Protein AF-A0A955WTF0-F1 (afdb_monomer)

Sequence (542 aa):
VVDPACGGGRFLLGALAAQPRARLDGLDADAHAASVCRAALWIAADGQAPARIQVADPLADRALGGSGLPPGRFQRVVGNPPYRAARRGPLLQGDPQGYRQHFQTAEYQLDPYVLFLELGLQALAPGGELAMVVPGAWAANHHTGKLRSLVVGQYRLAEWIELPLDTFAAGVETVLMRVVHDGRTGRRVPVRSLRGVPRGALLPDPERPRAPLALARTPEDEALLAHSRGWATTLGDVAEITRGVNPYHHSTHSPAEIEAKVHHAAVPRTPAWEPELRGRDLAGPYRLWPGGEHWIRYGPWLKEPRDPRFHEGPRLLVRKVLGPTLCAVFLARRYVCDQSLYVVKPRPGQPWPLGALLACLNSSLLARLLRARLETTIPAGYGRLAAWMGRFRPQVKAQIAGGAARRRFWERVLEGQIGETFLAGREAEAERLLTASLTAGTVDEVGEVYLVGAGPGDPDLLTFRALRLMQKADVVLYDRLVAAPIVDLVRKEAERIHVGKERDRHTLPQSRINQLLIDLARSGKRVLRLKGGDPFIFGRGG

Nearest PDB structures (foldseek):
  1pjs-assembly1_B  TM=7.239E-01  e=5.285E-16  Salmonella enterica subsp. enterica serovar Typhimurium
  1pjq-assembly1_B  TM=7.275E-01  e=9.023E-16  Salmonella enterica subsp. enterica serovar Typhimurium
  6pr4-assembly1_B  TM=7.580E-01  e=2.671E-14  Salmonella enterica subsp. enterica serovar Typhimurium
  1pjq-assembly1_A  TM=5.129E-01  e=6.704E-16  Salmonella enterica subsp. enterica serovar Typhimurium
  1pjt-assembly1_A  TM=4.743E-01  e=2.201E-15  Salmonella enterica subsp. enterica serovar Typhimurium

Secondary structure (DSSP, 8-state):
-EETT-TT-HHHHHHHHH-TT--EEEEES-HHHHHHHHHHHHHHTTT---EEEEE--TTTGGGGTSS-PPTT-EEEEEE------SSS-GGG-S-HHHHHHH-TT--SS--HHHHHHHHHHHHEEEEEEEEEEEEGGGGT-GGGHHHHHHHHHHSEEEEEEEPPTTSSTT---EEEEEEE-SS---S-EEEEETT--EEEEEE--TTSTTSPPEEEPPHHHHHHHHHHTTTPPPHHHHEEEEE-BB---TTTS-HHHHHHTTTEESS--STT-EEEE-GGGEEETTEE---S--EE--STTSSB---GGGGSSSEEEEESS--SS--EEEE-S--EEBTTEEEEEEPTT-S--HHHHHHHHH-HHHHHHHHHHHHHHS-TTHHHHHHHHHHHHHHHHHHS-SHHHHHHHHHHHHHSHHHHHHHTT-HHHHHHHHHHHHHHSS-----EEEEEE-BTS-GGGS-HHHHHHHHH-SEEEE-TTS-HHHHHTS-TTSEEEE-SPPTTS----HHHHHHHHHHHHHTT-EEEEEE-B-TTTS----

pLDDT: mean 80.83, std 13.32, range [30.22, 98.0]

Solvent-accessible surface area (backbone atoms only — not comparable to full-atom values): 29708 Å² total; per-residue (Å²): 66,34,20,67,47,30,44,62,23,66,63,58,48,52,47,37,73,76,35,78,85,54,59,36,39,31,24,14,65,47,59,64,34,27,49,46,17,49,52,51,46,21,60,78,47,79,72,40,82,61,54,53,67,39,72,40,47,56,74,60,28,58,67,70,86,50,92,29,82,58,65,47,69,29,59,31,31,41,41,56,54,63,84,49,77,80,76,88,63,84,89,66,79,60,62,73,64,61,49,49,76,70,34,84,52,54,46,76,84,54,42,54,39,60,55,51,47,53,54,45,58,49,20,34,15,86,69,8,36,38,40,36,46,44,68,51,57,52,48,60,40,80,62,29,22,50,46,34,30,49,44,38,60,60,19,17,51,60,39,40,27,42,45,64,54,78,78,46,95,82,64,55,57,33,23,44,37,31,36,32,36,68,84,44,60,40,62,62,20,52,26,23,36,78,88,66,50,78,73,38,26,36,36,43,45,68,94,47,24,51,55,56,50,42,73,45,73,42,74,66,54,50,50,54,49,61,67,37,68,83,80,58,81,57,70,72,80,48,20,52,73,44,66,28,31,40,64,69,46,82,92,82,38,54,72,65,49,57,72,68,35,78,53,54,38,65,58,78,86,52,93,69,41,40,53,43,44,48,40,78,22,51,73,37,60,72,36,78,49,73,80,83,48,43,23,31,54,77,47,88,85,30,71,38,55,67,65,71,73,76,30,41,50,76,33,35,41,32,41,62,74,70,63,101,52,58,35,33,32,82,42,50,67,75,36,48,40,30,63,40,24,32,37,38,34,66,40,89,92,53,95,65,55,69,69,58,55,48,34,51,54,51,29,71,63,52,35,49,51,50,48,53,52,47,58,73,71,45,63,88,50,51,66,58,48,53,54,51,50,58,71,46,47,63,59,51,55,74,76,40,75,59,72,69,56,45,48,55,49,50,51,51,40,58,77,34,70,41,34,53,35,35,64,72,70,41,48,73,57,21,51,51,52,49,53,48,39,70,72,61,77,56,70,80,62,65,27,43,78,45,84,35,69,42,29,92,40,53,63,89,69,48,51,71,66,52,49,52,49,35,52,62,25,48,31,36,40,34,32,69,63,44,34,66,73,47,61,68,55,34,31,89,87,30,50,76,44,80,73,40,87,58,94,92,59,87,79,77,50,71,69,53,52,54,48,51,50,50,55,46,8,64,71,40,33,36,30,30,37,40,37,40,41,45,80,88,79,58,91,68,94,119

Radius of gyration: 36.64 Å; Cα contacts (8 Å, |Δi|>4): 939; chains: 1; bounding box: 75×45×113 Å

Structure (mmCIF, N/CA/C/O backbone):
data_AF-A0A955WTF0-F1
#
_entry.id   AF-A0A955WTF0-F1
#
loop_
_atom_site.group_PDB
_atom_site.id
_atom_site.type_symbol
_atom_site.label_atom_id
_atom_site.label_alt_id
_atom_site.label_comp_id
_atom_site.label_asym_id
_atom_site.label_entity_id
_atom_site.label_seq_id
_atom_site.pdbx_PDB_ins_code
_atom_site.Cartn_x
_atom_site.Cartn_y
_atom_site.Cartn_z
_atom_site.occupancy
_atom_site.B_iso_or_equiv
_atom_site.auth_seq_id
_atom_site.auth_comp_id
_atom_site.auth_asym_id
_atom_site.auth_atom_id
_atom_site.pdbx_PDB_model_num
ATOM 1 N N . VAL A 1 1 ? -25.968 -2.480 24.109 1.00 95.50 1 VAL A N 1
ATOM 2 C CA . VAL A 1 1 ? -24.930 -1.935 23.204 1.00 95.50 1 VAL A CA 1
ATOM 3 C C . VAL A 1 1 ? -24.000 -1.109 24.057 1.00 95.50 1 VAL A C 1
ATOM 5 O O . VAL A 1 1 ? -24.509 -0.440 24.945 1.00 95.50 1 VAL A O 1
ATOM 8 N N . VAL A 1 2 ? -22.691 -1.166 23.831 1.00 95.94 2 VAL A N 1
ATOM 9 C CA . VAL A 1 2 ? -21.743 -0.341 24.585 1.00 95.94 2 VAL A CA 1
ATOM 10 C C . VAL A 1 2 ? -20.739 0.358 23.686 1.00 95.94 2 VAL A C 1
ATOM 12 O O . VAL A 1 2 ? -20.306 -0.226 22.693 1.00 95.94 2 VAL A O 1
ATOM 15 N N . ASP A 1 3 ? -20.380 1.585 24.054 1.00 96.31 3 ASP A N 1
ATOM 16 C CA . ASP A 1 3 ? -19.259 2.324 23.473 1.00 96.31 3 ASP A CA 1
ATOM 17 C C . ASP A 1 3 ? -18.204 2.607 24.564 1.00 96.31 3 ASP A C 1
ATOM 19 O O . ASP A 1 3 ? -18.490 3.361 25.501 1.00 96.31 3 ASP A O 1
ATOM 23 N N . PRO A 1 4 ? -17.015 1.970 24.505 1.00 92.62 4 PRO A N 1
ATOM 24 C CA . PRO A 1 4 ? -15.978 2.109 25.524 1.00 92.62 4 PRO A CA 1
ATOM 25 C C . PRO A 1 4 ? -15.282 3.472 25.522 1.00 92.62 4 PRO A C 1
ATOM 27 O O . PRO A 1 4 ? -14.557 3.748 26.466 1.00 92.62 4 PRO A O 1
ATOM 30 N N . ALA A 1 5 ? -15.443 4.285 24.478 1.00 92.69 5 ALA A N 1
ATOM 31 C CA . ALA A 1 5 ? -14.877 5.629 24.378 1.00 92.69 5 ALA A CA 1
ATOM 32 C C . ALA A 1 5 ? -15.919 6.535 23.718 1.00 92.69 5 ALA A C 1
ATOM 34 O O . ALA A 1 5 ? -15.767 6.961 22.570 1.00 92.69 5 ALA A O 1
ATOM 35 N N . CYS A 1 6 ? -17.034 6.739 24.422 1.00 93.69 6 CYS A N 1
ATOM 36 C CA . CYS A 1 6 ? -18.266 7.191 23.793 1.00 93.69 6 CYS A CA 1
ATOM 37 C C . CYS A 1 6 ? -18.214 8.627 23.270 1.00 93.69 6 CYS A C 1
ATOM 39 O O . CYS A 1 6 ? -19.050 9.002 22.441 1.00 93.69 6 CYS A O 1
ATOM 41 N N . GLY A 1 7 ? -17.265 9.445 23.726 1.00 93.50 7 GLY A N 1
ATOM 42 C CA . GLY A 1 7 ? -17.175 10.859 23.400 1.00 93.50 7 GLY A CA 1
ATOM 43 C C . GLY A 1 7 ? -18.515 11.545 23.655 1.00 93.50 7 GLY A C 1
ATOM 44 O O . GLY A 1 7 ? -19.162 11.312 24.670 1.00 93.50 7 GLY A O 1
ATOM 45 N N . GLY A 1 8 ? -18.988 12.321 22.677 1.00 93.81 8 GLY A N 1
ATOM 46 C CA . GLY A 1 8 ? -20.328 12.924 22.692 1.00 93.81 8 GLY A CA 1
ATOM 47 C C . GLY A 1 8 ? -21.493 11.975 22.353 1.00 93.81 8 GLY A C 1
ATOM 48 O O . GLY A 1 8 ? -22.600 12.451 22.132 1.00 93.81 8 GLY A O 1
ATOM 49 N N . GLY A 1 9 ? -21.274 10.660 22.252 1.00 95.44 9 GLY A N 1
ATOM 50 C CA . GLY A 1 9 ? -22.337 9.650 22.146 1.00 95.44 9 GLY A CA 1
ATOM 51 C C . GLY A 1 9 ? -22.823 9.301 20.737 1.00 95.44 9 GLY A C 1
ATOM 52 O O . GLY A 1 9 ? -23.866 8.668 20.603 1.00 95.44 9 GLY A O 1
ATOM 53 N N . ARG A 1 10 ? -22.104 9.672 19.667 1.00 95.88 10 ARG A N 1
ATOM 54 C CA . ARG A 1 10 ? -22.582 9.501 18.273 1.00 95.88 10 ARG A CA 1
ATOM 55 C C . ARG A 1 10 ? -22.949 8.057 17.904 1.00 95.88 10 ARG A C 1
ATOM 57 O O . ARG A 1 10 ? -23.979 7.845 17.270 1.00 95.88 10 ARG A O 1
ATOM 64 N N . PHE A 1 11 ? -22.149 7.067 18.305 1.00 96.25 11 PHE A N 1
ATOM 65 C CA . PHE A 1 11 ? -22.474 5.659 18.037 1.00 96.25 11 PHE A CA 1
ATOM 66 C C . PHE A 1 11 ? -23.668 5.172 18.859 1.00 96.25 11 PHE A C 1
ATOM 68 O O . PHE A 1 11 ? -24.490 4.416 18.347 1.00 96.25 11 PHE A O 1
ATOM 75 N N . LEU A 1 12 ? -23.795 5.627 20.108 1.00 96.62 12 LEU A N 1
ATOM 76 C CA . LEU A 1 12 ? -24.925 5.281 20.969 1.00 96.62 12 LEU A CA 1
ATOM 77 C C . LEU A 1 12 ? -26.231 5.905 20.466 1.00 96.62 12 LEU A C 1
ATOM 79 O O . LEU A 1 12 ? -27.251 5.227 20.457 1.00 96.62 12 LEU A O 1
ATOM 83 N N . LEU A 1 13 ? -26.192 7.143 19.968 1.00 96.12 13 LEU A N 1
ATOM 84 C CA . LEU A 1 13 ? -27.322 7.787 19.290 1.00 96.12 13 LEU A CA 1
ATOM 85 C C . LEU A 1 13 ? -27.739 7.010 18.038 1.00 96.12 13 LEU A C 1
ATOM 87 O O . LEU A 1 13 ? -28.920 6.737 17.848 1.00 96.12 13 LEU A O 1
ATOM 91 N N . GLY A 1 14 ? -26.773 6.594 17.212 1.00 95.12 14 GLY A N 1
ATOM 92 C CA . GLY A 1 14 ? -27.047 5.739 16.056 1.00 95.12 14 GLY A CA 1
ATOM 93 C C . GLY A 1 14 ? -27.664 4.393 16.454 1.00 95.12 14 GLY A C 1
ATOM 94 O O . GLY A 1 14 ? -28.597 3.922 15.805 1.00 95.12 14 GLY A O 1
ATOM 95 N N . ALA A 1 15 ? -27.191 3.792 17.549 1.00 94.25 15 ALA A N 1
ATOM 96 C CA . ALA A 1 15 ? -27.755 2.559 18.090 1.00 94.25 15 ALA A CA 1
ATOM 97 C C . ALA A 1 15 ? -29.187 2.751 18.612 1.00 94.25 15 ALA A C 1
ATOM 99 O O . ALA A 1 15 ? -30.034 1.902 18.342 1.00 94.25 15 ALA A O 1
ATOM 100 N N . LEU A 1 16 ? -29.466 3.860 19.307 1.00 94.19 16 LEU A N 1
ATOM 101 C CA . LEU A 1 16 ? -30.803 4.218 19.783 1.00 94.19 16 LEU A CA 1
ATOM 102 C C . LEU A 1 16 ? -31.773 4.412 18.613 1.00 94.19 16 LEU A C 1
ATOM 104 O O . LEU A 1 16 ? -32.853 3.832 18.611 1.00 94.19 16 LEU A O 1
ATOM 108 N N . ALA A 1 17 ? -31.361 5.165 17.590 1.00 93.50 17 ALA A N 1
ATOM 109 C CA . ALA A 1 17 ? -32.173 5.412 16.401 1.00 93.50 17 ALA A CA 1
ATOM 110 C C . ALA A 1 17 ? -32.485 4.116 15.633 1.00 93.50 17 ALA A C 1
ATOM 112 O O . ALA A 1 17 ? -33.606 3.917 15.172 1.00 93.50 17 ALA A O 1
ATOM 113 N N . ALA A 1 18 ? -31.510 3.209 15.518 1.00 92.94 18 ALA A N 1
ATOM 114 C CA . ALA A 1 18 ? -31.705 1.920 14.857 1.00 92.94 18 ALA A CA 1
ATOM 115 C C . ALA A 1 18 ? -32.528 0.928 15.700 1.00 92.94 18 ALA A C 1
ATOM 117 O O . ALA A 1 18 ? -33.214 0.066 15.149 1.00 92.94 18 ALA A O 1
ATOM 118 N N . GLN A 1 19 ? -32.425 0.999 17.030 1.00 90.62 19 GLN A N 1
ATOM 119 C CA . GLN A 1 19 ? -33.090 0.100 17.973 1.00 90.62 19 GLN A CA 1
ATOM 120 C C . GLN A 1 19 ? -33.552 0.876 19.221 1.00 90.62 19 GLN A C 1
ATOM 122 O O . GLN A 1 19 ? -32.858 0.860 20.239 1.00 90.62 19 GLN A O 1
ATOM 127 N N . PRO A 1 20 ? -34.758 1.477 19.205 1.00 87.12 20 PRO A N 1
ATOM 128 C CA . PRO A 1 20 ? -35.232 2.352 20.288 1.00 87.12 20 PRO A CA 1
ATOM 129 C C . PRO A 1 20 ? -35.324 1.694 21.672 1.00 87.12 20 PRO A C 1
ATOM 131 O O . PRO A 1 20 ? -35.298 2.369 22.693 1.00 87.12 20 PRO A O 1
ATOM 134 N N . ARG A 1 21 ? -35.423 0.359 21.724 1.00 86.62 21 ARG A N 1
ATOM 135 C CA . ARG A 1 21 ? -35.477 -0.426 22.972 1.00 86.62 21 ARG A CA 1
ATOM 136 C C . ARG A 1 21 ? -34.112 -0.955 23.427 1.00 86.62 21 ARG A C 1
ATOM 138 O O . ARG A 1 21 ? -34.046 -1.754 24.362 1.00 86.62 21 ARG A O 1
ATOM 145 N N . ALA A 1 22 ? -33.027 -0.595 22.742 1.00 86.94 22 ALA A N 1
ATOM 146 C CA . ALA A 1 22 ? -31.698 -1.060 23.104 1.00 86.94 22 ALA A CA 1
ATOM 147 C C . ALA A 1 22 ? -31.281 -0.488 24.464 1.00 86.94 22 ALA A C 1
ATOM 149 O O . ALA A 1 22 ? -31.364 0.711 24.699 1.00 86.94 22 ALA A O 1
ATOM 150 N N . ARG A 1 23 ? -30.764 -1.350 25.347 1.00 91.44 23 ARG A N 1
ATOM 151 C CA . ARG A 1 23 ? -30.051 -0.898 26.549 1.00 91.44 23 ARG A CA 1
ATOM 152 C C . ARG A 1 23 ? -28.671 -0.406 26.141 1.00 91.44 23 ARG A C 1
ATOM 154 O O . ARG A 1 23 ? -27.935 -1.149 25.474 1.00 91.44 23 ARG A O 1
ATOM 161 N N . LEU A 1 24 ? -28.347 0.825 26.512 1.00 95.25 24 LEU A N 1
ATOM 162 C CA . LEU A 1 24 ? -27.116 1.492 26.111 1.00 95.25 24 LEU A CA 1
ATOM 163 C C . LEU A 1 24 ? -26.196 1.683 27.318 1.00 95.25 24 LEU A C 1
ATOM 165 O O . LEU A 1 24 ? -26.629 2.095 28.391 1.00 95.25 24 LEU A O 1
ATOM 169 N N . ASP A 1 25 ? -24.912 1.431 27.121 1.00 94.94 25 ASP A N 1
ATOM 170 C CA . ASP A 1 25 ? -23.862 1.716 28.091 1.00 94.94 25 ASP A CA 1
ATOM 171 C C . ASP A 1 25 ? -22.769 2.535 27.390 1.00 94.94 25 ASP A C 1
ATOM 173 O O . ASP A 1 25 ? -22.528 2.383 26.190 1.00 94.94 25 ASP A O 1
ATOM 177 N N . GLY A 1 26 ? -22.094 3.410 28.124 1.00 93.56 26 GLY A N 1
ATOM 178 C CA . GLY A 1 26 ? -20.996 4.209 27.593 1.00 93.56 26 GLY A CA 1
ATOM 179 C C . GLY A 1 26 ? -19.985 4.556 28.671 1.00 93.56 26 GLY A C 1
ATOM 180 O O . GLY A 1 26 ? -20.350 4.731 29.837 1.00 93.56 26 GLY A O 1
ATOM 181 N N . LEU A 1 27 ? -18.718 4.629 28.280 1.00 92.06 27 LEU A N 1
ATOM 182 C CA . LEU A 1 27 ? -17.628 5.079 29.136 1.00 92.06 27 LEU A CA 1
ATOM 183 C C . LEU A 1 27 ? -16.843 6.160 28.403 1.00 92.06 27 LEU A C 1
ATOM 185 O O . LEU A 1 27 ? -16.622 6.055 27.196 1.00 92.06 27 LEU A O 1
ATOM 189 N N . ASP A 1 28 ? -16.418 7.182 29.135 1.00 90.75 28 ASP A N 1
ATOM 190 C CA . ASP A 1 28 ? -15.417 8.125 28.653 1.00 90.75 28 ASP A CA 1
ATOM 191 C C . ASP A 1 28 ? -14.563 8.632 29.816 1.00 90.75 28 ASP A C 1
ATOM 193 O O . ASP A 1 28 ? -15.071 8.848 30.920 1.00 90.75 28 ASP A O 1
ATOM 197 N N . ALA A 1 29 ? -13.268 8.821 29.567 1.00 86.75 29 ALA A N 1
ATOM 198 C CA . ALA A 1 29 ? -12.348 9.370 30.556 1.00 86.75 29 ALA A CA 1
ATOM 199 C C . ALA A 1 29 ? -12.574 10.880 30.754 1.00 86.75 29 ALA A C 1
ATOM 201 O O . ALA A 1 29 ? -12.271 11.419 31.818 1.00 86.75 29 ALA A O 1
ATOM 202 N N . ASP A 1 30 ? -13.119 11.569 29.745 1.00 89.44 30 ASP A N 1
ATOM 203 C CA . ASP A 1 30 ? -13.470 12.982 29.823 1.00 89.44 30 ASP A CA 1
ATOM 204 C C . ASP A 1 30 ? -14.891 13.163 30.384 1.00 89.44 30 ASP A C 1
ATOM 206 O O . ASP A 1 30 ? -15.907 12.847 29.753 1.00 89.44 30 ASP A O 1
ATOM 210 N N . ALA A 1 31 ? -14.963 13.738 31.586 1.00 90.75 31 ALA A N 1
ATOM 211 C CA . ALA A 1 31 ? -16.214 14.047 32.270 1.00 90.75 31 ALA A CA 1
ATOM 212 C C . ALA A 1 31 ? -17.144 14.961 31.452 1.00 90.75 31 ALA A C 1
ATOM 214 O O . ALA A 1 31 ? -18.373 14.834 31.540 1.00 90.75 31 ALA A O 1
ATOM 215 N N . HIS A 1 32 ? -16.581 15.876 30.657 1.00 94.75 32 HIS A N 1
ATOM 216 C CA . HIS A 1 32 ? -17.351 16.777 29.808 1.00 94.75 32 HIS A CA 1
ATOM 217 C C . HIS A 1 32 ? -17.982 16.014 28.642 1.00 94.75 32 HIS A C 1
ATOM 219 O O . HIS A 1 32 ? -19.195 16.099 28.442 1.00 94.75 32 HIS A O 1
ATOM 225 N N . ALA A 1 33 ? -17.198 15.195 27.938 1.00 93.12 33 ALA A N 1
ATOM 226 C CA . ALA A 1 33 ? -17.688 14.354 26.849 1.00 93.12 33 ALA A CA 1
ATOM 227 C C . ALA A 1 33 ? -18.806 13.405 27.319 1.00 93.12 33 ALA A C 1
ATOM 229 O O . ALA A 1 33 ? -19.890 13.381 26.731 1.00 93.12 33 ALA A O 1
ATOM 230 N N . ALA A 1 34 ? -18.604 12.721 28.449 1.00 92.50 34 ALA A N 1
ATOM 231 C CA . ALA A 1 34 ? -19.618 11.866 29.063 1.00 92.50 34 ALA A CA 1
ATOM 232 C C . ALA A 1 34 ? -20.909 12.631 29.418 1.00 92.50 34 ALA A C 1
ATOM 234 O O . ALA A 1 34 ? -22.013 12.107 29.262 1.00 92.50 34 ALA A O 1
ATOM 235 N N . SER A 1 35 ? -20.796 13.883 29.874 1.00 95.06 35 SER A N 1
ATOM 236 C CA . SER A 1 35 ? -21.957 14.732 30.172 1.00 95.06 35 SER A CA 1
ATOM 237 C C . SER A 1 35 ? -22.716 15.142 28.909 1.00 95.06 35 SER A C 1
ATOM 239 O O . SER A 1 35 ? -23.944 15.061 28.891 1.00 95.06 35 SER A O 1
ATOM 241 N N . VAL A 1 36 ? -22.004 15.492 27.834 1.00 96.50 36 VAL A N 1
ATOM 242 C CA . VAL A 1 36 ? -22.601 15.765 26.516 1.00 96.50 36 VAL A CA 1
ATOM 243 C C . VAL A 1 36 ? -23.320 14.527 25.975 1.00 96.50 36 VAL A C 1
ATOM 245 O O . VAL A 1 36 ? -24.452 14.632 25.512 1.00 96.50 36 VAL A O 1
ATOM 248 N N . CYS A 1 37 ? -22.710 13.345 26.093 1.00 96.31 37 CYS A N 1
ATOM 249 C CA . CYS A 1 37 ? -23.316 12.071 25.700 1.00 96.31 37 CYS A CA 1
ATOM 250 C C . CYS A 1 37 ? -24.635 11.802 26.443 1.00 96.31 37 CYS A C 1
ATOM 252 O O . CYS A 1 37 ? -25.643 11.484 25.809 1.00 96.31 37 CYS A O 1
ATOM 254 N N . ARG A 1 38 ? -24.659 11.994 27.774 1.00 95.50 38 ARG A N 1
ATOM 255 C CA . ARG A 1 38 ? -25.887 11.870 28.584 1.00 95.50 38 ARG A CA 1
ATOM 256 C C . ARG A 1 38 ? -26.987 12.801 28.090 1.00 95.50 38 ARG A C 1
ATOM 258 O O . ARG A 1 38 ? -28.101 12.340 27.863 1.00 95.50 38 ARG A O 1
ATOM 265 N N . ALA A 1 39 ? -26.670 14.082 27.906 1.00 94.69 39 ALA A N 1
ATOM 266 C CA . ALA A 1 39 ? -27.640 15.073 27.453 1.00 94.69 39 ALA A CA 1
ATOM 267 C C . ALA A 1 39 ? -28.185 14.736 26.058 1.00 94.69 39 ALA A C 1
ATOM 269 O O . ALA A 1 39 ? -29.394 14.760 25.848 1.00 94.69 39 ALA A O 1
ATOM 270 N N . ALA A 1 40 ? -27.316 14.354 25.120 1.00 95.50 40 ALA A N 1
ATOM 271 C CA . ALA A 1 40 ? -27.727 14.022 23.761 1.00 95.50 40 ALA A CA 1
ATOM 272 C C . ALA A 1 40 ? -28.655 12.796 23.714 1.00 95.50 40 ALA A C 1
ATOM 274 O O . ALA A 1 40 ? -29.663 12.819 23.013 1.00 95.50 40 ALA A O 1
ATOM 275 N N . LEU A 1 41 ? -28.347 11.745 24.482 1.00 94.44 41 LEU A N 1
ATOM 276 C CA . LEU A 1 41 ? -29.188 10.546 24.565 1.00 94.44 41 LEU A CA 1
ATOM 277 C C . LEU A 1 41 ? -30.520 10.811 25.273 1.00 94.44 41 LEU A C 1
ATOM 279 O O . LEU A 1 41 ? -31.528 10.239 24.875 1.00 94.44 41 LEU A O 1
ATOM 283 N N . TRP A 1 42 ? -30.529 11.681 26.286 1.00 93.06 42 TRP A N 1
ATOM 284 C CA . TRP A 1 42 ? -31.749 12.109 26.972 1.00 93.06 42 TRP A CA 1
ATOM 285 C C . TRP A 1 42 ? -32.681 12.889 26.037 1.00 93.06 42 TRP A C 1
ATOM 287 O O . TRP A 1 42 ? -33.870 12.589 25.967 1.00 93.06 42 TRP A O 1
ATOM 297 N N . ILE A 1 43 ? -32.132 13.828 25.255 1.00 93.31 43 ILE A N 1
ATOM 298 C CA . ILE A 1 43 ? -32.883 14.578 24.236 1.00 93.31 43 ILE A CA 1
ATOM 299 C C . ILE A 1 43 ? -33.433 13.627 23.168 1.00 93.31 43 ILE A C 1
ATOM 301 O O . ILE A 1 43 ? -34.607 13.698 22.830 1.00 93.31 43 ILE A O 1
ATOM 305 N N . ALA A 1 44 ? -32.603 12.717 22.653 1.00 91.88 44 ALA A N 1
ATOM 306 C CA . ALA A 1 44 ? -33.010 11.779 21.605 1.00 91.88 44 ALA A CA 1
ATOM 307 C C . ALA A 1 44 ? -34.046 10.738 22.067 1.00 91.88 44 ALA A C 1
ATOM 309 O O . ALA A 1 44 ? -34.650 10.071 21.230 1.00 91.88 44 ALA A O 1
ATOM 310 N N . ALA A 1 45 ? -34.223 10.574 23.379 1.00 89.88 45 ALA A N 1
ATOM 311 C CA . ALA A 1 45 ? -35.184 9.661 23.987 1.00 89.88 45 ALA A CA 1
ATOM 312 C C . ALA A 1 45 ? -36.367 10.392 24.642 1.00 89.88 45 ALA A C 1
ATOM 314 O O . ALA A 1 45 ? -36.977 9.844 25.561 1.00 89.88 45 ALA A O 1
ATOM 315 N N . ASP A 1 46 ? -36.657 11.628 24.219 1.00 90.00 46 ASP A N 1
ATOM 316 C CA . ASP A 1 46 ? -37.772 12.449 24.709 1.00 90.00 46 ASP A CA 1
ATOM 317 C C . ASP A 1 46 ? -37.835 12.534 26.244 1.00 90.00 46 ASP A C 1
ATOM 319 O O . ASP A 1 46 ? -38.885 12.427 26.877 1.00 90.00 46 ASP A O 1
ATOM 323 N N . GLY A 1 47 ? -36.669 12.696 26.868 1.00 84.12 47 GLY A N 1
ATOM 324 C CA . GLY A 1 47 ? -36.542 12.858 28.309 1.00 84.12 47 GLY A CA 1
ATOM 325 C C . GLY A 1 47 ? -36.409 11.558 29.109 1.00 84.12 47 GLY A C 1
ATOM 326 O O . GLY A 1 47 ? -36.283 11.600 30.337 1.00 84.12 47 GLY A O 1
ATOM 327 N N . GLN A 1 48 ? -36.392 10.398 28.451 1.00 84.50 48 GLN A N 1
ATOM 328 C CA . GLN A 1 48 ? -36.048 9.132 29.098 1.00 84.50 48 GLN A CA 1
ATOM 329 C C . GLN A 1 48 ? -34.528 8.998 29.274 1.00 84.50 48 GLN A C 1
ATOM 331 O O . GLN A 1 48 ? -33.739 9.624 28.570 1.00 84.50 48 GLN A O 1
ATOM 336 N N . ALA A 1 49 ? -34.093 8.162 30.221 1.00 77.75 49 ALA A N 1
ATOM 337 C CA . ALA A 1 49 ? -32.680 7.841 30.436 1.00 77.75 49 ALA A CA 1
ATOM 338 C C . ALA A 1 49 ? -32.350 6.453 29.846 1.00 77.75 49 ALA A C 1
ATOM 340 O O . ALA A 1 49 ? -32.255 5.478 30.594 1.00 77.75 49 ALA A O 1
ATOM 341 N N . PRO A 1 50 ? -32.177 6.315 28.515 1.00 80.19 50 PRO A N 1
ATOM 342 C CA . PRO A 1 50 ? -32.003 5.011 27.866 1.00 80.19 50 PRO A CA 1
ATOM 343 C C . PRO A 1 50 ? -30.615 4.392 28.106 1.00 80.19 50 PRO A C 1
ATOM 345 O O . PRO A 1 50 ? -30.358 3.263 27.678 1.00 80.19 50 PRO A O 1
ATOM 348 N N . ALA A 1 51 ? -29.698 5.138 28.735 1.00 87.56 51 ALA A N 1
ATOM 349 C CA . ALA A 1 51 ? -28.280 4.820 28.750 1.00 87.56 51 ALA A CA 1
ATOM 350 C C . ALA A 1 51 ? -27.607 5.016 30.112 1.00 87.56 51 ALA A C 1
ATOM 352 O O . ALA A 1 51 ? -27.820 6.022 30.790 1.00 87.56 51 ALA A O 1
ATOM 353 N N . ARG A 1 52 ? -26.702 4.097 30.463 1.00 91.94 52 ARG A N 1
ATOM 354 C CA . ARG A 1 52 ? -25.760 4.248 31.578 1.00 91.94 52 ARG A CA 1
ATOM 355 C C . ARG A 1 52 ? -24.429 4.791 31.055 1.00 91.94 52 ARG A C 1
ATOM 357 O O . ARG A 1 52 ? -23.637 4.037 30.497 1.00 91.94 52 ARG A O 1
ATOM 364 N N . ILE A 1 53 ? -24.164 6.081 31.265 1.00 93.25 53 ILE A N 1
ATOM 365 C CA . ILE A 1 53 ? -22.908 6.729 30.849 1.00 93.25 53 ILE A CA 1
ATOM 366 C C . ILE A 1 53 ? -22.037 7.036 32.067 1.00 93.25 53 ILE A C 1
ATOM 368 O O . ILE A 1 53 ? -22.451 7.790 32.953 1.00 93.25 53 ILE A O 1
ATOM 372 N N . GLN A 1 54 ? -20.831 6.475 32.090 1.00 90.56 54 GLN A N 1
ATOM 373 C CA . GLN A 1 54 ? -19.891 6.549 33.207 1.00 90.56 54 GLN A CA 1
ATOM 374 C C . GLN A 1 54 ? -18.675 7.403 32.843 1.00 90.56 54 GLN A C 1
ATOM 376 O O . GLN A 1 54 ? -18.187 7.342 31.717 1.00 90.56 54 GLN A O 1
ATOM 381 N N . VAL A 1 55 ? -18.195 8.189 33.809 1.00 89.44 55 VAL A N 1
ATOM 382 C CA . VAL A 1 55 ? -16.906 8.883 33.703 1.00 89.44 55 VAL A CA 1
ATOM 383 C C . VAL A 1 55 ? -15.848 7.948 34.2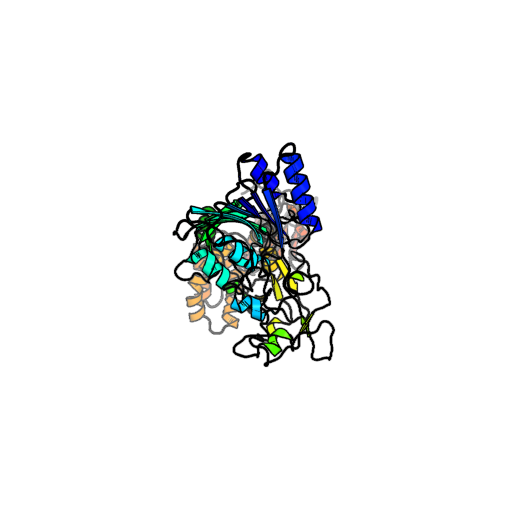71 1.00 89.44 55 VAL A C 1
ATOM 385 O O . VAL A 1 55 ? -15.782 7.775 35.485 1.00 89.44 55 VAL A O 1
ATOM 388 N N . ALA A 1 56 ? -15.094 7.289 33.401 1.00 84.31 56 ALA A N 1
ATOM 389 C CA . ALA A 1 56 ? -14.088 6.306 33.784 1.00 84.31 56 ALA A CA 1
ATOM 390 C C . ALA A 1 56 ? -13.083 6.116 32.648 1.00 84.31 56 ALA A C 1
ATOM 392 O O . ALA A 1 56 ? -13.462 6.146 31.476 1.00 84.31 56 ALA A O 1
ATOM 393 N N . ASP A 1 57 ? -11.817 5.871 32.992 1.00 80.62 57 ASP A N 1
ATOM 394 C CA . ASP A 1 57 ? -10.832 5.408 32.018 1.00 80.62 57 ASP A CA 1
ATOM 395 C C . ASP A 1 57 ? -10.984 3.885 31.836 1.00 80.62 57 ASP A C 1
ATOM 397 O O . ASP A 1 57 ? -10.627 3.110 32.728 1.00 80.62 57 ASP A O 1
ATOM 401 N N . PRO A 1 58 ? -11.501 3.429 30.685 1.00 78.88 58 PRO A N 1
ATOM 402 C CA . PRO A 1 58 ? -11.782 2.019 30.434 1.00 78.88 58 PRO A CA 1
ATOM 403 C C . PRO A 1 58 ? -10.514 1.152 30.359 1.00 78.88 58 PRO A C 1
ATOM 405 O O . PRO A 1 58 ? -10.611 -0.068 30.511 1.00 78.88 58 PRO A O 1
ATOM 408 N N . LEU A 1 59 ? -9.340 1.750 30.116 1.00 78.75 59 LEU A N 1
ATOM 409 C CA . LEU A 1 59 ? -8.058 1.047 30.099 1.00 78.75 59 LEU A CA 1
ATOM 410 C C . LEU A 1 59 ? -7.425 0.975 31.492 1.00 78.75 59 LEU A C 1
ATOM 412 O O . LEU A 1 59 ? -6.773 -0.024 31.796 1.00 78.75 59 LEU A O 1
ATOM 416 N N . ALA A 1 60 ? -7.631 1.990 32.336 1.00 69.12 60 ALA A N 1
ATOM 417 C CA . ALA A 1 60 ? -7.122 2.003 33.708 1.00 69.12 60 ALA A CA 1
ATOM 418 C C . ALA A 1 60 ? -7.997 1.182 34.675 1.00 69.12 60 ALA A C 1
ATOM 420 O O . ALA A 1 60 ? -7.466 0.467 35.522 1.00 69.12 60 ALA A O 1
ATOM 421 N N . ASP A 1 61 ? -9.326 1.217 34.524 1.00 62.81 61 ASP A N 1
ATOM 422 C CA . ASP A 1 61 ? -10.268 0.609 35.482 1.00 62.81 61 ASP A CA 1
ATOM 423 C C . ASP A 1 61 ? -10.268 -0.941 35.422 1.00 62.81 61 ASP A C 1
ATOM 425 O O . ASP A 1 61 ? -10.472 -1.618 36.427 1.00 62.81 61 ASP A O 1
ATOM 429 N N . ARG A 1 62 ? -9.912 -1.548 34.274 1.00 53.41 62 ARG A N 1
ATOM 430 C CA . ARG A 1 62 ? -9.653 -3.006 34.177 1.00 53.41 62 ARG A CA 1
ATOM 431 C C . ARG A 1 62 ? -8.241 -3.425 34.599 1.00 53.41 62 ARG A C 1
ATOM 433 O O . ARG A 1 62 ? -8.025 -4.610 34.843 1.00 53.41 62 ARG A O 1
ATOM 440 N N . ALA A 1 63 ? -7.294 -2.495 34.688 1.00 51.41 63 ALA A N 1
ATOM 441 C CA . ALA A 1 63 ? -5.910 -2.806 35.038 1.00 51.41 63 ALA A CA 1
ATOM 442 C C . ALA A 1 63 ? -5.688 -2.988 36.556 1.00 51.41 63 ALA A C 1
ATOM 444 O O . ALA A 1 63 ? -4.573 -3.304 36.953 1.00 51.41 63 ALA A O 1
ATOM 445 N N . LEU A 1 64 ? -6.713 -2.802 37.411 1.00 39.84 64 LEU A N 1
ATOM 446 C CA . LEU A 1 64 ? -6.587 -2.854 38.882 1.00 39.84 64 LEU A CA 1
ATOM 447 C C . LEU A 1 64 ? -7.818 -3.429 39.631 1.00 39.84 64 LEU A C 1
ATOM 449 O O . LEU A 1 64 ? -8.056 -3.087 40.785 1.00 39.84 64 LEU A O 1
ATOM 453 N N . GLY A 1 65 ? -8.624 -4.302 39.016 1.00 46.69 65 GLY A N 1
ATOM 454 C CA . GLY A 1 65 ? -9.735 -4.968 39.726 1.00 46.69 65 GLY A CA 1
ATOM 455 C C . GLY A 1 65 ? -10.938 -4.074 40.084 1.00 46.69 65 GLY A C 1
ATOM 456 O O . GLY A 1 65 ? -11.756 -4.464 40.916 1.00 46.69 65 GLY A O 1
ATOM 457 N N . GLY A 1 66 ? -11.058 -2.901 39.453 1.00 47.09 66 GLY A N 1
ATOM 458 C CA . GLY A 1 66 ? -12.187 -1.973 39.556 1.00 47.09 66 GLY A CA 1
ATOM 459 C C . GLY A 1 66 ? -13.205 -2.114 38.416 1.00 47.09 66 GLY A C 1
ATOM 460 O O . GLY A 1 66 ? -13.080 -2.948 37.522 1.00 47.09 66 GLY A O 1
ATOM 461 N N . SER A 1 67 ? -14.262 -1.312 38.479 1.00 45.03 67 SER A N 1
ATOM 462 C CA . SER A 1 67 ? -15.527 -1.335 37.727 1.00 45.03 67 SER A CA 1
ATOM 463 C C . SER A 1 67 ? -15.469 -1.069 36.208 1.00 45.03 67 SER A C 1
ATOM 465 O O . SER A 1 67 ? -16.361 -0.411 35.667 1.00 45.03 67 SER A O 1
ATOM 467 N N . GLY A 1 68 ? -14.472 -1.592 35.491 1.00 61.38 68 GLY A N 1
ATOM 468 C CA . GLY A 1 68 ? -14.381 -1.453 34.035 1.00 61.38 68 GLY A CA 1
ATOM 469 C C . GLY A 1 68 ? -15.550 -2.095 33.264 1.00 61.38 68 GLY A C 1
ATOM 470 O O . GLY A 1 68 ? -16.561 -2.537 33.819 1.00 61.38 68 GLY A O 1
ATOM 471 N N . LEU A 1 69 ? -15.414 -2.211 31.934 1.00 76.31 69 LEU A N 1
ATOM 472 C CA . LEU A 1 69 ? -16.356 -3.022 31.152 1.00 76.31 69 LEU A CA 1
ATOM 473 C C . LEU A 1 69 ? -16.372 -4.451 31.719 1.00 76.31 69 LEU A C 1
ATOM 475 O O . LEU A 1 69 ? -15.313 -5.028 31.901 1.00 76.31 69 LEU A O 1
ATOM 479 N N . PRO A 1 70 ? -17.501 -5.099 31.986 1.00 82.06 70 PRO A N 1
ATOM 480 C CA . PRO A 1 70 ? -17.492 -6.513 32.372 1.00 82.06 70 PRO A CA 1
ATOM 481 C C . PRO A 1 70 ? -17.300 -7.422 31.143 1.00 82.06 70 PRO A C 1
ATOM 483 O O . PRO A 1 70 ? -17.864 -7.134 30.080 1.00 82.06 70 PRO A O 1
ATOM 486 N N . PRO A 1 71 ? -16.490 -8.493 31.242 1.00 87.25 71 PRO A N 1
ATOM 487 C CA . PRO A 1 71 ? -16.314 -9.444 30.151 1.00 87.25 71 PRO A CA 1
ATOM 488 C C . PRO A 1 71 ? -17.617 -10.200 29.865 1.00 87.25 71 PRO A C 1
ATOM 490 O O . PRO A 1 71 ? -18.420 -10.427 30.769 1.00 87.25 71 PRO A O 1
ATOM 493 N N . GLY A 1 72 ? -17.845 -10.577 28.606 1.00 89.62 72 GLY A N 1
ATOM 494 C CA . GLY A 1 72 ? -18.975 -11.434 28.232 1.00 89.62 72 GLY A CA 1
ATOM 495 C C . GLY A 1 72 ? -20.379 -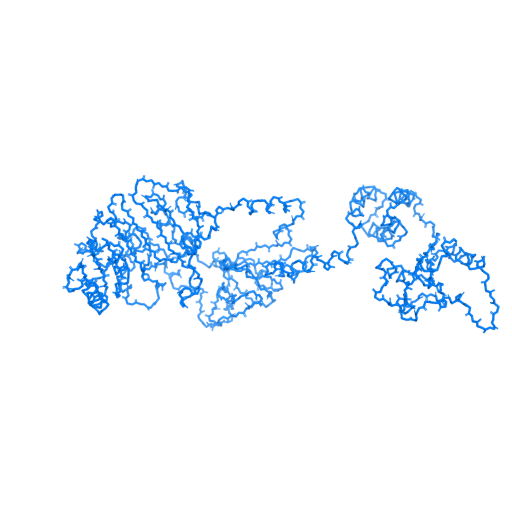10.843 28.424 1.00 89.62 72 GLY A C 1
ATOM 496 O O . GLY A 1 72 ? -21.350 -11.593 28.376 1.00 89.62 72 GLY A O 1
ATOM 497 N N . ARG A 1 73 ? -20.527 -9.533 28.671 1.00 90.94 73 ARG A N 1
ATOM 498 C CA . ARG A 1 73 ? -21.829 -8.920 29.007 1.00 90.94 73 ARG A CA 1
ATOM 499 C C . ARG A 1 73 ? -22.592 -8.391 27.798 1.00 90.94 73 ARG A C 1
ATOM 501 O O . ARG A 1 73 ? -23.821 -8.323 27.832 1.00 90.94 73 ARG A O 1
ATOM 508 N N . PHE A 1 74 ? -21.897 -7.934 26.761 1.00 94.69 74 PHE A N 1
ATOM 509 C CA . PHE A 1 74 ? -22.514 -7.113 25.722 1.00 94.69 74 PHE A CA 1
ATOM 510 C C . PHE A 1 74 ? -22.712 -7.883 24.420 1.00 94.69 74 PHE A C 1
ATOM 512 O O . PHE A 1 74 ? -21.782 -8.474 23.887 1.00 94.69 74 PHE A O 1
ATOM 519 N N . GLN A 1 75 ? -23.919 -7.790 23.854 1.00 96.12 75 GLN A N 1
ATOM 520 C CA . GLN A 1 75 ? -24.214 -8.329 22.519 1.00 96.12 75 GLN A CA 1
ATOM 521 C C . GLN A 1 75 ? -23.616 -7.488 21.389 1.00 96.12 75 GLN A C 1
ATOM 523 O O . GLN A 1 75 ? -23.421 -7.983 20.283 1.00 96.12 75 GLN A O 1
ATOM 528 N N . ARG A 1 76 ? -23.384 -6.194 21.637 1.00 97.06 76 ARG A N 1
ATOM 529 C CA . ARG A 1 76 ? -22.820 -5.268 20.652 1.00 97.06 76 ARG A CA 1
ATOM 530 C C . ARG A 1 76 ? -21.872 -4.295 21.323 1.00 97.06 76 ARG A C 1
ATOM 532 O O . ARG A 1 76 ? -22.290 -3.605 22.259 1.00 97.06 76 ARG A O 1
ATOM 539 N N . VAL A 1 77 ? -20.657 -4.215 20.801 1.00 97.44 77 VAL A N 1
ATOM 540 C CA . VAL A 1 77 ? -19.654 -3.211 21.160 1.00 97.44 77 VAL A CA 1
ATOM 541 C C . VAL A 1 77 ? -19.390 -2.367 19.920 1.00 97.44 77 VAL A C 1
ATOM 543 O O . VAL A 1 77 ? -19.104 -2.901 18.852 1.00 97.44 77 VAL A O 1
ATOM 546 N N . VAL A 1 78 ? -19.517 -1.053 20.036 1.00 97.38 78 VAL A N 1
ATOM 547 C CA . VAL A 1 78 ? -19.323 -0.113 18.927 1.00 97.38 78 VAL A CA 1
ATOM 548 C C . VAL A 1 78 ? -18.342 0.973 19.333 1.00 97.38 78 VAL A C 1
ATOM 550 O O . VAL A 1 78 ? -18.128 1.164 20.523 1.00 97.38 78 VAL A O 1
ATOM 553 N N . GLY A 1 79 ? -17.742 1.681 18.381 1.00 95.44 79 GLY A N 1
ATOM 554 C CA . GLY A 1 79 ? -17.003 2.894 18.726 1.00 95.44 79 GLY A CA 1
ATOM 555 C C . GLY A 1 79 ? -15.935 3.312 17.728 1.00 95.44 79 GLY A C 1
ATOM 556 O O . GLY A 1 79 ? -15.673 2.659 16.714 1.00 95.44 79 GLY A O 1
ATOM 557 N N . ASN A 1 80 ? -15.292 4.425 18.061 1.00 93.62 80 ASN A N 1
ATOM 558 C CA . ASN A 1 80 ? -14.111 4.949 17.388 1.00 93.62 80 ASN A CA 1
ATOM 559 C C . ASN A 1 80 ? -13.042 5.231 18.457 1.00 93.62 80 ASN A C 1
ATOM 561 O O . ASN A 1 80 ? -13.013 6.338 18.999 1.00 93.62 80 ASN A O 1
ATOM 565 N N . PRO A 1 81 ? -12.228 4.229 18.834 1.00 91.31 81 PRO A N 1
ATOM 566 C CA . PRO A 1 81 ? -11.272 4.375 19.923 1.00 91.31 81 PRO A CA 1
ATOM 567 C C . PRO A 1 81 ? -10.193 5.424 19.609 1.00 91.31 81 PRO A C 1
ATOM 569 O O . PRO A 1 81 ? -9.899 5.691 18.445 1.00 91.31 81 PRO A O 1
ATOM 572 N N . PRO A 1 82 ? -9.543 6.003 20.630 1.00 86.06 82 PRO A N 1
ATOM 573 C CA . PRO A 1 82 ? -8.515 7.019 20.429 1.00 86.06 82 PRO A CA 1
ATOM 574 C C . PRO A 1 82 ? -7.266 6.471 19.713 1.00 86.06 82 PRO A C 1
ATOM 576 O O . PRO A 1 82 ? -6.727 5.420 20.068 1.00 86.06 82 PRO A O 1
ATOM 579 N N . TYR A 1 83 ? -6.747 7.227 18.736 1.00 80.31 83 TYR A N 1
ATOM 580 C CA . TYR A 1 83 ? -5.490 6.926 18.036 1.00 80.31 83 TYR A CA 1
ATOM 581 C C . TYR A 1 83 ? -4.394 7.884 18.501 1.00 80.31 83 TYR A C 1
ATOM 583 O O . TYR A 1 83 ? -4.480 9.081 18.233 1.00 80.31 83 TYR A O 1
ATOM 591 N N . ARG A 1 84 ? -3.333 7.393 19.147 1.00 65.25 84 ARG A N 1
ATOM 592 C CA . ARG A 1 84 ? -2.079 8.144 19.315 1.00 65.25 84 ARG A CA 1
ATOM 593 C C . ARG A 1 84 ? -0.914 7.174 19.470 1.00 65.25 84 ARG A C 1
ATOM 595 O O . ARG A 1 84 ? -0.825 6.515 20.499 1.00 65.25 84 ARG A O 1
ATOM 602 N N . ALA A 1 85 ? 0.024 7.202 18.522 1.00 47.00 85 ALA A N 1
ATOM 603 C CA . ALA A 1 85 ? 1.370 6.692 18.757 1.00 47.00 85 ALA A CA 1
ATOM 604 C C . ALA A 1 85 ? 1.907 7.396 20.009 1.00 47.00 85 ALA A C 1
ATOM 606 O O . ALA A 1 85 ? 1.998 8.627 20.022 1.00 47.00 85 ALA A O 1
ATOM 607 N N . ALA A 1 86 ? 2.166 6.628 21.065 1.00 40.53 86 ALA A N 1
ATOM 608 C CA . ALA A 1 86 ? 2.469 7.049 22.432 1.00 40.53 86 ALA A CA 1
ATOM 609 C C . ALA A 1 86 ? 3.584 8.108 22.563 1.00 40.53 86 ALA A C 1
ATOM 611 O O . ALA A 1 86 ? 4.701 7.801 22.975 1.00 40.53 86 ALA A O 1
ATOM 612 N N . ARG A 1 87 ? 3.323 9.370 22.199 1.00 39.91 87 ARG A N 1
ATOM 613 C CA . ARG A 1 87 ? 4.320 10.437 22.349 1.00 39.91 87 ARG A CA 1
ATOM 614 C C . ARG A 1 87 ? 3.886 11.647 23.149 1.00 39.91 87 ARG A C 1
ATOM 616 O O . ARG A 1 87 ? 4.757 12.168 23.826 1.00 39.91 87 ARG A O 1
ATOM 623 N N . ARG A 1 88 ? 2.628 12.105 23.139 1.00 37.50 88 ARG A N 1
ATOM 624 C CA . ARG A 1 88 ? 2.214 13.306 23.910 1.00 37.50 88 ARG A CA 1
ATOM 625 C C . ARG A 1 88 ? 0.698 13.380 24.129 1.00 37.50 88 ARG A C 1
ATOM 627 O O . ARG A 1 88 ? 0.040 14.210 23.511 1.00 37.50 88 ARG A O 1
ATOM 634 N N . GLY A 1 89 ? 0.094 12.497 24.920 1.00 37.91 89 GLY A N 1
ATOM 635 C CA . GLY A 1 89 ? -1.341 12.591 25.227 1.00 37.91 89 GLY A CA 1
ATOM 636 C C . GLY A 1 89 ? -1.684 12.072 26.626 1.00 37.91 89 GLY A C 1
ATOM 637 O O . GLY A 1 89 ? -1.065 11.100 27.048 1.00 37.91 89 GLY A O 1
ATOM 638 N N . PRO A 1 90 ? -2.659 12.681 27.325 1.00 41.19 90 PRO A N 1
ATOM 639 C CA . PRO A 1 90 ? -3.018 12.330 28.704 1.00 41.19 90 PRO A CA 1
ATOM 640 C C . PRO A 1 90 ? -3.595 10.910 28.892 1.00 41.19 90 PRO A C 1
ATOM 642 O O . PRO A 1 90 ? -3.640 10.433 30.014 1.00 41.19 90 PRO A O 1
ATOM 645 N N . LEU A 1 91 ? -3.977 10.208 27.816 1.00 47.78 91 LEU A N 1
ATOM 646 C CA . LEU A 1 91 ? -4.613 8.876 27.871 1.00 47.78 91 LEU A CA 1
ATOM 647 C C . LEU A 1 91 ? -3.650 7.697 28.120 1.00 47.78 91 LEU A C 1
ATOM 649 O O . LEU A 1 91 ? -4.096 6.594 28.394 1.00 47.78 91 LEU A O 1
ATOM 653 N N . LEU A 1 92 ? -2.333 7.896 28.007 1.00 52.97 92 LEU A N 1
ATOM 654 C CA . LEU A 1 92 ? -1.322 6.893 28.381 1.00 52.97 92 LEU A CA 1
ATOM 655 C C . LEU A 1 92 ? -0.383 7.473 29.446 1.00 52.97 92 LEU A C 1
ATOM 657 O O . LEU A 1 92 ? 0.834 7.371 29.326 1.00 52.97 92 LEU A O 1
ATOM 661 N N . GLN A 1 93 ? -0.934 8.118 30.477 1.00 50.03 93 GLN A N 1
ATOM 662 C CA . GLN A 1 93 ? -0.156 8.530 31.657 1.00 50.03 93 GLN A CA 1
ATOM 663 C C . GLN A 1 93 ? 0.229 7.348 32.573 1.00 50.03 93 GLN A C 1
ATOM 665 O O . GLN A 1 93 ? 0.830 7.555 33.622 1.00 50.03 93 GLN A O 1
ATOM 670 N N . GLY A 1 94 ? -0.094 6.111 32.181 1.00 51.44 94 GLY A N 1
ATOM 671 C CA . GLY A 1 94 ? 0.236 4.896 32.922 1.00 51.44 94 GLY A CA 1
ATOM 672 C C . GLY A 1 94 ? 1.577 4.278 32.527 1.00 51.44 94 GLY A C 1
ATOM 673 O O . GLY A 1 94 ? 2.021 4.389 31.383 1.00 51.44 94 GLY A O 1
ATOM 674 N N . ASP A 1 95 ? 2.177 3.577 33.488 1.00 57.66 95 ASP A N 1
ATOM 675 C CA . ASP A 1 95 ? 3.332 2.699 33.320 1.00 57.66 95 ASP A CA 1
ATOM 676 C C . ASP A 1 95 ? 3.123 1.723 32.136 1.00 57.66 95 ASP A C 1
ATOM 678 O O . ASP A 1 95 ? 2.261 0.838 32.199 1.00 57.66 95 ASP A O 1
ATOM 682 N N . PRO A 1 96 ? 3.905 1.833 31.040 1.00 60.16 96 PRO A N 1
ATOM 683 C CA . PRO A 1 96 ? 3.841 0.905 29.914 1.00 60.16 96 PRO A CA 1
ATOM 684 C C . PRO A 1 96 ? 4.050 -0.564 30.308 1.00 60.16 96 PRO A C 1
ATOM 686 O O . PRO A 1 96 ? 3.668 -1.452 29.543 1.00 60.16 96 PRO A O 1
ATOM 689 N N . GLN A 1 97 ? 4.674 -0.843 31.459 1.00 63.69 97 GLN A N 1
ATOM 690 C CA . GLN A 1 97 ? 4.793 -2.199 31.993 1.00 63.69 97 GLN A CA 1
ATOM 691 C C . GLN A 1 97 ? 3.454 -2.708 32.540 1.00 63.69 97 GLN A C 1
ATOM 693 O O . GLN A 1 97 ? 3.081 -3.836 32.215 1.00 63.69 97 GLN A O 1
ATOM 698 N N . GLY A 1 98 ? 2.691 -1.873 33.250 1.00 69.12 98 GLY A N 1
ATOM 699 C CA . GLY A 1 98 ? 1.348 -2.199 33.736 1.00 69.12 98 GLY A CA 1
ATOM 700 C C . GLY A 1 98 ? 0.407 -2.660 32.620 1.00 69.12 98 GLY A C 1
ATOM 701 O O . GLY A 1 98 ? -0.220 -3.712 32.733 1.00 69.12 98 GLY A O 1
ATOM 702 N N . TYR A 1 99 ? 0.382 -1.971 31.474 1.00 75.69 99 TYR A N 1
ATOM 703 C CA . TYR A 1 99 ? -0.438 -2.408 30.333 1.00 75.69 99 TYR A CA 1
ATOM 704 C C . TYR A 1 99 ? -0.010 -3.767 29.766 1.00 75.69 99 TYR A C 1
ATOM 706 O O . TYR A 1 99 ? -0.861 -4.561 29.374 1.00 75.69 99 TYR A O 1
ATOM 714 N N . ARG A 1 100 ? 1.293 -4.072 29.741 1.00 76.25 100 ARG A N 1
ATOM 715 C CA . ARG A 1 100 ? 1.804 -5.358 29.230 1.00 76.25 100 ARG A CA 1
ATOM 716 C C . ARG A 1 100 ? 1.489 -6.546 30.131 1.00 76.25 100 ARG A C 1
ATOM 718 O O . ARG A 1 100 ? 1.479 -7.668 29.636 1.00 76.25 100 ARG A O 1
ATOM 725 N N . GLN A 1 101 ? 1.256 -6.307 31.418 1.00 74.50 101 GLN A N 1
ATOM 726 C CA . GLN A 1 101 ? 0.826 -7.345 32.354 1.00 74.50 101 GLN A CA 1
ATOM 727 C C . GLN A 1 101 ? -0.656 -7.704 32.171 1.00 74.50 101 GLN A C 1
ATOM 729 O O . GLN A 1 101 ? -1.025 -8.857 32.361 1.00 74.50 101 GLN A O 1
ATOM 734 N N . HIS A 1 102 ? -1.486 -6.738 31.764 1.00 76.50 102 HIS A N 1
ATOM 735 C CA . HIS A 1 102 ? -2.946 -6.890 31.739 1.00 76.50 102 HIS A CA 1
ATOM 736 C C . HIS A 1 102 ? -3.532 -7.125 30.344 1.00 76.50 102 HIS A C 1
ATOM 738 O O . HIS A 1 102 ? -4.596 -7.728 30.220 1.00 76.50 102 HIS A O 1
ATOM 744 N N . PHE A 1 103 ? -2.850 -6.672 29.292 1.00 83.81 103 PHE A N 1
ATOM 745 C CA . PHE A 1 103 ? -3.306 -6.818 27.914 1.00 83.81 103 PHE A CA 1
ATOM 746 C C . PHE A 1 103 ? -2.360 -7.716 27.135 1.00 83.81 103 PHE A C 1
ATOM 748 O O . PHE A 1 103 ? -1.182 -7.397 26.941 1.00 83.81 103 PHE A O 1
ATOM 755 N N . GLN A 1 104 ? -2.888 -8.824 26.616 1.00 88.12 104 GLN A N 1
ATOM 756 C CA . GLN A 1 104 ? -2.068 -9.748 25.841 1.00 88.12 104 GLN A CA 1
ATOM 757 C C . GLN A 1 104 ? -1.620 -9.111 24.523 1.00 88.12 104 GLN A C 1
ATOM 759 O O . GLN A 1 104 ? -0.562 -9.461 24.015 1.00 88.12 104 GLN A O 1
ATOM 764 N N . THR A 1 105 ? -2.387 -8.167 23.969 1.00 89.56 105 THR A N 1
ATOM 765 C CA . THR A 1 105 ? -2.072 -7.488 22.704 1.00 89.56 105 THR A CA 1
ATOM 766 C C . THR A 1 105 ? -1.075 -6.341 22.849 1.00 89.56 105 THR A C 1
ATOM 768 O O . THR A 1 105 ? -0.613 -5.813 21.837 1.00 89.56 105 THR A O 1
ATOM 771 N N . ALA A 1 106 ? -0.669 -5.991 24.074 1.00 84.00 106 ALA A N 1
ATOM 772 C CA . ALA A 1 106 ? 0.357 -4.986 24.304 1.00 84.00 106 ALA A CA 1
ATOM 773 C C . ALA A 1 106 ? 1.732 -5.465 23.776 1.00 84.00 106 ALA A C 1
ATOM 775 O O . ALA A 1 106 ? 2.332 -6.432 24.268 1.00 84.00 106 ALA A O 1
ATOM 776 N N . GLU A 1 107 ? 2.242 -4.782 22.745 1.00 74.19 107 GLU A N 1
ATOM 777 C CA . GLU A 1 107 ? 3.538 -5.035 22.094 1.00 74.19 107 GLU A CA 1
ATOM 778 C C . GLU A 1 107 ? 4.433 -3.775 22.068 1.00 74.19 107 GLU A C 1
ATOM 780 O O . GLU A 1 107 ? 4.140 -2.753 22.694 1.00 74.19 107 GLU A O 1
ATOM 785 N N . TYR A 1 108 ? 5.591 -3.867 21.403 1.00 56.47 108 TYR A N 1
ATOM 786 C CA . TYR A 1 108 ? 6.534 -2.758 21.237 1.00 56.47 108 TYR A CA 1
ATOM 787 C C . TYR A 1 108 ? 5.901 -1.625 20.402 1.00 56.47 108 TYR A C 1
ATOM 789 O O . TYR A 1 108 ? 5.454 -1.874 19.287 1.00 56.47 108 TYR A O 1
ATOM 797 N N . GLN A 1 109 ? 5.912 -0.394 20.943 1.00 62.16 109 GLN A N 1
ATOM 798 C CA . GLN A 1 109 ? 5.136 0.785 20.498 1.00 62.16 109 GLN A CA 1
ATOM 799 C C . GLN A 1 109 ? 3.615 0.596 20.628 1.00 62.16 109 GLN A C 1
ATOM 801 O O . GLN A 1 109 ? 2.921 0.263 19.675 1.00 62.16 109 GLN A O 1
ATOM 806 N N . LEU A 1 110 ? 3.117 0.826 21.845 1.00 69.25 110 LEU A N 1
ATOM 807 C CA . LEU A 1 110 ? 1.711 0.692 22.216 1.00 69.25 110 LEU A CA 1
ATOM 808 C C . LEU A 1 110 ? 0.857 1.803 21.581 1.00 69.25 110 LEU A C 1
ATOM 810 O O . LEU A 1 110 ? 1.098 2.986 21.829 1.00 69.25 110 LEU A O 1
ATOM 814 N N . ASP A 1 111 ? -0.160 1.416 20.814 1.00 78.69 111 ASP A N 1
ATOM 815 C CA . ASP A 1 111 ? -1.221 2.310 20.349 1.00 78.69 111 ASP A CA 1
ATOM 816 C C . ASP A 1 111 ? -2.508 2.047 21.159 1.00 78.69 111 ASP A C 1
ATOM 818 O O . ASP A 1 111 ? -2.938 0.892 21.232 1.00 78.69 111 ASP A O 1
ATOM 822 N N . PRO A 1 112 ? -3.177 3.072 21.728 1.00 82.88 112 PRO A N 1
ATOM 823 C CA . PRO A 1 112 ? -4.359 2.877 22.573 1.00 82.88 112 PRO A CA 1
ATOM 824 C C . PRO A 1 112 ? -5.477 2.078 21.903 1.00 82.88 112 PRO A C 1
ATOM 826 O O . PRO A 1 112 ? -6.074 1.219 22.545 1.00 82.88 112 PRO A O 1
ATOM 829 N N . TYR A 1 113 ? -5.734 2.294 20.606 1.00 89.31 113 TYR A N 1
ATOM 830 C CA . TYR A 1 113 ? -6.802 1.583 19.895 1.00 89.31 113 TYR A CA 1
ATOM 831 C C . TYR A 1 113 ? -6.646 0.057 19.943 1.00 89.31 113 TYR A C 1
ATOM 833 O O . TYR A 1 113 ? -7.650 -0.648 19.931 1.00 89.31 113 TYR A O 1
ATOM 841 N N . VAL A 1 114 ? -5.414 -0.460 20.030 1.00 90.94 114 VAL A N 1
ATOM 842 C CA . VAL A 1 114 ? -5.151 -1.902 20.153 1.00 90.94 114 VAL A CA 1
ATOM 843 C C . VAL A 1 114 ? -5.705 -2.433 21.476 1.00 90.94 114 VAL A C 1
ATOM 845 O O . VAL A 1 114 ? -6.361 -3.472 21.496 1.00 90.94 114 VAL A O 1
ATOM 848 N N . LEU A 1 115 ? -5.514 -1.681 22.563 1.00 88.88 115 LEU A N 1
ATOM 849 C CA . LEU A 1 115 ? -6.024 -2.042 23.884 1.00 88.88 115 LEU A CA 1
ATOM 850 C C . LEU A 1 115 ? -7.547 -1.938 23.957 1.00 88.88 115 LEU A C 1
ATOM 852 O O . LEU A 1 115 ? -8.203 -2.823 24.498 1.00 88.88 115 LEU A O 1
ATOM 856 N N . PHE A 1 116 ? -8.122 -0.895 23.355 1.00 91.56 116 PHE A N 1
ATOM 857 C CA . PHE A 1 116 ? -9.575 -0.750 23.241 1.00 91.56 116 PHE A CA 1
ATOM 858 C C . PHE A 1 116 ? -10.217 -1.881 22.430 1.00 91.56 116 PHE A C 1
ATOM 860 O O . PHE A 1 116 ? -11.313 -2.329 22.769 1.00 91.56 116 PHE A O 1
ATOM 867 N N . LEU A 1 117 ? -9.541 -2.363 21.383 1.00 94.12 117 LEU A N 1
ATOM 868 C CA . LEU A 1 117 ? -9.991 -3.527 20.626 1.00 94.12 117 LEU A CA 1
ATOM 869 C C . LEU A 1 117 ? -10.002 -4.786 21.492 1.00 94.12 117 LEU A C 1
ATOM 871 O O . LEU A 1 117 ? -11.021 -5.468 21.535 1.00 94.12 117 LEU A O 1
ATOM 875 N N . GLU A 1 118 ? -8.916 -5.080 22.212 1.00 93.38 118 GLU A N 1
ATOM 876 C CA . GLU A 1 118 ? -8.880 -6.221 23.136 1.00 93.38 118 GLU A CA 1
ATOM 877 C C . GLU A 1 118 ? -9.972 -6.109 24.212 1.00 93.38 118 GLU A C 1
ATOM 879 O O . GLU A 1 118 ? -10.727 -7.060 24.426 1.00 93.38 118 GLU A O 1
ATOM 884 N N . LEU A 1 119 ? -10.115 -4.932 24.825 1.00 91.38 119 LEU A N 1
ATOM 885 C CA . LEU A 1 119 ? -11.136 -4.646 25.830 1.00 91.38 119 LEU A CA 1
ATOM 886 C C . LEU A 1 119 ? -12.551 -4.910 25.296 1.00 91.38 119 LEU A C 1
ATOM 888 O O . LEU A 1 119 ? -13.352 -5.582 25.955 1.00 91.38 119 LEU A O 1
ATOM 892 N N . GLY A 1 120 ? -12.845 -4.385 24.105 1.00 93.81 120 GLY A N 1
ATOM 893 C CA . GLY A 1 120 ? -14.131 -4.531 23.438 1.00 93.81 120 GLY A CA 1
ATOM 894 C C . GLY A 1 120 ? -14.432 -5.978 23.064 1.00 93.81 120 GLY A C 1
ATOM 895 O O . GLY A 1 120 ? -15.540 -6.443 23.308 1.00 93.81 120 GLY A O 1
ATOM 896 N N . LEU A 1 121 ? -13.447 -6.714 22.542 1.00 94.94 121 LEU A N 1
ATOM 897 C CA . LEU A 1 121 ? -13.591 -8.136 22.219 1.00 94.94 121 LEU A CA 1
ATOM 898 C C . LEU A 1 121 ? -13.898 -8.966 23.471 1.00 94.94 121 LEU A C 1
ATOM 900 O O . LEU A 1 121 ? -14.862 -9.724 23.477 1.00 94.94 121 LEU A O 1
ATOM 904 N N . GLN A 1 122 ? -13.160 -8.751 24.563 1.00 92.25 122 GLN A N 1
ATOM 905 C CA . GLN A 1 122 ? -13.408 -9.418 25.848 1.00 92.25 122 GLN A CA 1
ATOM 906 C C . GLN A 1 122 ? -14.791 -9.087 26.434 1.00 92.25 122 GLN A C 1
ATOM 908 O O . GLN A 1 122 ? -15.369 -9.887 27.166 1.00 92.25 122 GLN A O 1
ATOM 913 N N . ALA A 1 123 ? -15.328 -7.896 26.152 1.00 92.88 123 ALA A N 1
ATOM 914 C CA . ALA A 1 123 ? -16.649 -7.473 26.612 1.00 92.88 123 ALA A CA 1
ATOM 915 C C . ALA A 1 123 ? -17.811 -8.165 25.865 1.00 92.88 123 ALA A C 1
ATOM 917 O O . ALA A 1 123 ? -18.950 -8.106 26.343 1.00 92.88 123 ALA A O 1
ATOM 918 N N . LEU A 1 124 ? -17.545 -8.829 24.731 1.00 95.31 124 LEU A N 1
ATOM 919 C CA . LEU A 1 124 ? -18.562 -9.525 23.943 1.00 95.31 124 LEU A CA 1
ATOM 920 C C . LEU A 1 124 ? -19.044 -10.806 24.619 1.00 95.31 124 LEU A C 1
ATOM 922 O O . LEU A 1 124 ? -18.268 -11.729 24.868 1.00 95.31 1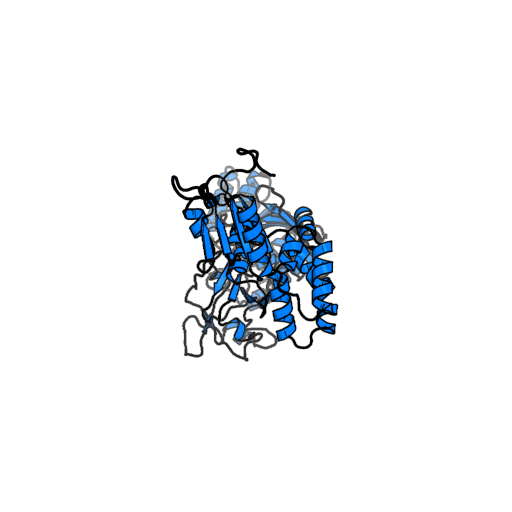24 LEU A O 1
ATOM 926 N N . ALA A 1 125 ? -20.355 -10.904 24.813 1.00 95.19 125 ALA A N 1
ATOM 927 C CA . ALA A 1 125 ? -21.012 -12.178 25.081 1.00 95.19 125 ALA A CA 1
ATOM 928 C C . ALA A 1 125 ? -20.853 -13.142 23.881 1.00 95.19 125 ALA A C 1
ATOM 930 O O . ALA A 1 125 ? -20.645 -12.679 22.753 1.00 95.19 125 ALA A O 1
ATOM 931 N N . PRO A 1 126 ? -20.967 -14.470 24.075 1.00 95.12 126 PRO A N 1
ATOM 932 C CA . PRO A 1 126 ? -21.042 -15.417 22.964 1.00 95.12 126 PRO A CA 1
ATOM 933 C C . PRO A 1 126 ? -22.171 -15.054 21.985 1.00 95.12 126 PRO A C 1
ATOM 935 O O . PRO A 1 126 ? -23.293 -14.753 22.387 1.00 95.12 126 PRO A O 1
ATOM 938 N N . GLY A 1 127 ? -21.867 -15.059 20.690 1.00 95.38 127 GLY A N 1
ATOM 939 C CA . GLY A 1 127 ? -22.732 -14.582 19.607 1.00 95.38 127 GLY A CA 1
ATOM 940 C C . GLY A 1 127 ? -22.748 -13.059 19.421 1.00 95.38 127 GLY A C 1
ATOM 941 O O . GLY A 1 127 ? -23.388 -12.572 18.491 1.00 95.38 127 GLY A O 1
ATOM 942 N N . GLY A 1 128 ? -22.056 -12.304 20.278 1.00 96.88 128 GLY A N 1
ATOM 943 C CA . GLY A 1 128 ? -21.963 -10.852 20.195 1.00 96.88 128 GLY A CA 1
ATOM 944 C C . GLY A 1 128 ? -21.073 -10.362 19.052 1.00 96.88 128 GLY A C 1
ATOM 945 O O . GLY A 1 128 ? -20.224 -11.089 18.528 1.00 96.88 128 GLY A O 1
ATOM 946 N N . GLU A 1 129 ? -21.247 -9.092 18.687 1.00 97.44 129 GLU A N 1
ATOM 947 C CA . GLU A 1 129 ? -20.498 -8.447 17.607 1.00 97.44 129 GLU A CA 1
ATOM 948 C C . GLU A 1 129 ? -19.814 -7.151 18.055 1.00 97.44 129 GLU A C 1
ATOM 950 O O . GLU A 1 129 ? -20.402 -6.315 18.744 1.00 97.44 129 GLU A O 1
ATOM 955 N N . LEU A 1 130 ? -18.577 -6.951 17.609 1.00 98.00 130 LEU A N 1
ATOM 956 C CA . LEU A 1 130 ? -17.847 -5.696 17.733 1.00 98.00 130 LEU A CA 1
ATOM 957 C C . LEU A 1 130 ? -17.768 -5.016 16.368 1.00 98.00 130 LEU A C 1
ATOM 959 O O . LEU A 1 130 ? -17.374 -5.645 15.388 1.00 98.00 130 LEU A O 1
ATOM 963 N N . ALA A 1 131 ? -18.103 -3.729 16.308 1.00 97.50 131 ALA A N 1
ATOM 964 C CA . ALA A 1 131 ? -17.953 -2.899 15.119 1.00 97.50 131 ALA A CA 1
ATOM 965 C C . ALA A 1 131 ? -17.217 -1.602 15.468 1.00 97.50 131 ALA A C 1
ATOM 967 O O . ALA A 1 131 ? -17.775 -0.729 16.130 1.00 97.50 131 ALA A O 1
ATOM 968 N N . MET A 1 132 ? -15.964 -1.462 15.033 1.00 96.69 132 MET A N 1
ATOM 969 C CA . MET A 1 132 ? -15.147 -0.291 15.365 1.00 96.69 132 MET A CA 1
ATOM 970 C C . MET A 1 132 ? -14.495 0.334 14.141 1.00 96.69 132 MET A C 1
ATOM 972 O O . MET A 1 132 ? -14.079 -0.356 13.208 1.00 96.69 132 MET A O 1
ATOM 976 N N . VAL A 1 133 ? -14.376 1.658 14.190 1.00 94.56 133 VAL A N 1
ATOM 977 C CA . VAL A 1 133 ? -13.589 2.449 13.245 1.00 94.56 133 VAL A CA 1
ATOM 978 C C . VAL A 1 133 ? -12.148 2.485 13.749 1.00 94.56 133 VAL A C 1
ATOM 980 O O . VAL A 1 133 ? -11.886 3.037 14.815 1.00 94.56 133 VAL A O 1
ATOM 983 N N . VAL A 1 134 ? -11.210 1.873 13.024 1.00 92.56 134 VAL A N 1
ATOM 984 C CA . VAL A 1 134 ? -9.797 1.743 13.436 1.00 92.56 134 VAL A CA 1
ATOM 985 C C . VAL A 1 134 ? -8.838 1.914 12.253 1.00 92.56 134 VAL A C 1
ATOM 987 O O . VAL A 1 134 ? -9.254 1.734 11.108 1.00 92.56 134 VAL A O 1
ATOM 990 N N . PRO A 1 135 ? -7.545 2.217 12.475 1.00 87.69 135 PRO A N 1
ATOM 991 C CA . PRO A 1 135 ? -6.559 2.242 11.396 1.00 87.69 135 PRO A CA 1
ATOM 992 C C . PRO A 1 135 ? -6.428 0.862 10.735 1.00 87.69 135 PRO A C 1
ATOM 994 O O . PRO A 1 135 ? -6.272 -0.128 11.438 1.00 87.69 135 PRO A O 1
ATOM 997 N N . GLY A 1 136 ? -6.407 0.762 9.404 1.00 85.81 136 GLY A N 1
ATOM 998 C CA . GLY A 1 136 ? -6.253 -0.520 8.692 1.00 85.81 136 GLY A CA 1
ATOM 999 C C . GLY A 1 136 ? -4.866 -1.164 8.849 1.00 85.81 136 GLY A C 1
ATOM 1000 O O . GLY A 1 136 ? -4.695 -2.369 8.659 1.00 85.81 136 GLY A O 1
ATOM 1001 N N . ALA A 1 137 ? -3.865 -0.380 9.260 1.00 81.00 137 ALA A N 1
ATOM 1002 C CA . ALA A 1 137 ? -2.465 -0.792 9.319 1.00 81.00 137 ALA A CA 1
ATOM 1003 C C . ALA A 1 137 ? -2.189 -2.012 10.221 1.00 81.00 137 ALA A C 1
ATOM 1005 O O . ALA A 1 137 ? -1.200 -2.715 9.990 1.00 81.00 137 ALA A O 1
ATOM 1006 N N . TRP A 1 138 ? -3.033 -2.309 11.220 1.00 87.25 138 TRP A N 1
ATOM 1007 C CA . TRP A 1 138 ? -2.839 -3.478 12.093 1.00 87.25 138 TRP A CA 1
ATOM 1008 C C . TRP A 1 138 ? -2.950 -4.818 11.344 1.00 87.25 138 TRP A C 1
ATOM 1010 O O . TRP A 1 138 ? -2.378 -5.821 11.771 1.00 87.25 138 TRP A O 1
ATOM 1020 N N . ALA A 1 139 ? -3.622 -4.854 10.189 1.00 87.31 139 ALA A N 1
ATOM 1021 C CA . ALA A 1 139 ? -3.689 -6.061 9.367 1.00 87.31 139 ALA A CA 1
ATOM 1022 C C . ALA A 1 139 ? -2.317 -6.463 8.801 1.00 87.31 139 ALA A C 1
ATOM 1024 O O . ALA A 1 139 ? -2.077 -7.647 8.579 1.00 87.31 139 ALA A O 1
ATOM 1025 N N . ALA A 1 140 ? -1.399 -5.508 8.607 1.00 81.75 140 ALA A N 1
ATOM 1026 C CA . ALA A 1 140 ? -0.101 -5.755 7.975 1.00 81.75 140 ALA A CA 1
ATOM 1027 C C . ALA A 1 140 ? 1.114 -5.429 8.859 1.00 81.75 140 ALA A C 1
ATOM 1029 O O . ALA A 1 140 ? 2.212 -5.939 8.623 1.00 81.75 140 ALA A O 1
ATOM 1030 N N . ASN A 1 141 ? 0.958 -4.577 9.875 1.00 76.56 141 ASN A N 1
ATOM 1031 C CA . ASN A 1 141 ? 2.077 -4.109 10.683 1.00 76.56 141 ASN A CA 1
ATOM 1032 C C . ASN A 1 141 ? 2.633 -5.222 11.588 1.00 76.56 141 ASN A C 1
ATOM 1034 O O . ASN A 1 141 ? 1.932 -5.783 12.428 1.00 76.56 141 ASN A O 1
ATOM 1038 N N . HIS A 1 142 ? 3.929 -5.500 11.487 1.00 73.88 142 HIS A N 1
ATOM 1039 C CA . HIS A 1 142 ? 4.619 -6.477 12.331 1.00 73.88 142 HIS A CA 1
ATOM 1040 C C . HIS A 1 142 ? 4.483 -6.248 13.851 1.00 73.88 142 HIS A C 1
ATOM 1042 O O . HIS A 1 142 ? 4.507 -7.228 14.585 1.00 73.88 142 HIS A O 1
ATOM 1048 N N . HIS A 1 143 ? 4.265 -5.012 14.322 1.00 75.44 143 HIS A N 1
ATOM 1049 C CA . HIS A 1 143 ? 4.074 -4.691 15.751 1.00 75.44 143 HIS A CA 1
ATOM 1050 C C . HIS A 1 143 ? 2.670 -4.991 16.303 1.00 75.44 143 HIS A C 1
ATOM 1052 O O . HIS A 1 143 ? 2.410 -4.751 17.472 1.00 75.44 143 HIS A O 1
ATOM 1058 N N . THR A 1 144 ? 1.751 -5.469 15.462 1.00 85.31 144 THR A N 1
ATOM 1059 C CA . THR A 1 144 ? 0.364 -5.805 15.851 1.00 85.31 144 THR A CA 1
ATOM 1060 C C . THR A 1 144 ? 0.093 -7.303 15.683 1.00 85.31 144 THR A C 1
ATOM 1062 O O . THR A 1 144 ? -1.035 -7.736 15.442 1.00 85.31 144 THR A O 1
ATOM 1065 N N . GLY A 1 145 ? 1.148 -8.117 15.785 1.00 88.56 145 GLY A N 1
ATOM 1066 C CA . GLY A 1 145 ? 1.078 -9.564 15.612 1.00 88.56 145 GLY A CA 1
ATOM 1067 C C . GLY A 1 145 ? 0.225 -10.231 16.684 1.00 88.56 145 GLY A C 1
ATOM 1068 O O . GLY A 1 145 ? -0.558 -11.121 16.360 1.00 88.56 145 GLY A O 1
ATOM 1069 N N . LYS A 1 146 ? 0.308 -9.775 17.940 1.00 92.75 146 LYS A N 1
ATOM 1070 C CA . LYS A 1 146 ? -0.556 -10.296 19.012 1.00 92.75 146 LYS A CA 1
ATOM 1071 C C . LYS A 1 146 ? -2.023 -9.903 18.839 1.00 92.75 146 LYS A C 1
ATOM 1073 O O . LYS A 1 146 ? -2.884 -10.738 19.094 1.00 92.75 146 LYS A O 1
ATOM 1078 N N . LEU A 1 147 ? -2.317 -8.696 18.342 1.00 93.38 147 LEU A N 1
ATOM 1079 C CA . LEU A 1 147 ? -3.692 -8.301 18.005 1.00 93.38 147 LEU A CA 1
ATOM 1080 C C . LEU A 1 147 ? -4.275 -9.199 16.909 1.00 93.38 147 LEU A C 1
ATOM 1082 O O . LEU A 1 147 ? -5.380 -9.713 17.069 1.00 93.38 147 LEU A O 1
ATOM 1086 N N . ARG A 1 148 ? -3.518 -9.456 15.832 1.00 93.62 148 ARG A N 1
ATOM 1087 C CA . ARG A 1 148 ? -3.934 -10.436 14.815 1.00 93.62 148 ARG A CA 1
ATOM 1088 C C . ARG A 1 148 ? -4.131 -11.819 15.420 1.00 93.62 148 ARG A C 1
ATOM 1090 O O . ARG A 1 148 ? -5.145 -12.444 15.143 1.00 93.62 148 ARG A O 1
ATOM 1097 N N . SER A 1 149 ? -3.232 -12.248 16.306 1.00 94.12 149 SER A N 1
ATOM 1098 C CA . SER A 1 149 ? -3.353 -13.539 16.982 1.00 94.12 149 SER A CA 1
ATOM 1099 C C . SER A 1 149 ? -4.644 -13.666 17.785 1.00 94.12 149 SER A C 1
ATOM 1101 O O . SER A 1 149 ? -5.270 -14.721 17.752 1.00 94.12 149 SER A O 1
ATOM 1103 N N . LEU A 1 150 ? -5.044 -12.600 18.482 1.00 94.25 150 LEU A N 1
ATOM 1104 C CA . LEU A 1 150 ? -6.299 -12.544 19.222 1.00 94.25 150 LEU A CA 1
ATOM 1105 C C . LEU A 1 150 ? -7.499 -12.60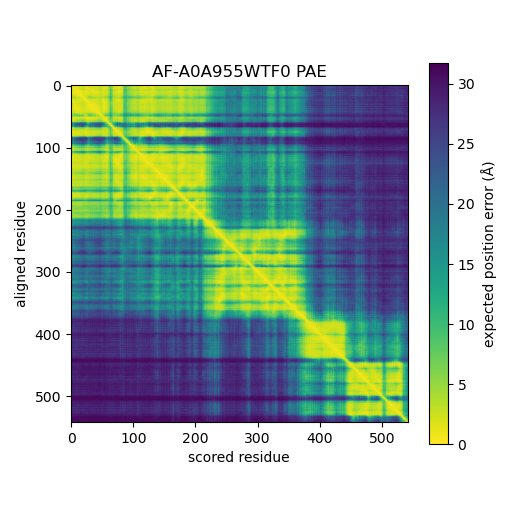6 18.272 1.00 94.25 150 LEU A C 1
ATOM 1107 O O . LEU A 1 150 ? -8.331 -13.502 18.387 1.00 94.25 150 LEU A O 1
ATOM 1111 N N . VAL A 1 151 ? -7.569 -11.685 17.307 1.00 93.88 151 VAL A N 1
ATOM 1112 C CA . VAL A 1 151 ? -8.720 -11.559 16.401 1.00 93.88 151 VAL A CA 1
ATOM 1113 C C . VAL A 1 151 ? -8.880 -12.797 15.525 1.00 93.88 151 VAL A C 1
ATOM 1115 O O . VAL A 1 151 ? -9.977 -13.324 15.441 1.00 93.88 151 VAL A O 1
ATOM 1118 N N . VAL A 1 152 ? -7.811 -13.271 14.882 1.00 91.81 152 VAL A N 1
ATOM 1119 C CA . VAL A 1 152 ? -7.845 -14.409 13.946 1.00 91.81 152 VAL A CA 1
ATOM 1120 C C . VAL A 1 152 ? -7.933 -15.746 14.676 1.00 91.81 152 VAL A C 1
ATOM 1122 O O . VAL A 1 152 ? -8.501 -16.691 14.137 1.00 91.81 152 VAL A O 1
ATOM 1125 N N . GLY A 1 153 ? -7.358 -15.840 15.877 1.00 90.00 153 GLY A N 1
ATOM 1126 C CA . GLY A 1 153 ? -7.306 -17.085 16.640 1.00 90.00 153 GLY A CA 1
ATOM 1127 C C . GLY A 1 153 ? -8.560 -17.369 17.463 1.00 90.00 153 GLY A C 1
ATOM 1128 O O . GLY A 1 153 ? -8.889 -18.534 17.654 1.00 90.00 153 GLY A O 1
ATOM 1129 N N . GLN A 1 154 ? -9.252 -16.335 17.955 1.00 91.25 154 GLN A N 1
ATOM 1130 C CA . GLN A 1 154 ? -10.363 -16.500 18.907 1.00 91.25 154 GLN A CA 1
ATOM 1131 C C . GLN A 1 154 ? -11.700 -15.952 18.403 1.00 91.25 154 GLN A C 1
ATOM 1133 O O . GLN A 1 154 ? -12.749 -16.322 18.926 1.00 91.25 154 GLN A O 1
ATOM 1138 N N . TYR A 1 155 ? -11.683 -15.084 17.392 1.00 94.31 155 TYR A N 1
ATOM 1139 C CA . TYR A 1 155 ? -12.883 -14.440 16.874 1.00 94.31 155 TYR A CA 1
ATOM 1140 C C . TYR A 1 155 ? -12.988 -14.610 15.358 1.00 94.31 155 TYR A C 1
ATOM 1142 O O . TYR A 1 155 ? -12.044 -14.986 14.656 1.00 94.31 155 TYR A O 1
ATOM 1150 N N . ARG A 1 156 ? -14.160 -14.282 14.814 1.00 94.62 156 ARG A N 1
ATOM 1151 C CA . ARG A 1 156 ? -14.355 -14.210 13.371 1.00 94.62 156 ARG A CA 1
ATOM 1152 C C . ARG A 1 156 ? -14.344 -12.762 12.919 1.00 94.62 156 ARG A C 1
ATOM 1154 O O . ARG A 1 156 ? -15.322 -12.043 13.109 1.00 94.62 156 ARG A O 1
ATOM 1161 N N . LEU A 1 157 ? -13.268 -12.345 12.254 1.00 95.00 157 LEU A N 1
ATOM 1162 C CA . LEU A 1 157 ? -13.277 -11.116 11.459 1.00 95.00 157 LEU A CA 1
ATOM 1163 C C . LEU A 1 157 ? -14.275 -11.307 10.306 1.00 95.00 157 LEU A C 1
ATOM 1165 O O . LEU A 1 157 ? -14.050 -12.118 9.412 1.00 95.00 157 LEU A O 1
ATOM 1169 N N . ALA A 1 158 ? -15.421 -10.637 10.381 1.00 93.81 158 ALA A N 1
ATOM 1170 C CA . ALA A 1 158 ? -16.559 -10.884 9.502 1.00 93.81 158 ALA A CA 1
ATOM 1171 C C . ALA A 1 158 ? -16.608 -9.913 8.322 1.00 93.81 158 ALA A C 1
ATOM 1173 O O . ALA A 1 158 ? -16.962 -10.323 7.219 1.00 93.81 158 ALA A O 1
ATOM 1174 N N . GLU A 1 159 ? -16.245 -8.647 8.537 1.00 92.75 159 GLU A N 1
ATOM 1175 C CA . GLU A 1 159 ? -16.252 -7.629 7.486 1.00 92.75 159 GLU A CA 1
ATOM 1176 C C . GLU A 1 159 ? -15.113 -6.631 7.633 1.00 92.75 159 GLU A C 1
ATOM 1178 O O . GLU A 1 159 ? -14.707 -6.274 8.744 1.00 92.75 159 GLU A O 1
ATOM 1183 N N . TRP A 1 160 ? -14.665 -6.143 6.477 1.00 94.25 160 TRP A N 1
ATOM 1184 C CA . TRP A 1 160 ? -13.679 -5.087 6.343 1.00 94.25 160 TRP A CA 1
ATOM 1185 C C . TRP A 1 160 ? -14.190 -4.027 5.365 1.00 94.25 160 TRP A C 1
ATOM 1187 O O . TRP A 1 160 ? -14.323 -4.281 4.164 1.00 94.25 160 TRP A O 1
ATOM 1197 N N . ILE A 1 161 ? -14.509 -2.841 5.878 1.00 93.69 161 ILE A N 1
ATOM 1198 C CA . ILE A 1 161 ? -15.042 -1.738 5.077 1.00 93.69 161 ILE A CA 1
ATOM 1199 C C . ILE A 1 161 ? -14.010 -0.615 5.036 1.00 93.69 161 ILE A C 1
ATOM 1201 O O . ILE A 1 161 ? -13.738 0.023 6.050 1.00 93.69 161 ILE A O 1
ATOM 1205 N N . GLU A 1 162 ? -13.451 -0.364 3.859 1.00 88.31 162 GLU A N 1
ATOM 1206 C CA . GLU A 1 162 ? -12.506 0.723 3.622 1.00 88.31 162 GLU A CA 1
ATOM 1207 C C . GLU A 1 162 ? -13.232 2.069 3.605 1.00 88.31 162 GLU A C 1
ATOM 1209 O O . GLU A 1 162 ? -14.194 2.275 2.848 1.00 88.31 162 GLU A O 1
ATOM 1214 N N . LEU A 1 163 ? -12.749 2.998 4.430 1.00 84.69 163 LEU A N 1
ATOM 1215 C CA . LEU A 1 163 ? -13.209 4.379 4.430 1.00 84.69 163 LEU A CA 1
ATOM 1216 C C . LEU A 1 163 ? -12.322 5.216 3.493 1.00 84.69 163 LEU A C 1
ATOM 1218 O O . LEU A 1 163 ? -11.113 4.984 3.427 1.00 84.69 163 LEU A O 1
ATOM 1222 N N . PRO A 1 164 ? -12.886 6.196 2.764 1.00 75.94 164 PRO A N 1
ATOM 1223 C CA . PRO A 1 164 ? -12.097 7.151 1.988 1.00 75.94 164 PRO A CA 1
ATOM 1224 C C . PRO A 1 164 ? -10.990 7.818 2.822 1.00 75.94 164 PRO A C 1
ATOM 1226 O O . PRO A 1 164 ? -11.194 8.121 3.997 1.00 75.94 164 PRO A O 1
ATOM 1229 N N . LEU A 1 165 ? -9.823 8.076 2.224 1.00 67.88 165 LEU A N 1
ATOM 1230 C CA . LEU A 1 165 ? -8.666 8.661 2.927 1.00 67.88 165 LEU A CA 1
ATOM 1231 C C . LEU A 1 165 ? -8.944 10.054 3.516 1.00 67.88 165 LEU A C 1
ATOM 1233 O O . LEU A 1 165 ? -8.317 10.446 4.495 1.00 67.88 165 LEU A O 1
ATOM 1237 N N . ASP A 1 166 ? -9.884 10.787 2.930 1.00 68.94 166 ASP A N 1
ATOM 1238 C CA . ASP A 1 166 ? -10.356 12.106 3.349 1.00 68.94 166 ASP A CA 1
ATOM 1239 C C . ASP A 1 166 ? -11.505 12.049 4.372 1.00 68.94 166 ASP A C 1
ATOM 1241 O O . ASP A 1 166 ? -11.983 13.092 4.811 1.00 68.94 166 ASP A O 1
ATOM 1245 N N . THR A 1 167 ? -11.918 10.853 4.815 1.00 75.44 167 THR A N 1
ATOM 1246 C CA . THR A 1 167 ? -12.957 10.698 5.855 1.00 75.44 167 THR A CA 1
ATOM 1247 C C . THR A 1 167 ? -12.551 11.379 7.163 1.00 75.44 167 THR A C 1
ATOM 1249 O O . THR A 1 167 ? -13.398 11.905 7.884 1.00 75.44 167 THR A O 1
ATOM 1252 N N . PHE A 1 168 ? -11.252 11.383 7.476 1.00 76.75 168 PHE A N 1
ATOM 1253 C CA . PHE A 1 168 ? -10.700 12.032 8.661 1.00 76.75 168 PHE A CA 1
ATOM 1254 C C . PHE A 1 168 ? -9.519 12.924 8.276 1.00 76.75 168 PHE A C 1
ATOM 1256 O O . PHE A 1 168 ? -8.641 12.514 7.521 1.00 76.75 168 PHE A O 1
ATOM 1263 N N . ALA A 1 169 ? -9.430 14.110 8.883 1.00 56.09 169 ALA A N 1
ATOM 1264 C CA . ALA A 1 169 ? -8.359 15.079 8.618 1.00 56.09 169 ALA A CA 1
ATOM 1265 C C . ALA A 1 169 ? -6.934 14.544 8.886 1.00 56.09 169 ALA A C 1
ATOM 1267 O O . ALA A 1 169 ? -5.959 15.100 8.390 1.00 56.09 169 ALA A O 1
ATOM 1268 N N . ALA A 1 170 ? -6.800 13.462 9.661 1.00 56.25 170 ALA A N 1
ATOM 1269 C CA . ALA A 1 170 ? -5.519 12.870 10.041 1.00 56.25 170 ALA A CA 1
ATOM 1270 C C . ALA A 1 170 ? -4.823 12.069 8.918 1.00 56.25 170 ALA A C 1
ATOM 1272 O O . ALA A 1 170 ? -3.691 11.631 9.121 1.00 56.25 170 ALA A O 1
ATOM 1273 N N . GLY A 1 171 ? -5.470 11.850 7.762 1.00 57.81 171 GLY A N 1
ATOM 1274 C CA . GLY A 1 171 ? -4.867 11.159 6.611 1.00 57.81 171 GLY A CA 1
ATOM 1275 C C . GLY A 1 171 ? -4.461 9.704 6.884 1.00 57.81 171 GLY A C 1
ATOM 1276 O O . GLY A 1 171 ? -3.554 9.178 6.238 1.00 57.81 171 GLY A O 1
ATOM 1277 N N . VAL A 1 172 ? -5.094 9.065 7.870 1.00 67.00 172 VAL A N 1
ATOM 1278 C CA . VAL A 1 172 ? -4.877 7.658 8.221 1.00 67.00 172 VAL A CA 1
ATOM 1279 C C . VAL A 1 172 ? -5.814 6.799 7.380 1.00 67.00 172 VAL A C 1
ATOM 1281 O O . VAL A 1 172 ? -6.998 7.104 7.259 1.00 67.00 172 VAL A O 1
ATOM 1284 N N . GLU A 1 173 ? -5.290 5.714 6.810 1.00 71.81 173 GLU A N 1
ATOM 1285 C CA . GLU A 1 173 ? -6.123 4.689 6.187 1.00 71.81 173 GLU A CA 1
ATOM 1286 C C . GLU A 1 173 ? -6.949 3.999 7.276 1.00 71.81 173 GLU A C 1
ATOM 1288 O O . GLU A 1 173 ? -6.418 3.265 8.114 1.00 71.81 173 GLU A O 1
ATOM 1293 N N . THR A 1 174 ? -8.247 4.283 7.282 1.00 86.38 174 THR A N 1
ATOM 1294 C CA . THR A 1 174 ? -9.168 3.862 8.334 1.00 86.38 174 THR A CA 1
ATOM 1295 C C . THR A 1 174 ? -10.184 2.887 7.771 1.00 86.38 174 THR A C 1
ATOM 1297 O O . THR A 1 174 ? -10.638 3.006 6.632 1.00 86.38 174 THR A O 1
ATOM 1300 N N . VAL A 1 175 ? -10.555 1.914 8.590 1.00 92.12 175 VAL A N 1
ATOM 1301 C CA . VAL A 1 175 ? -11.491 0.860 8.227 1.00 92.12 175 VAL A CA 1
ATOM 1302 C C . VAL A 1 175 ? -12.577 0.760 9.283 1.00 92.12 175 VAL A C 1
ATOM 1304 O O . VAL A 1 175 ? -12.317 0.925 10.476 1.00 92.12 175 VAL A O 1
ATOM 1307 N N . LEU A 1 176 ? -13.800 0.477 8.850 1.00 94.94 176 LEU A N 1
ATOM 1308 C CA . LEU A 1 176 ? -14.832 -0.050 9.729 1.00 94.94 176 LEU A CA 1
ATOM 1309 C C . LEU A 1 176 ? -14.714 -1.574 9.706 1.00 94.94 176 LEU A C 1
ATOM 1311 O O . LEU A 1 176 ? -14.963 -2.229 8.692 1.00 94.94 176 LEU A O 1
ATOM 1315 N N . MET A 1 177 ? -14.290 -2.124 10.835 1.00 94.94 177 MET A N 1
ATOM 1316 C CA . MET A 1 177 ? -14.102 -3.553 11.040 1.00 94.94 177 MET A CA 1
ATOM 1317 C C . MET A 1 177 ? -15.289 -4.118 11.813 1.00 94.94 177 MET A C 1
ATOM 1319 O O . MET A 1 177 ? -15.677 -3.542 12.830 1.00 94.94 177 MET A O 1
ATOM 1323 N N . ARG A 1 178 ? -15.789 -5.287 11.391 1.00 96.06 178 ARG A N 1
ATOM 1324 C CA . ARG A 1 178 ? -16.762 -6.076 12.157 1.00 96.06 178 ARG A CA 1
ATOM 1325 C C . ARG A 1 178 ? -16.177 -7.421 12.568 1.00 96.06 178 ARG A C 1
ATOM 1327 O O . ARG A 1 178 ? -15.711 -8.178 11.716 1.00 96.06 178 ARG A O 1
ATOM 1334 N N . VAL A 1 179 ? -16.246 -7.733 13.856 1.00 96.88 179 VAL A N 1
ATOM 1335 C CA . VAL A 1 179 ? -15.773 -8.985 14.458 1.00 96.88 179 VAL A CA 1
ATOM 1336 C C . VAL A 1 179 ? -16.922 -9.650 15.211 1.00 96.88 179 VAL A C 1
ATOM 1338 O O . VAL A 1 179 ? -17.714 -8.965 15.850 1.00 96.88 179 VAL A O 1
ATOM 1341 N N . VAL A 1 180 ? -17.022 -10.975 15.136 1.00 96.62 180 VAL A N 1
ATOM 1342 C CA . VAL A 1 180 ? -18.090 -11.767 15.762 1.00 96.62 180 VAL A CA 1
ATOM 1343 C C . VAL A 1 180 ? -17.485 -12.800 16.712 1.00 96.62 180 VAL A C 1
ATOM 1345 O O . VAL A 1 180 ? -16.493 -13.449 16.374 1.00 96.62 180 VAL A O 1
ATOM 1348 N N . HIS A 1 181 ? -18.088 -12.963 17.890 1.00 95.88 181 HIS A N 1
ATOM 1349 C CA . HIS A 1 181 ? -17.698 -13.951 18.898 1.00 95.88 181 HIS A CA 1
ATOM 1350 C C . HIS A 1 181 ? -18.573 -15.214 18.799 1.00 95.88 181 HIS A C 1
ATOM 1352 O O . HIS A 1 181 ? -19.368 -15.498 19.683 1.00 95.88 181 HIS A O 1
ATOM 1358 N N . ASP A 1 182 ? -18.466 -15.976 17.709 1.00 92.62 182 ASP A N 1
ATOM 1359 C CA . ASP A 1 182 ? -19.306 -17.163 17.443 1.00 92.62 182 ASP A CA 1
ATOM 1360 C C . ASP A 1 182 ? -18.550 -18.503 17.531 1.00 92.62 182 ASP A C 1
ATOM 1362 O O . ASP A 1 182 ? -19.036 -19.527 17.049 1.00 92.62 182 ASP A O 1
ATOM 1366 N N . GLY A 1 183 ? -17.350 -18.504 18.123 1.00 85.88 183 GLY A N 1
ATOM 1367 C CA . GLY A 1 183 ? -16.493 -19.689 18.243 1.00 85.88 183 GLY A CA 1
ATOM 1368 C C . GLY A 1 183 ? -15.877 -20.157 16.920 1.00 85.88 183 GLY A C 1
ATOM 1369 O O . GLY A 1 183 ? -15.285 -21.234 16.867 1.00 85.88 183 GLY A O 1
ATOM 1370 N N . ARG A 1 184 ? -16.015 -19.378 15.840 1.00 86.38 184 ARG A N 1
ATOM 1371 C CA . ARG A 1 184 ? -15.427 -19.672 14.528 1.00 86.38 184 ARG A CA 1
ATOM 1372 C C . ARG A 1 184 ? -14.269 -18.726 14.243 1.00 86.38 184 ARG A C 1
ATOM 1374 O O . ARG A 1 184 ? -14.243 -17.592 14.708 1.00 86.38 184 ARG A O 1
ATOM 1381 N N . THR A 1 185 ? -13.355 -19.168 13.386 1.00 84.44 185 THR A N 1
ATOM 1382 C CA . THR A 1 185 ? -12.313 -18.318 12.802 1.00 84.44 185 THR A CA 1
ATOM 1383 C C . THR A 1 185 ? -12.553 -18.186 11.300 1.00 84.44 185 THR A C 1
ATOM 1385 O O . THR A 1 185 ? -12.881 -19.147 10.599 1.00 84.44 185 THR A O 1
ATOM 1388 N N . GLY A 1 186 ? -12.485 -16.955 10.793 1.00 76.25 186 GLY A N 1
ATOM 1389 C CA . GLY A 1 186 ? -12.714 -16.671 9.377 1.00 76.25 186 GLY A CA 1
ATOM 1390 C C . GLY A 1 186 ? -11.455 -16.939 8.558 1.00 76.25 186 GLY A C 1
ATOM 1391 O O . GLY A 1 186 ? -10.397 -16.432 8.904 1.00 76.25 186 GLY A O 1
ATOM 1392 N N . ARG A 1 187 ? -11.562 -17.681 7.448 1.00 82.81 187 ARG A N 1
ATOM 1393 C CA . ARG A 1 187 ? -10.454 -17.870 6.479 1.00 82.81 187 ARG A CA 1
ATOM 1394 C C . ARG A 1 187 ? -10.502 -16.900 5.296 1.00 82.81 187 ARG A C 1
ATOM 1396 O O . ARG A 1 187 ? -9.567 -16.822 4.506 1.00 82.81 187 ARG A O 1
ATOM 1403 N N . ARG A 1 188 ? -11.609 -16.169 5.154 1.00 90.69 188 ARG A N 1
ATOM 1404 C CA . ARG A 1 188 ? -11.825 -15.182 4.097 1.00 90.69 188 ARG A CA 1
ATOM 1405 C C . ARG A 1 188 ? -12.758 -14.092 4.605 1.00 90.69 188 ARG A C 1
ATOM 1407 O O . ARG A 1 188 ? -13.834 -14.400 5.109 1.00 90.69 188 ARG A O 1
ATOM 1414 N N . VAL A 1 189 ? -12.351 -12.839 4.449 1.00 92.38 189 VAL A N 1
ATOM 1415 C CA . VAL A 1 189 ? -13.087 -11.661 4.920 1.00 92.38 189 VAL A CA 1
ATOM 1416 C C . VAL A 1 189 ? -13.343 -10.750 3.730 1.00 92.38 189 VAL A C 1
ATOM 1418 O O . VAL A 1 189 ? -12.376 -10.268 3.147 1.00 92.38 189 VAL A O 1
ATOM 1421 N N . PRO A 1 190 ? -14.596 -10.503 3.328 1.00 90.06 190 PRO A N 1
ATOM 1422 C CA . PRO A 1 190 ? -14.877 -9.608 2.214 1.00 90.06 190 PRO A CA 1
ATOM 1423 C C . PRO A 1 190 ? -14.392 -8.186 2.521 1.00 90.06 190 PRO A C 1
ATOM 1425 O O . PRO A 1 190 ? -14.663 -7.647 3.596 1.00 90.06 190 PRO A O 1
ATOM 1428 N N . VAL A 1 191 ? -13.696 -7.589 1.551 1.00 89.19 191 VAL A N 1
ATOM 1429 C CA . VAL A 1 191 ? -13.256 -6.190 1.581 1.00 89.19 191 VAL A CA 1
ATOM 1430 C C . VAL A 1 191 ? -14.159 -5.405 0.642 1.00 89.19 191 VAL A C 1
ATOM 1432 O O . VAL A 1 191 ? -14.342 -5.781 -0.520 1.00 89.19 191 VAL A O 1
ATOM 1435 N N . ARG A 1 192 ? -14.729 -4.309 1.134 1.00 88.69 192 ARG A N 1
ATOM 1436 C CA . ARG A 1 192 ? -15.570 -3.407 0.341 1.00 88.69 192 ARG A CA 1
ATOM 1437 C C . ARG A 1 192 ? -15.283 -1.955 0.678 1.00 88.69 192 ARG A C 1
ATOM 1439 O O . ARG A 1 192 ? -14.846 -1.653 1.781 1.00 88.69 192 ARG A O 1
ATOM 1446 N N . SER A 1 193 ? -15.572 -1.048 -0.246 1.00 86.50 193 SER A N 1
ATOM 1447 C CA . SER A 1 193 ? -15.618 0.378 0.082 1.00 86.50 193 SER A CA 1
ATOM 1448 C C . SER A 1 193 ? -16.857 0.706 0.918 1.00 86.50 193 SER A C 1
ATOM 1450 O O . SER A 1 193 ? -17.829 -0.054 0.928 1.00 86.50 193 SER A O 1
ATOM 1452 N N . LEU A 1 194 ? -16.872 1.882 1.549 1.00 84.56 194 LEU A N 1
ATOM 1453 C CA . LEU A 1 194 ? -18.057 2.410 2.236 1.00 84.56 194 LEU A CA 1
ATOM 1454 C C . LEU A 1 194 ? -19.319 2.441 1.347 1.00 84.56 194 LEU A C 1
ATOM 1456 O O . LEU A 1 194 ? -20.425 2.263 1.845 1.00 84.56 194 LEU A O 1
ATOM 1460 N N . ARG A 1 195 ? -19.166 2.606 0.023 1.00 83.50 195 ARG A N 1
ATOM 1461 C CA . ARG A 1 195 ? -20.275 2.567 -0.954 1.00 83.50 195 ARG A CA 1
ATOM 1462 C C . ARG A 1 195 ? -20.706 1.144 -1.343 1.00 83.50 195 ARG A C 1
ATOM 1464 O O . ARG A 1 195 ? -21.520 0.981 -2.242 1.00 83.50 195 ARG A O 1
ATOM 1471 N N . GLY A 1 196 ? -20.131 0.115 -0.724 1.00 82.25 196 GLY A N 1
ATOM 1472 C CA . GLY A 1 196 ? -20.437 -1.288 -0.998 1.00 82.25 196 GLY A CA 1
ATOM 1473 C C . GLY A 1 196 ? -19.713 -1.885 -2.207 1.00 82.25 196 GLY A C 1
ATOM 1474 O O . GLY A 1 196 ? -19.960 -3.043 -2.530 1.00 82.25 196 GLY A O 1
ATOM 1475 N N . VAL A 1 197 ? -18.804 -1.147 -2.857 1.00 79.38 197 VAL A N 1
ATOM 1476 C CA . VAL A 1 197 ? -18.042 -1.661 -4.011 1.00 79.38 197 VAL A CA 1
ATOM 1477 C C . VAL A 1 197 ? -17.068 -2.744 -3.532 1.00 79.38 197 VAL A C 1
ATOM 1479 O O . VAL A 1 197 ? -16.232 -2.425 -2.680 1.00 79.38 197 VAL A O 1
ATOM 1482 N N . PRO A 1 198 ? -17.130 -3.984 -4.053 1.00 82.12 198 PRO A N 1
ATOM 1483 C CA . PRO A 1 198 ? -16.177 -5.035 -3.705 1.00 82.12 198 PRO A CA 1
ATOM 1484 C C . PRO A 1 198 ? -14.739 -4.637 -4.063 1.00 82.12 198 PRO A C 1
ATOM 1486 O O . PRO A 1 198 ? -14.485 -4.091 -5.134 1.00 82.12 198 PRO A O 1
ATOM 1489 N N . ARG A 1 199 ? -13.794 -4.915 -3.163 1.00 78.94 199 ARG A N 1
ATOM 1490 C CA . ARG A 1 199 ? -12.353 -4.635 -3.332 1.00 78.94 199 ARG A CA 1
ATOM 1491 C C . ARG A 1 199 ? -11.473 -5.882 -3.246 1.00 78.94 199 ARG A C 1
ATOM 1493 O O . ARG A 1 199 ? -10.269 -5.794 -3.440 1.00 78.94 199 ARG A O 1
ATOM 1500 N N . GLY A 1 200 ? -12.071 -7.036 -2.961 1.00 84.88 200 GLY A N 1
ATOM 1501 C CA . GLY A 1 200 ? -11.373 -8.306 -2.791 1.00 84.88 200 GLY A CA 1
ATOM 1502 C C . GLY A 1 200 ? -11.744 -8.957 -1.466 1.00 84.88 200 GLY A C 1
ATOM 1503 O O . GLY A 1 200 ? -12.872 -8.826 -0.983 1.00 84.88 200 GLY A O 1
ATOM 1504 N N . ALA A 1 201 ? -10.802 -9.685 -0.876 1.00 88.19 201 ALA A N 1
ATOM 1505 C CA . ALA A 1 201 ? -10.980 -10.261 0.450 1.00 88.19 201 ALA A CA 1
ATOM 1506 C C . ALA A 1 201 ? -9.655 -10.311 1.210 1.00 88.19 201 ALA A C 1
ATOM 1508 O O . ALA A 1 201 ? -8.623 -10.556 0.604 1.00 88.19 201 ALA A O 1
ATOM 1509 N N . LEU A 1 202 ? -9.669 -10.142 2.528 1.00 90.38 202 LEU A N 1
ATOM 1510 C CA . LEU A 1 202 ? -8.533 -10.526 3.361 1.00 90.38 202 LEU A CA 1
ATOM 1511 C C . LEU A 1 202 ? -8.571 -12.032 3.614 1.00 90.38 202 LEU A C 1
ATOM 1513 O O . LEU A 1 202 ? -9.643 -12.636 3.700 1.00 90.38 202 LEU A O 1
ATOM 1517 N N . LEU A 1 203 ? -7.396 -12.629 3.757 1.00 89.00 203 LEU A N 1
ATOM 1518 C CA . LEU A 1 203 ? -7.190 -14.049 4.009 1.00 89.00 203 LEU A CA 1
ATOM 1519 C C . LEU A 1 203 ? -6.456 -14.208 5.344 1.00 89.00 203 LEU A C 1
ATOM 1521 O O . LEU A 1 203 ? -5.222 -14.202 5.371 1.00 89.00 203 LEU A O 1
ATOM 1525 N N . PRO A 1 204 ? -7.187 -14.294 6.468 1.00 89.00 204 PRO A N 1
ATOM 1526 C CA . PRO A 1 204 ? -6.595 -14.703 7.728 1.00 89.00 204 PRO A CA 1
ATOM 1527 C C . PRO A 1 204 ? -6.115 -16.153 7.646 1.00 89.00 204 PRO A C 1
ATOM 1529 O O . PRO A 1 204 ? -6.804 -17.010 7.090 1.00 89.00 204 PRO A O 1
ATOM 1532 N N . ASP A 1 205 ? -4.945 -16.418 8.223 1.00 87.12 205 ASP A N 1
ATOM 1533 C CA . ASP A 1 205 ? -4.352 -17.751 8.329 1.00 87.12 205 ASP A CA 1
ATOM 1534 C C . ASP A 1 205 ? -4.384 -18.189 9.807 1.00 87.12 205 ASP A C 1
ATOM 1536 O O . ASP A 1 205 ? -3.543 -17.734 10.588 1.00 87.12 205 ASP A O 1
ATOM 1540 N N . PRO A 1 206 ? -5.351 -19.031 10.228 1.00 85.00 206 PRO A N 1
ATOM 1541 C CA . PRO A 1 206 ? -5.427 -19.519 11.605 1.00 85.00 206 PRO A CA 1
ATOM 1542 C C . PRO A 1 206 ? -4.213 -20.350 12.041 1.00 85.00 206 PRO A C 1
ATOM 1544 O O . PRO A 1 206 ? -3.949 -20.430 13.237 1.00 85.00 206 PRO A O 1
ATOM 1547 N N . GLU A 1 207 ? -3.465 -20.946 11.104 1.00 87.12 207 GLU A N 1
ATOM 1548 C CA . GLU A 1 207 ? -2.235 -21.695 11.406 1.00 87.12 207 GLU A CA 1
ATOM 1549 C C . GLU A 1 207 ? -1.051 -20.749 11.646 1.00 87.12 207 GLU A C 1
ATOM 1551 O O . GLU A 1 207 ? -0.120 -21.064 12.388 1.00 87.12 207 GLU A O 1
ATOM 1556 N N . ARG A 1 208 ? -1.097 -19.546 11.060 1.00 87.75 208 ARG A N 1
ATOM 1557 C CA . ARG A 1 208 ? -0.118 -18.469 11.268 1.00 87.75 208 ARG A CA 1
ATOM 1558 C C . ARG A 1 208 ? -0.811 -17.178 11.714 1.00 87.75 208 ARG A C 1
ATOM 1560 O O . ARG A 1 208 ? -0.696 -16.151 11.044 1.00 87.75 208 ARG A O 1
ATOM 1567 N N . PRO A 1 209 ? -1.451 -17.156 12.896 1.00 87.50 209 PRO A N 1
ATOM 1568 C CA . PRO A 1 209 ? -2.377 -16.089 13.277 1.00 87.50 209 PRO A CA 1
ATOM 1569 C C . PRO A 1 209 ? -1.674 -14.752 13.585 1.00 87.50 209 PRO A C 1
ATOM 1571 O O . PRO A 1 209 ? -2.314 -13.708 13.665 1.00 87.50 209 PRO A O 1
ATOM 1574 N N . ARG A 1 210 ? -0.337 -14.750 13.712 1.00 88.62 210 ARG A N 1
ATOM 1575 C CA . ARG A 1 210 ? 0.486 -13.530 13.811 1.00 88.62 210 ARG A CA 1
ATOM 1576 C C . ARG A 1 210 ? 0.895 -12.948 12.456 1.00 88.62 210 ARG A C 1
ATOM 1578 O O . ARG A 1 210 ? 1.376 -11.813 12.418 1.00 88.62 210 ARG A O 1
ATOM 1585 N N . ALA A 1 211 ? 0.764 -13.690 11.358 1.00 83.75 211 ALA A N 1
ATOM 1586 C CA . ALA A 1 211 ? 1.180 -13.228 10.037 1.00 83.75 211 ALA A CA 1
ATOM 1587 C C . ALA A 1 211 ? 0.299 -12.060 9.551 1.00 83.75 211 ALA A C 1
ATOM 1589 O O . ALA A 1 211 ? -0.858 -11.960 9.961 1.00 83.75 211 ALA A O 1
ATOM 1590 N N . PRO A 1 212 ? 0.832 -11.149 8.717 1.00 86.19 212 PRO A N 1
ATOM 1591 C CA . PRO A 1 212 ? 0.024 -10.165 8.002 1.00 86.19 212 PRO A CA 1
ATOM 1592 C C . PRO A 1 212 ? -1.151 -10.815 7.260 1.00 86.19 212 PRO A C 1
ATOM 1594 O O . PRO A 1 212 ? -0.977 -11.862 6.637 1.00 86.19 212 PRO A O 1
ATOM 1597 N N . LEU A 1 213 ? -2.323 -10.179 7.290 1.00 86.94 213 LEU A N 1
ATOM 1598 C CA . LEU A 1 213 ? -3.488 -10.638 6.536 1.00 86.94 213 LEU A CA 1
ATOM 1599 C C . LEU A 1 213 ? -3.225 -10.421 5.042 1.00 86.94 213 LEU A C 1
ATOM 1601 O O . LEU A 1 213 ? -3.027 -9.288 4.601 1.00 86.94 213 LEU A O 1
ATOM 1605 N N . ALA A 1 214 ? -3.203 -11.500 4.262 1.00 80.19 214 ALA A N 1
ATOM 1606 C CA . ALA A 1 214 ? -2.993 -11.397 2.824 1.00 80.19 214 ALA A CA 1
ATOM 1607 C C . ALA A 1 214 ? -4.255 -10.859 2.138 1.00 80.19 214 ALA A C 1
ATOM 1609 O O . ALA A 1 214 ? -5.368 -11.220 2.515 1.00 80.19 214 ALA A O 1
ATOM 1610 N N . LEU A 1 215 ? -4.095 -10.032 1.105 1.00 78.88 215 LEU A N 1
ATOM 1611 C CA . LEU A 1 215 ? -5.206 -9.636 0.244 1.00 78.88 215 LEU A CA 1
ATOM 1612 C C . LEU A 1 215 ? -5.370 -10.685 -0.864 1.00 78.88 215 LEU A C 1
ATOM 1614 O O . LEU A 1 215 ? -4.460 -10.909 -1.665 1.00 78.88 215 LEU A O 1
ATOM 1618 N N . ALA A 1 216 ? -6.524 -11.345 -0.897 1.00 76.31 216 ALA A N 1
ATOM 1619 C CA . ALA A 1 216 ? -6.950 -12.184 -2.000 1.00 76.31 216 ALA A CA 1
ATOM 1620 C C . ALA A 1 216 ? -7.068 -11.330 -3.258 1.00 76.31 216 ALA A C 1
ATOM 1622 O O . ALA A 1 216 ? -7.825 -10.358 -3.296 1.00 76.31 216 ALA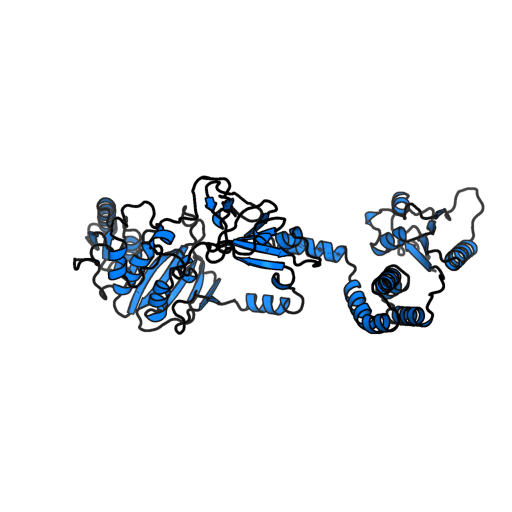 A O 1
ATOM 1623 N N . ARG A 1 217 ? -6.347 -11.749 -4.292 1.00 70.56 217 ARG A N 1
ATOM 1624 C CA . ARG A 1 217 ? -6.470 -11.196 -5.636 1.00 70.56 217 ARG A CA 1
ATOM 1625 C C . ARG A 1 217 ? -7.853 -11.512 -6.194 1.00 70.56 217 ARG A C 1
ATOM 1627 O O . ARG A 1 217 ? -8.401 -12.592 -5.949 1.00 70.56 217 ARG A O 1
ATOM 1634 N N . THR A 1 218 ? -8.428 -10.563 -6.916 1.00 70.25 218 THR A N 1
ATOM 1635 C CA . THR A 1 218 ? -9.664 -10.796 -7.664 1.00 70.25 218 THR A CA 1
ATOM 1636 C C . THR A 1 218 ? -9.384 -11.700 -8.878 1.00 70.25 218 THR A C 1
ATOM 1638 O O . THR A 1 218 ? -8.233 -11.812 -9.308 1.00 70.25 218 THR A O 1
ATOM 1641 N N . PRO A 1 219 ? -10.400 -12.365 -9.462 1.00 70.94 219 PRO A N 1
ATOM 1642 C CA . PRO A 1 219 ? -10.226 -13.087 -10.725 1.00 70.94 219 PRO A CA 1
ATOM 1643 C C . PRO A 1 219 ? -9.677 -12.200 -11.853 1.00 70.94 219 PRO A C 1
ATOM 1645 O O . PRO A 1 219 ? -8.901 -12.671 -12.679 1.00 70.94 219 PRO A O 1
ATOM 1648 N N . GLU A 1 220 ? -10.036 -10.915 -11.857 1.00 70.69 220 GLU A N 1
ATOM 1649 C CA . GLU A 1 220 ? -9.520 -9.910 -12.792 1.00 70.69 220 GLU A CA 1
ATOM 1650 C C . GLU A 1 220 ? -8.018 -9.665 -12.583 1.00 70.69 220 GLU A C 1
ATOM 1652 O O . GLU A 1 220 ? -7.258 -9.676 -13.552 1.00 70.69 220 GLU A O 1
ATOM 1657 N N . ASP A 1 221 ? -7.566 -9.533 -11.329 1.00 67.88 221 ASP A N 1
ATOM 1658 C CA . ASP A 1 221 ? -6.140 -9.407 -10.997 1.00 67.88 221 ASP A CA 1
ATOM 1659 C C . ASP A 1 221 ? -5.348 -10.646 -11.442 1.00 67.88 221 ASP A C 1
ATOM 1661 O O . ASP A 1 221 ? -4.266 -10.527 -12.021 1.00 67.88 221 ASP A O 1
ATOM 1665 N N . GLU A 1 222 ? -5.880 -11.847 -11.189 1.00 74.75 222 GLU A N 1
ATOM 1666 C CA . GLU A 1 222 ? -5.248 -13.102 -11.614 1.00 74.75 222 GLU A CA 1
ATOM 1667 C C . GLU A 1 222 ? -5.203 -13.224 -13.142 1.00 74.75 222 GLU A C 1
ATOM 1669 O O . GLU A 1 222 ? -4.167 -13.607 -13.684 1.00 74.75 222 GLU A O 1
ATOM 1674 N N . ALA A 1 223 ? -6.265 -12.840 -13.856 1.00 74.12 223 ALA A N 1
ATOM 1675 C CA . ALA A 1 223 ? -6.286 -12.833 -15.318 1.00 74.12 223 ALA A CA 1
ATOM 1676 C C . ALA A 1 223 ? -5.264 -11.845 -15.904 1.00 74.12 223 ALA A C 1
ATOM 1678 O O . ALA A 1 223 ? -4.543 -12.181 -16.846 1.00 74.12 223 ALA A O 1
ATOM 1679 N N . LEU A 1 224 ? -5.139 -10.649 -15.321 1.00 71.62 224 LEU A N 1
ATOM 1680 C CA . LEU A 1 224 ? -4.171 -9.635 -15.744 1.00 71.62 224 LEU A CA 1
ATOM 1681 C C . LEU A 1 224 ? -2.722 -10.090 -15.491 1.00 71.62 224 LEU A C 1
ATOM 1683 O O . LEU A 1 224 ? -1.840 -9.930 -16.343 1.00 71.62 224 LEU A O 1
ATOM 1687 N N . LEU A 1 225 ? -2.470 -10.735 -14.350 1.00 70.62 225 LEU A N 1
ATOM 1688 C CA . LEU A 1 225 ? -1.176 -11.351 -14.055 1.00 70.62 225 LEU A CA 1
ATOM 1689 C C . LEU A 1 225 ? -0.885 -12.527 -14.994 1.00 70.62 225 LEU A C 1
ATOM 1691 O O . LEU A 1 225 ? 0.217 -12.618 -15.528 1.00 70.62 225 LEU A O 1
ATOM 1695 N N . ALA A 1 226 ? -1.855 -13.405 -15.242 1.00 74.62 226 ALA A N 1
ATOM 1696 C CA . ALA A 1 226 ? -1.703 -14.530 -16.160 1.00 74.62 226 ALA A CA 1
ATOM 1697 C C . ALA A 1 226 ? -1.387 -14.056 -17.585 1.00 74.62 226 ALA A C 1
ATOM 1699 O O . ALA A 1 226 ? -0.462 -14.577 -18.207 1.00 74.62 226 ALA A O 1
ATOM 1700 N N . HIS A 1 227 ? -2.079 -13.018 -18.063 1.00 72.44 227 HIS A N 1
ATOM 1701 C CA . HIS A 1 227 ? -1.817 -12.420 -19.369 1.00 72.44 227 HIS A CA 1
ATOM 1702 C C . HIS A 1 227 ? -0.401 -11.842 -19.469 1.00 72.44 227 HIS A C 1
ATOM 1704 O O . HIS A 1 227 ? 0.229 -11.963 -20.514 1.00 72.44 227 HIS A O 1
ATOM 1710 N N . SER A 1 228 ? 0.124 -11.244 -18.395 1.00 66.56 228 SER A N 1
ATOM 1711 C CA . SER A 1 228 ? 1.448 -10.601 -18.397 1.00 66.56 228 SER A CA 1
ATOM 1712 C C . SER A 1 228 ? 2.626 -11.568 -18.213 1.00 66.56 228 SER A C 1
ATOM 1714 O O . SER A 1 228 ? 3.713 -11.284 -18.710 1.00 66.56 228 SER A O 1
ATOM 1716 N N . ARG A 1 229 ? 2.443 -12.736 -17.580 1.00 67.19 229 ARG A N 1
ATOM 1717 C CA . ARG A 1 229 ? 3.533 -13.700 -17.295 1.00 67.19 229 ARG A CA 1
ATOM 1718 C C . ARG A 1 229 ? 4.314 -14.187 -18.524 1.00 67.19 229 ARG A C 1
ATOM 1720 O O . ARG A 1 229 ? 5.455 -14.603 -18.366 1.00 67.19 229 ARG A O 1
ATOM 1727 N N . GLY A 1 230 ? 3.726 -14.146 -19.723 1.00 61.94 230 GLY A N 1
ATOM 1728 C CA . GLY A 1 230 ? 4.378 -14.610 -20.956 1.00 61.94 230 GLY A CA 1
ATOM 1729 C C . GLY A 1 230 ? 5.301 -13.593 -21.638 1.00 61.94 230 GLY A C 1
ATOM 1730 O O . GLY A 1 230 ? 6.099 -13.979 -22.487 1.00 61.94 230 GLY A O 1
ATOM 1731 N N . TRP A 1 231 ? 5.197 -12.303 -21.306 1.00 67.62 231 TRP A N 1
ATOM 1732 C CA . TRP A 1 231 ? 5.912 -11.232 -22.020 1.00 67.62 231 TRP A CA 1
ATOM 1733 C C . TRP A 1 231 ? 6.382 -10.078 -21.126 1.00 67.62 231 TRP A C 1
ATOM 1735 O O . TRP A 1 231 ? 7.124 -9.213 -21.589 1.00 67.62 231 TRP A O 1
ATOM 1745 N N . ALA A 1 232 ? 5.978 -10.043 -19.855 1.00 72.38 232 ALA A N 1
ATOM 1746 C CA . ALA A 1 232 ? 6.424 -9.042 -18.899 1.00 72.38 232 ALA A CA 1
ATOM 1747 C C . ALA A 1 232 ? 7.689 -9.496 -18.162 1.00 72.38 232 ALA A C 1
ATOM 1749 O O . ALA A 1 232 ? 7.826 -10.646 -17.748 1.00 72.38 232 ALA A O 1
ATOM 1750 N N . THR A 1 233 ? 8.602 -8.554 -17.952 1.00 77.25 233 THR A N 1
ATOM 1751 C CA . THR A 1 233 ? 9.773 -8.721 -17.089 1.00 77.25 233 THR A CA 1
ATOM 1752 C C . THR A 1 233 ? 9.459 -8.183 -15.697 1.00 77.25 233 THR A C 1
ATOM 1754 O O . THR A 1 233 ? 8.806 -7.143 -15.569 1.00 77.25 233 THR A O 1
ATOM 1757 N N . THR A 1 234 ? 9.919 -8.855 -14.640 1.00 83.19 234 THR A N 1
ATOM 1758 C CA . THR A 1 234 ? 9.722 -8.341 -13.282 1.00 83.19 234 THR A CA 1
ATOM 1759 C C . THR A 1 234 ? 10.748 -7.254 -12.969 1.00 83.19 234 THR A C 1
ATOM 1761 O O . THR A 1 234 ? 11.872 -7.267 -13.472 1.00 83.19 234 THR A O 1
ATOM 1764 N N . LEU A 1 235 ? 10.402 -6.306 -12.092 1.00 87.12 235 LEU A N 1
ATOM 1765 C CA . LEU A 1 235 ? 11.353 -5.264 -11.689 1.00 87.12 235 LEU A CA 1
ATOM 1766 C C . LEU A 1 235 ? 12.636 -5.858 -11.072 1.00 87.12 235 LEU A C 1
ATOM 1768 O O . LEU A 1 235 ? 13.710 -5.296 -11.256 1.00 87.12 235 LEU A O 1
ATOM 1772 N N . GLY A 1 236 ? 12.539 -7.005 -10.389 1.00 87.25 236 GLY A N 1
ATOM 1773 C CA . GLY A 1 236 ? 13.688 -7.692 -9.788 1.00 87.25 236 GLY A CA 1
ATOM 1774 C C . GLY A 1 236 ? 14.665 -8.306 -10.800 1.00 87.25 236 GLY A C 1
ATOM 1775 O O . GLY A 1 236 ? 15.846 -8.481 -10.481 1.00 87.25 236 GLY A O 1
ATOM 1776 N N . ASP A 1 237 ? 14.208 -8.583 -12.025 1.00 86.50 237 ASP A N 1
ATOM 1777 C CA . ASP A 1 237 ? 15.063 -9.093 -13.105 1.00 86.50 237 ASP A CA 1
ATOM 1778 C C . ASP A 1 237 ? 15.962 -7.987 -13.675 1.00 86.50 237 ASP A C 1
ATOM 1780 O O . ASP A 1 237 ? 17.094 -8.238 -14.092 1.00 86.50 237 ASP A O 1
ATOM 1784 N N . VAL A 1 238 ? 15.475 -6.742 -13.658 1.00 88.81 238 VAL A N 1
ATOM 1785 C CA . VAL A 1 238 ? 16.148 -5.584 -14.272 1.00 88.81 238 VAL A CA 1
ATOM 1786 C C . VAL A 1 238 ? 16.820 -4.667 -13.255 1.00 88.81 238 VAL A C 1
ATOM 1788 O O . VAL A 1 238 ? 17.698 -3.882 -13.616 1.00 88.81 238 VAL A O 1
ATOM 1791 N N . ALA A 1 239 ? 16.444 -4.764 -11.981 1.00 92.38 239 ALA A N 1
ATOM 1792 C CA . ALA A 1 239 ? 16.962 -3.930 -10.911 1.00 92.38 239 ALA A CA 1
ATOM 1793 C C . ALA A 1 239 ? 17.258 -4.738 -9.641 1.00 92.38 239 ALA A C 1
ATOM 1795 O O . ALA A 1 239 ? 16.558 -5.686 -9.292 1.00 92.38 239 ALA A O 1
ATOM 1796 N N . GLU A 1 240 ? 18.305 -4.339 -8.929 1.00 93.81 240 GLU A N 1
ATOM 1797 C CA . GLU A 1 240 ? 18.523 -4.720 -7.542 1.00 93.81 240 GLU A CA 1
ATOM 1798 C C . GLU A 1 240 ? 17.588 -3.895 -6.657 1.00 93.81 240 GLU A C 1
ATOM 1800 O O . GLU A 1 240 ? 17.576 -2.661 -6.714 1.00 93.81 240 GLU A O 1
ATOM 1805 N N . ILE A 1 241 ? 16.797 -4.587 -5.839 1.00 94.31 241 ILE A N 1
ATOM 1806 C CA . ILE A 1 241 ? 15.846 -3.970 -4.918 1.00 94.31 241 ILE A CA 1
ATOM 1807 C C . ILE A 1 241 ? 16.254 -4.356 -3.507 1.00 94.31 241 ILE A C 1
ATOM 1809 O O . ILE A 1 241 ? 16.343 -5.538 -3.179 1.00 94.31 241 ILE A O 1
ATOM 1813 N N . THR A 1 242 ? 16.471 -3.359 -2.660 1.00 93.75 242 THR A N 1
ATOM 1814 C CA . THR A 1 242 ? 16.724 -3.577 -1.238 1.00 93.75 242 THR A CA 1
ATOM 1815 C C . THR A 1 242 ? 15.782 -2.742 -0.392 1.00 93.75 242 THR A C 1
ATOM 1817 O O . THR A 1 242 ? 15.235 -1.733 -0.835 1.00 93.75 242 THR A O 1
ATOM 1820 N N . ARG A 1 243 ? 15.577 -3.164 0.850 1.00 92.19 243 ARG A N 1
ATOM 1821 C CA . ARG A 1 243 ? 14.883 -2.358 1.851 1.00 92.19 243 ARG A CA 1
ATOM 1822 C C . ARG A 1 243 ? 15.882 -1.389 2.479 1.00 92.19 243 ARG A C 1
ATOM 1824 O O . ARG A 1 243 ? 17.052 -1.740 2.624 1.00 92.19 243 ARG A O 1
ATOM 1831 N N . GLY A 1 244 ? 15.420 -0.213 2.894 1.00 90.19 244 GLY A N 1
ATOM 1832 C CA . GLY A 1 244 ? 16.235 0.697 3.695 1.00 90.19 244 GLY A CA 1
ATOM 1833 C C . GLY A 1 244 ? 16.713 0.084 5.019 1.00 90.19 244 GLY A C 1
ATOM 1834 O O . GLY A 1 244 ? 16.407 -1.069 5.361 1.00 90.19 244 GLY A O 1
ATOM 1835 N N . VAL A 1 245 ? 17.515 0.851 5.749 1.00 91.50 245 VAL A N 1
ATOM 1836 C CA . VAL A 1 245 ? 18.205 0.399 6.956 1.00 91.50 245 VAL A CA 1
ATOM 1837 C C . VAL A 1 245 ? 17.216 0.035 8.055 1.00 91.50 245 VAL A C 1
ATOM 1839 O O . VAL A 1 245 ? 16.192 0.698 8.241 1.00 91.50 245 VAL A O 1
ATOM 1842 N N . ASN A 1 246 ? 17.537 -1.023 8.797 1.00 87.25 246 ASN A N 1
ATOM 1843 C CA . ASN A 1 246 ? 16.877 -1.332 10.058 1.00 87.25 246 ASN A CA 1
ATOM 1844 C C . ASN A 1 246 ? 17.891 -1.152 11.196 1.00 87.25 246 ASN A C 1
ATOM 1846 O O . ASN A 1 246 ? 18.758 -2.012 11.378 1.00 87.25 246 ASN A O 1
ATOM 1850 N N . PRO A 1 247 ? 17.823 -0.034 11.937 1.00 85.31 247 PRO A N 1
ATOM 1851 C CA . PRO A 1 247 ? 18.837 0.295 12.932 1.00 85.31 247 PRO A CA 1
ATOM 1852 C C . PRO A 1 247 ? 18.817 -0.634 14.146 1.00 85.31 247 PRO A C 1
ATOM 1854 O O . PRO A 1 247 ? 19.876 -0.964 14.664 1.00 85.31 247 PRO A O 1
ATOM 1857 N N . TYR A 1 248 ? 17.633 -1.096 14.562 1.00 82.75 248 TYR A N 1
ATOM 1858 C CA . TYR A 1 248 ? 17.416 -1.696 15.879 1.00 82.75 248 TYR A CA 1
ATOM 1859 C C . TYR A 1 248 ? 16.744 -3.068 15.807 1.00 82.75 248 TYR A C 1
ATOM 1861 O O . TYR A 1 248 ? 15.845 -3.298 14.998 1.00 82.75 248 TYR A O 1
ATOM 1869 N N . HIS A 1 249 ? 17.132 -3.972 16.709 1.00 77.69 249 HIS A N 1
ATOM 1870 C CA . HIS A 1 249 ? 16.481 -5.270 16.899 1.00 77.69 249 HIS A CA 1
ATOM 1871 C C . HIS A 1 249 ? 16.736 -5.798 18.312 1.00 77.69 249 HIS A C 1
ATOM 1873 O O . HIS A 1 249 ? 17.843 -5.652 18.823 1.00 77.69 249 HIS A O 1
ATOM 1879 N N . HIS A 1 250 ? 15.743 -6.458 18.913 1.00 70.19 250 HIS A N 1
ATOM 1880 C CA . HIS A 1 250 ? 15.803 -6.968 20.293 1.00 70.19 250 HIS A CA 1
ATOM 1881 C C . HIS A 1 250 ? 16.928 -7.988 20.528 1.00 70.19 250 HIS A C 1
ATOM 1883 O O . HIS A 1 250 ? 17.371 -8.177 21.650 1.00 70.19 250 HIS A O 1
ATOM 1889 N N . SER A 1 251 ? 17.396 -8.654 19.470 1.00 72.75 251 SER A N 1
ATOM 1890 C CA . SER A 1 251 ? 18.493 -9.624 19.560 1.00 72.75 251 SER A CA 1
ATOM 1891 C C . SER A 1 251 ? 19.886 -8.986 19.568 1.00 72.75 251 SER A C 1
ATOM 1893 O O . SER A 1 251 ? 20.861 -9.701 19.756 1.00 72.75 251 SER A O 1
ATOM 1895 N N . THR A 1 252 ? 20.012 -7.698 19.235 1.00 73.50 252 THR A N 1
ATOM 1896 C CA . THR A 1 252 ? 21.317 -7.016 19.127 1.00 73.50 252 THR A CA 1
ATOM 1897 C C . THR A 1 252 ? 21.377 -5.688 19.868 1.00 73.50 252 THR A C 1
ATOM 1899 O O . THR A 1 252 ? 22.435 -5.078 19.901 1.00 73.50 252 THR A O 1
ATOM 1902 N N . HIS A 1 253 ? 20.259 -5.231 20.430 1.00 79.06 253 HIS A N 1
ATOM 1903 C CA . HIS A 1 253 ? 20.161 -3.985 21.177 1.00 79.06 253 HIS A CA 1
ATOM 1904 C C . HIS A 1 253 ? 19.292 -4.215 22.408 1.00 79.06 253 HIS A C 1
ATOM 1906 O O . HIS A 1 253 ? 18.263 -4.897 22.339 1.00 79.06 253 HIS A O 1
ATOM 1912 N N . SER A 1 254 ? 19.687 -3.609 23.519 1.00 77.31 254 SER A N 1
ATOM 1913 C CA . SER A 1 254 ? 18.894 -3.583 24.742 1.00 77.31 254 SER A CA 1
ATOM 1914 C C . SER A 1 254 ? 17.598 -2.781 24.542 1.00 77.31 254 SER A C 1
ATOM 1916 O O . SER A 1 254 ? 17.558 -1.848 23.733 1.00 77.31 254 SER A O 1
ATOM 1918 N N . PRO A 1 255 ? 16.525 -3.073 25.302 1.00 72.62 255 PRO A N 1
ATOM 1919 C CA . PRO A 1 255 ? 15.301 -2.274 25.265 1.00 72.62 255 PRO A CA 1
ATOM 1920 C C . PRO A 1 255 ? 15.550 -0.771 25.466 1.00 72.62 255 PRO A C 1
ATOM 1922 O O . PRO A 1 255 ? 14.949 0.036 24.761 1.00 72.62 255 PRO A O 1
ATOM 1925 N N . ALA A 1 256 ? 16.488 -0.409 26.350 1.00 73.50 256 ALA A N 1
ATOM 1926 C CA . ALA A 1 256 ? 16.861 0.975 26.630 1.00 73.50 256 ALA A CA 1
ATOM 1927 C C . ALA A 1 256 ? 17.486 1.679 25.412 1.00 73.50 256 ALA A C 1
ATOM 1929 O O . ALA A 1 256 ? 17.116 2.808 25.099 1.00 73.50 256 ALA A O 1
ATOM 1930 N N . GLU A 1 257 ? 18.385 1.019 24.676 1.00 75.44 257 GLU A N 1
ATOM 1931 C CA . GLU A 1 257 ? 18.990 1.589 23.459 1.00 75.44 257 GLU A CA 1
ATOM 1932 C C . GLU A 1 257 ? 17.960 1.797 22.346 1.00 75.44 257 GLU A C 1
ATOM 1934 O O . GLU A 1 257 ? 17.960 2.823 21.655 1.00 75.44 257 GLU A O 1
ATOM 1939 N N . ILE A 1 258 ? 17.063 0.821 22.188 1.00 73.56 258 ILE A N 1
ATOM 1940 C CA . ILE A 1 258 ? 15.978 0.859 21.208 1.00 73.56 258 ILE A CA 1
ATOM 1941 C C . ILE A 1 258 ? 14.997 1.995 21.543 1.00 73.56 258 ILE A C 1
ATOM 1943 O O . ILE A 1 258 ? 14.544 2.716 20.649 1.00 73.56 258 ILE A O 1
ATOM 1947 N N . GLU A 1 259 ? 14.661 2.163 22.823 1.00 70.38 259 GLU A N 1
ATOM 1948 C CA . GLU A 1 259 ? 13.764 3.209 23.315 1.00 70.38 259 GLU A CA 1
ATOM 1949 C C . GLU A 1 259 ? 14.383 4.605 23.185 1.00 70.38 259 GLU A C 1
ATOM 1951 O O . GLU A 1 259 ? 13.756 5.512 22.628 1.00 70.38 259 GLU A O 1
ATOM 1956 N N . ALA A 1 260 ? 15.645 4.754 23.594 1.00 75.88 260 ALA A N 1
ATOM 1957 C CA . ALA A 1 260 ? 16.398 6.000 23.492 1.00 75.88 260 ALA A CA 1
ATOM 1958 C C . ALA A 1 260 ? 16.727 6.390 22.040 1.00 75.88 260 ALA A C 1
ATOM 1960 O O . ALA A 1 260 ? 17.100 7.534 21.780 1.00 75.88 260 ALA A O 1
ATOM 1961 N N . LYS A 1 261 ? 16.583 5.460 21.084 1.00 80.75 261 LYS A N 1
ATOM 1962 C CA . LYS A 1 261 ? 16.930 5.640 19.668 1.00 80.75 261 LYS A CA 1
ATOM 1963 C C . LYS A 1 261 ? 18.332 6.235 19.498 1.00 80.75 261 LYS A C 1
ATOM 1965 O O . LYS A 1 261 ? 18.509 7.194 18.751 1.00 80.75 261 LYS A O 1
ATOM 1970 N N . VAL A 1 262 ? 19.325 5.612 20.126 1.00 83.94 262 VAL A N 1
ATOM 1971 C CA . VAL A 1 262 ? 20.720 6.089 20.221 1.00 83.94 262 VAL A CA 1
ATOM 1972 C C . VAL A 1 262 ? 21.407 6.435 18.886 1.00 83.94 262 VAL A C 1
ATOM 1974 O O . VAL A 1 262 ? 22.334 7.241 18.856 1.00 83.94 262 VAL A O 1
ATOM 1977 N N . HIS A 1 263 ? 20.952 5.871 17.766 1.00 87.00 263 HIS A N 1
ATOM 1978 C CA . HIS A 1 263 ? 21.454 6.145 16.415 1.00 87.00 263 HIS A CA 1
ATOM 1979 C C . HIS A 1 263 ? 20.633 7.174 15.628 1.00 87.00 263 HIS A C 1
ATOM 1981 O O . HIS A 1 263 ? 20.921 7.366 14.453 1.00 87.00 263 HIS A O 1
ATOM 1987 N N . HIS A 1 264 ? 19.626 7.825 16.223 1.00 89.62 264 HIS A N 1
ATOM 1988 C CA . HIS A 1 264 ? 18.825 8.873 15.576 1.00 89.62 264 HIS A CA 1
ATOM 1989 C C . HIS A 1 264 ? 18.956 10.217 16.294 1.00 89.62 264 HIS A C 1
ATOM 1991 O O . HIS A 1 264 ? 19.067 10.280 17.517 1.00 89.62 264 HIS A O 1
ATOM 1997 N N . ALA A 1 265 ? 18.873 11.303 15.533 1.00 84.56 265 ALA A N 1
ATOM 1998 C CA . ALA A 1 265 ? 18.845 12.658 16.062 1.00 84.56 265 ALA A CA 1
ATOM 1999 C C . ALA A 1 265 ? 17.849 13.526 15.281 1.00 84.56 265 ALA A C 1
ATOM 2001 O O . ALA A 1 265 ? 17.573 13.280 14.106 1.00 84.56 265 ALA A O 1
ATOM 2002 N N . ALA A 1 266 ? 17.294 14.537 15.956 1.00 78.25 266 ALA A N 1
ATOM 2003 C CA . ALA A 1 266 ? 16.416 15.534 15.336 1.00 78.25 266 ALA A CA 1
ATOM 2004 C C . ALA A 1 266 ? 17.203 16.604 14.558 1.00 78.25 266 ALA A C 1
ATOM 2006 O O . ALA A 1 266 ? 16.693 17.206 13.622 1.00 78.25 266 ALA A O 1
ATOM 2007 N N . VAL A 1 267 ? 18.459 16.820 14.950 1.00 78.06 267 VAL A N 1
ATOM 2008 C CA . VAL A 1 267 ? 19.390 17.783 14.358 1.00 78.06 267 VAL A CA 1
ATOM 2009 C C . VAL A 1 267 ? 20.751 17.110 14.177 1.00 78.06 267 VAL A C 1
ATOM 2011 O O . VAL A 1 267 ? 21.077 16.201 14.955 1.00 78.06 267 VAL A O 1
ATOM 2014 N N . PRO A 1 268 ? 21.558 17.523 13.187 1.00 79.44 268 PRO A N 1
ATOM 2015 C CA . PRO A 1 268 ? 22.883 16.953 12.991 1.00 79.44 268 PRO A CA 1
ATOM 2016 C C . PRO A 1 268 ? 23.761 17.301 14.196 1.00 79.44 268 PRO A C 1
ATOM 2018 O O . PRO A 1 268 ? 23.926 18.470 14.533 1.00 79.44 268 PRO A O 1
ATOM 2021 N N . ARG A 1 269 ? 24.305 16.286 14.878 1.00 73.00 269 ARG A N 1
ATOM 2022 C CA . ARG A 1 269 ? 25.136 16.498 16.080 1.00 73.00 269 ARG A CA 1
ATOM 2023 C C . ARG A 1 269 ? 26.633 16.541 15.777 1.00 73.00 269 ARG A C 1
ATOM 2025 O O . ARG A 1 269 ? 27.377 17.184 16.501 1.00 73.00 269 ARG A O 1
ATOM 2032 N N . THR A 1 270 ? 27.077 15.838 14.736 1.00 76.00 270 THR A N 1
ATOM 2033 C CA . THR A 1 270 ? 28.476 15.756 14.273 1.00 76.00 270 THR A CA 1
ATOM 2034 C C . THR A 1 270 ? 28.501 15.429 12.768 1.00 76.00 270 THR A C 1
ATOM 2036 O O . THR A 1 270 ? 27.466 15.016 12.238 1.00 76.00 270 THR A O 1
ATOM 2039 N N . PRO A 1 271 ? 29.654 15.518 12.071 1.00 72.38 271 PRO A N 1
ATOM 2040 C CA . PRO A 1 271 ? 29.780 15.096 10.667 1.00 72.38 271 PRO A CA 1
ATOM 2041 C C . PRO A 1 271 ? 29.461 13.614 10.400 1.00 72.38 271 PRO A C 1
ATOM 2043 O O . PRO A 1 271 ? 29.262 13.229 9.255 1.00 72.38 271 PRO A O 1
ATOM 2046 N N . ALA A 1 272 ? 29.405 12.775 11.442 1.00 79.44 272 ALA A N 1
ATOM 2047 C CA . ALA A 1 272 ? 29.055 11.356 11.330 1.00 79.44 272 ALA A CA 1
ATOM 2048 C C . ALA A 1 272 ? 27.537 11.098 11.215 1.00 79.44 272 ALA A C 1
ATOM 2050 O O . ALA A 1 272 ? 27.118 9.944 11.123 1.00 79.44 272 ALA A O 1
ATOM 2051 N N . TRP A 1 273 ? 26.711 12.147 11.288 1.00 87.38 273 TRP A N 1
ATOM 2052 C CA . TRP A 1 273 ? 25.260 12.058 11.146 1.00 87.38 273 TRP A CA 1
ATOM 2053 C C . TRP A 1 273 ? 24.855 12.355 9.713 1.00 87.38 273 TRP A C 1
ATOM 2055 O O . TRP A 1 273 ? 25.145 13.420 9.175 1.00 87.38 273 TRP A O 1
ATOM 2065 N N . GLU A 1 274 ? 24.137 11.416 9.118 1.00 89.25 274 GLU A N 1
ATOM 2066 C CA . GLU A 1 274 ? 23.675 11.508 7.744 1.00 89.25 274 GLU A CA 1
ATOM 2067 C C . GLU A 1 274 ? 22.180 11.832 7.704 1.00 89.25 274 GLU A C 1
ATOM 2069 O O . GLU A 1 274 ? 21.435 11.389 8.588 1.00 89.25 274 GLU A O 1
ATOM 2074 N N . PRO A 1 275 ? 21.711 12.587 6.697 1.00 90.00 275 PRO A N 1
ATOM 2075 C CA . PRO A 1 275 ? 20.292 12.857 6.557 1.00 90.00 275 PRO A CA 1
ATOM 2076 C C . PRO A 1 275 ? 19.544 11.561 6.213 1.00 90.00 275 PRO A C 1
ATOM 2078 O O . PRO A 1 275 ? 19.935 10.807 5.313 1.00 90.00 275 PRO A O 1
ATOM 2081 N N . GLU A 1 276 ? 18.455 11.312 6.936 1.00 91.56 276 GLU A N 1
ATOM 2082 C CA . GLU A 1 276 ? 17.613 10.130 6.783 1.00 91.56 276 GLU A CA 1
ATOM 2083 C C . GLU A 1 276 ? 16.331 10.470 6.011 1.00 91.56 276 GLU A C 1
ATOM 2085 O O . GLU A 1 276 ? 15.657 11.454 6.315 1.00 91.56 276 GLU A O 1
ATOM 2090 N N . LEU A 1 277 ? 15.966 9.630 5.041 1.00 90.69 277 LEU A N 1
ATOM 2091 C CA . LEU A 1 277 ? 14.659 9.660 4.384 1.00 90.69 277 LEU A CA 1
ATOM 2092 C C . LEU A 1 277 ? 13.771 8.533 4.887 1.00 90.69 277 LEU A C 1
ATOM 2094 O O . LEU A 1 277 ? 14.199 7.385 5.016 1.00 90.69 277 LEU A O 1
ATOM 2098 N N . ARG A 1 278 ? 12.496 8.857 5.074 1.00 87.38 278 ARG A N 1
ATOM 2099 C CA . ARG A 1 278 ? 11.438 7.937 5.474 1.00 87.38 278 ARG A CA 1
ATOM 2100 C C . ARG A 1 278 ? 10.312 7.943 4.449 1.00 87.38 278 ARG A C 1
ATOM 2102 O O . ARG A 1 278 ? 10.181 8.826 3.609 1.00 87.38 278 ARG A O 1
ATOM 2109 N N . GLY A 1 279 ? 9.422 6.967 4.553 1.00 81.69 279 GLY A N 1
ATOM 2110 C CA . GLY A 1 279 ? 8.266 6.796 3.675 1.00 81.69 279 GLY A CA 1
ATOM 2111 C C . GLY A 1 279 ? 7.337 8.007 3.653 1.00 81.69 279 GLY A C 1
ATOM 2112 O O . GLY A 1 279 ? 6.741 8.290 2.619 1.00 81.69 279 GLY A O 1
ATOM 2113 N N . ARG A 1 280 ? 7.252 8.746 4.767 1.00 80.38 280 ARG A N 1
ATOM 2114 C CA . ARG A 1 280 ? 6.471 9.989 4.869 1.00 80.38 280 ARG A CA 1
ATOM 2115 C C . ARG A 1 280 ? 7.041 11.132 4.021 1.00 80.38 280 ARG A C 1
ATOM 2117 O O . ARG A 1 280 ? 6.282 11.996 3.607 1.00 80.38 280 ARG A O 1
ATOM 2124 N N . ASP A 1 281 ? 8.350 11.121 3.759 1.00 84.44 281 ASP A N 1
ATOM 2125 C CA . ASP A 1 281 ? 9.032 12.165 2.987 1.00 84.44 281 ASP A CA 1
ATOM 2126 C C . ASP A 1 281 ? 8.753 12.027 1.479 1.00 84.44 281 ASP A C 1
ATOM 2128 O O . ASP A 1 281 ? 8.957 12.956 0.699 1.00 84.44 281 ASP A O 1
ATOM 2132 N N . LEU A 1 282 ? 8.232 10.874 1.045 1.00 85.69 282 LEU A N 1
ATOM 2133 C CA . LEU A 1 282 ? 7.656 10.693 -0.285 1.00 85.69 282 LEU A CA 1
ATOM 2134 C C . LEU A 1 282 ? 6.209 11.214 -0.264 1.00 85.69 282 LEU A C 1
ATOM 2136 O O . LEU A 1 282 ? 5.251 10.453 -0.088 1.00 85.69 282 LEU A O 1
ATOM 2140 N N . ALA A 1 283 ? 6.073 12.530 -0.446 1.00 72.00 283 ALA A N 1
ATOM 2141 C CA . ALA A 1 283 ? 4.808 13.275 -0.417 1.00 72.00 283 ALA A CA 1
ATOM 2142 C C . ALA A 1 283 ? 3.860 12.951 -1.593 1.00 72.00 283 ALA A C 1
ATOM 2144 O O . ALA A 1 283 ? 2.722 13.418 -1.648 1.00 72.00 283 ALA A O 1
ATOM 2145 N N . GLY A 1 284 ? 4.320 12.167 -2.564 1.00 70.75 284 GLY A N 1
ATOM 2146 C CA . GLY A 1 284 ? 3.520 11.652 -3.667 1.00 70.75 284 GLY A CA 1
ATOM 2147 C C . GLY A 1 284 ? 4.393 11.216 -4.840 1.00 70.75 284 GLY A C 1
ATOM 2148 O O . GLY A 1 284 ? 5.620 11.347 -4.773 1.00 70.75 284 GLY A O 1
ATOM 2149 N N . PRO A 1 285 ? 3.782 10.719 -5.930 1.00 76.75 285 PRO A N 1
ATOM 2150 C CA . PRO A 1 285 ? 4.514 10.355 -7.135 1.00 76.75 285 PRO A CA 1
ATOM 2151 C C . PRO A 1 285 ? 5.423 11.506 -7.571 1.00 76.75 285 PRO A C 1
ATOM 2153 O O . PRO A 1 285 ? 4.977 12.652 -7.640 1.00 76.75 285 PRO A O 1
ATOM 2156 N N . TYR A 1 286 ? 6.698 11.210 -7.830 1.00 80.81 286 TYR A N 1
ATOM 2157 C CA . TYR A 1 286 ? 7.720 12.183 -8.249 1.00 80.81 286 TYR A CA 1
ATOM 2158 C C . TYR A 1 286 ? 8.066 13.289 -7.235 1.00 80.81 286 TYR A C 1
ATOM 2160 O O . TYR A 1 286 ? 8.944 14.101 -7.519 1.00 80.81 286 TYR A O 1
ATOM 2168 N N . ARG A 1 287 ? 7.429 13.336 -6.058 1.00 80.00 287 ARG A N 1
ATOM 2169 C CA . ARG A 1 287 ? 7.621 14.403 -5.069 1.00 80.00 287 ARG A CA 1
ATOM 2170 C C . ARG A 1 287 ? 8.337 13.891 -3.830 1.00 80.00 287 ARG A C 1
ATOM 2172 O O . ARG A 1 287 ? 7.822 13.048 -3.098 1.00 80.00 287 ARG A O 1
ATOM 2179 N N . LEU A 1 288 ? 9.508 14.467 -3.588 1.00 83.19 288 LEU A N 1
ATOM 2180 C CA . LEU A 1 288 ? 10.262 14.310 -2.356 1.00 83.19 288 LEU A CA 1
ATOM 2181 C C . LEU A 1 288 ? 10.129 15.600 -1.545 1.00 83.19 288 LEU A C 1
ATOM 2183 O O . LEU A 1 288 ? 10.546 16.662 -2.002 1.00 83.19 288 LEU A O 1
ATOM 2187 N N . TRP A 1 289 ? 9.558 15.494 -0.351 1.00 77.00 289 TRP A N 1
ATOM 2188 C CA . TRP A 1 289 ? 9.523 16.555 0.646 1.00 77.00 289 TRP A CA 1
ATOM 2189 C C . TRP A 1 289 ? 10.259 16.041 1.883 1.00 77.00 289 TRP A C 1
ATOM 2191 O O . TRP A 1 289 ? 9.631 15.475 2.776 1.00 77.00 289 TRP A O 1
ATOM 2201 N N . PRO A 1 290 ? 11.597 16.149 1.922 1.00 67.19 290 PRO A N 1
ATOM 2202 C CA . PRO A 1 290 ? 12.340 15.724 3.092 1.00 67.19 290 PRO A CA 1
ATOM 2203 C C . PRO A 1 290 ? 11.973 16.670 4.229 1.00 67.19 290 PRO A C 1
ATOM 2205 O O . PRO A 1 290 ? 12.291 17.856 4.167 1.00 67.19 290 PRO A O 1
ATOM 2208 N N . GLY A 1 291 ? 11.312 16.161 5.267 1.00 60.25 291 GLY A N 1
ATOM 2209 C CA . GLY A 1 291 ? 10.865 16.958 6.409 1.00 60.25 291 GLY A CA 1
ATOM 2210 C C . GLY A 1 291 ? 11.990 17.574 7.250 1.00 60.25 291 GLY A C 1
ATOM 2211 O O . GLY A 1 291 ? 11.710 18.021 8.347 1.00 60.25 291 GLY A O 1
ATOM 2212 N N . GLY A 1 292 ? 13.252 17.565 6.794 1.00 55.84 292 GLY A N 1
ATOM 2213 C CA . GLY A 1 292 ? 14.409 18.247 7.399 1.00 55.84 292 GLY A CA 1
ATOM 2214 C C . GLY A 1 292 ? 14.865 17.753 8.781 1.00 55.84 292 GLY A C 1
ATOM 2215 O O . GLY A 1 292 ? 15.946 18.114 9.235 1.00 55.84 292 GLY A O 1
ATOM 2216 N N . GLU A 1 293 ? 14.077 16.911 9.444 1.00 67.69 293 GLU A N 1
ATOM 2217 C CA . GLU A 1 293 ? 14.153 16.678 10.893 1.00 67.69 293 GLU A CA 1
ATOM 2218 C C . GLU A 1 293 ? 14.733 15.312 11.291 1.00 67.69 293 GLU A C 1
ATOM 2220 O O . GLU A 1 293 ? 14.644 14.903 12.455 1.00 67.69 293 GLU A O 1
ATOM 2225 N N . HIS A 1 294 ? 15.249 14.523 10.346 1.00 83.88 294 HIS A N 1
ATOM 2226 C CA . HIS A 1 294 ? 15.652 13.141 10.614 1.00 83.88 294 HIS A CA 1
ATOM 2227 C C . HIS A 1 294 ? 17.098 12.891 10.205 1.00 83.88 294 HIS A C 1
ATOM 2229 O O . HIS A 1 294 ? 17.464 12.997 9.037 1.00 83.88 294 HIS A O 1
ATOM 2235 N N . TRP A 1 295 ? 17.908 12.535 11.198 1.00 89.25 295 TRP A N 1
ATOM 2236 C CA . TRP A 1 295 ? 19.319 12.218 11.039 1.00 89.25 295 TRP A CA 1
ATOM 2237 C C . TRP A 1 295 ? 19.609 10.858 11.648 1.00 89.25 295 TRP A C 1
ATOM 2239 O O . TRP A 1 295 ? 19.068 10.518 12.707 1.00 89.25 295 TRP A O 1
ATOM 2249 N N . ILE A 1 296 ? 20.491 10.103 11.003 1.00 91.00 296 ILE A N 1
ATOM 2250 C CA . ILE A 1 296 ? 20.909 8.777 11.447 1.00 91.00 296 ILE A CA 1
ATOM 2251 C C . ILE A 1 296 ? 22.430 8.655 11.442 1.00 91.00 296 ILE A C 1
ATOM 2253 O O . ILE A 1 296 ? 23.114 9.137 10.541 1.00 91.00 296 ILE A O 1
ATOM 2257 N N . ARG A 1 297 ? 22.969 7.980 12.458 1.00 91.25 297 ARG A N 1
ATOM 2258 C CA . ARG A 1 297 ? 24.383 7.609 12.514 1.00 91.25 297 ARG A CA 1
ATOM 2259 C C . ARG A 1 297 ? 24.584 6.250 11.839 1.00 91.25 297 ARG A C 1
ATOM 2261 O O . ARG A 1 297 ? 24.411 5.202 12.467 1.00 91.25 297 ARG A O 1
ATOM 2268 N N . TYR A 1 298 ? 24.927 6.279 10.557 1.00 91.00 298 TYR A N 1
ATOM 2269 C CA . TYR A 1 298 ? 25.112 5.091 9.727 1.00 91.00 298 TYR A CA 1
ATOM 2270 C C . TYR A 1 298 ? 26.437 4.374 10.014 1.00 91.00 298 TYR A C 1
ATOM 2272 O O . TYR A 1 298 ? 27.482 5.013 10.111 1.00 91.00 298 TYR A O 1
ATOM 2280 N N . GLY A 1 299 ? 26.412 3.044 10.128 1.00 89.69 299 GLY A N 1
ATOM 2281 C CA . GLY A 1 299 ? 27.625 2.251 10.323 1.00 89.69 299 GLY A CA 1
ATOM 2282 C C . GLY A 1 299 ? 27.362 0.770 10.608 1.00 89.69 299 GLY A C 1
ATOM 2283 O O . GLY A 1 299 ? 26.206 0.350 10.679 1.00 89.69 299 GLY A O 1
ATOM 2284 N N . PRO A 1 300 ? 28.423 -0.035 10.789 1.00 88.38 300 PRO A N 1
ATOM 2285 C CA . PRO A 1 300 ? 28.326 -1.487 10.977 1.00 88.38 300 PRO A CA 1
ATOM 2286 C C . PRO A 1 300 ? 27.643 -1.906 12.289 1.00 88.38 300 PRO A C 1
ATOM 2288 O O . PRO A 1 300 ? 27.240 -3.055 12.417 1.00 88.38 300 PRO A O 1
ATOM 2291 N N . TRP A 1 301 ? 27.487 -0.988 13.248 1.00 85.62 301 TRP A N 1
ATOM 2292 C CA . TRP A 1 301 ? 26.744 -1.213 14.495 1.00 85.62 301 TRP A CA 1
ATOM 2293 C C . TRP A 1 301 ? 25.224 -1.300 14.293 1.00 85.62 301 TRP A C 1
ATOM 2295 O O . TRP A 1 301 ? 24.520 -1.772 15.179 1.00 85.62 301 TRP A O 1
ATOM 2305 N N . LEU A 1 302 ? 24.696 -0.859 13.145 1.00 88.81 302 LEU A N 1
ATOM 2306 C CA . LEU A 1 302 ? 23.279 -1.045 12.831 1.00 88.81 302 LEU A CA 1
ATOM 2307 C C . LEU A 1 302 ? 22.977 -2.535 12.625 1.00 88.81 302 LEU A C 1
ATOM 2309 O O . LEU A 1 302 ? 23.795 -3.268 12.075 1.00 88.81 302 LEU A O 1
ATOM 2313 N N . LYS A 1 303 ? 21.770 -2.989 12.986 1.00 86.69 303 LYS A N 1
ATOM 2314 C CA . LYS A 1 303 ? 21.377 -4.395 12.773 1.00 86.69 303 LYS A CA 1
ATOM 2315 C C . LYS A 1 303 ? 21.399 -4.795 11.292 1.00 86.69 303 LYS A C 1
ATOM 2317 O O . LYS A 1 303 ? 21.868 -5.877 10.950 1.00 86.69 303 LYS A O 1
ATOM 2322 N N . GLU A 1 304 ? 20.851 -3.949 10.425 1.00 86.56 304 GLU A N 1
ATOM 2323 C CA . GLU A 1 304 ? 20.868 -4.138 8.972 1.00 86.56 304 GLU A CA 1
ATOM 2324 C C . GLU A 1 304 ? 21.313 -2.830 8.307 1.00 86.56 304 GLU A C 1
ATOM 2326 O O . GLU A 1 304 ? 20.461 -2.054 7.856 1.00 86.56 304 GLU A O 1
ATOM 2331 N N . PRO A 1 305 ? 22.631 -2.559 8.242 1.00 87.12 305 PRO A N 1
ATOM 2332 C CA . PRO A 1 305 ? 23.145 -1.312 7.683 1.00 87.12 305 PRO A CA 1
ATOM 2333 C C . PRO A 1 305 ? 22.869 -1.214 6.181 1.00 87.12 305 PRO A C 1
ATOM 2335 O O . PRO A 1 305 ? 22.735 -0.124 5.649 1.00 87.12 305 PRO A O 1
ATOM 2338 N N . ARG A 1 306 ? 22.693 -2.350 5.494 1.00 93.06 306 ARG A N 1
ATOM 2339 C CA . ARG A 1 306 ? 22.668 -2.429 4.025 1.00 93.06 306 ARG A CA 1
ATOM 2340 C C . ARG A 1 306 ? 24.009 -1.998 3.428 1.00 93.06 306 ARG A C 1
ATOM 2342 O O . ARG A 1 306 ? 24.919 -1.553 4.115 1.00 93.06 306 ARG A O 1
ATOM 2349 N N . ASP A 1 307 ? 24.155 -2.232 2.136 1.00 92.38 307 ASP A N 1
ATOM 2350 C CA . ASP A 1 307 ? 25.364 -1.856 1.413 1.00 92.38 307 ASP A CA 1
ATOM 2351 C C . ASP A 1 307 ? 25.343 -0.334 1.144 1.00 92.38 307 ASP A C 1
ATOM 2353 O O . ASP A 1 307 ? 24.325 0.165 0.640 1.00 92.38 307 ASP A O 1
ATOM 2357 N N . PRO A 1 308 ? 26.428 0.410 1.457 1.00 91.50 308 PRO A N 1
ATOM 2358 C CA . PRO A 1 308 ? 26.533 1.849 1.219 1.00 91.50 308 PRO A CA 1
ATOM 2359 C C . PRO A 1 308 ? 26.145 2.290 -0.192 1.00 91.50 308 PRO A C 1
ATOM 2361 O O . PRO A 1 308 ? 25.585 3.377 -0.352 1.00 91.50 308 PRO A O 1
ATOM 2364 N N . ARG A 1 309 ? 26.347 1.430 -1.202 1.00 91.94 309 ARG A N 1
ATOM 2365 C CA . ARG A 1 309 ? 25.991 1.737 -2.590 1.00 91.94 309 ARG A CA 1
ATOM 2366 C C . ARG A 1 309 ? 24.507 2.038 -2.769 1.00 91.94 309 ARG A C 1
ATOM 2368 O O . ARG A 1 309 ? 24.149 2.698 -3.736 1.00 91.94 309 ARG A O 1
ATOM 2375 N N . PHE A 1 310 ? 23.615 1.586 -1.888 1.00 93.50 310 PHE A N 1
ATOM 2376 C CA . PHE A 1 310 ? 22.183 1.903 -1.978 1.00 93.50 310 PHE A CA 1
ATOM 2377 C C . PHE A 1 310 ? 21.818 3.279 -1.406 1.00 93.50 310 PHE A C 1
ATOM 2379 O O . PHE A 1 310 ? 20.715 3.768 -1.644 1.00 93.50 310 PHE A O 1
ATOM 2386 N N . HIS A 1 311 ? 22.739 3.949 -0.716 1.00 91.44 311 HIS A N 1
ATOM 2387 C CA . HIS A 1 311 ? 22.501 5.276 -0.140 1.00 91.44 311 HIS A CA 1
ATOM 2388 C C . HIS A 1 311 ? 23.018 6.409 -1.028 1.00 91.44 311 HIS A C 1
ATOM 2390 O O . HIS A 1 311 ? 22.801 7.576 -0.715 1.00 91.44 311 HIS A O 1
ATOM 2396 N N . GLU A 1 312 ? 23.650 6.089 -2.158 1.00 89.75 312 GLU A N 1
ATOM 2397 C CA . GLU A 1 312 ? 24.329 7.052 -3.028 1.00 89.75 312 GLU A CA 1
ATOM 2398 C C . GLU A 1 312 ? 24.092 6.813 -4.523 1.00 89.75 312 GLU A C 1
ATOM 2400 O O . GLU A 1 312 ? 23.681 5.734 -4.962 1.00 89.75 312 GLU A O 1
ATOM 2405 N N . GLY A 1 313 ? 24.358 7.847 -5.322 1.00 89.94 313 GLY A N 1
ATOM 2406 C CA . GLY A 1 313 ? 24.189 7.831 -6.771 1.00 89.94 313 GLY A CA 1
ATOM 2407 C C . GLY A 1 313 ? 22.729 7.708 -7.236 1.00 89.94 313 GLY A C 1
ATOM 2408 O O . GLY A 1 313 ? 21.804 7.661 -6.415 1.00 89.94 313 GLY A O 1
ATOM 2409 N N . PRO A 1 314 ? 22.505 7.665 -8.564 1.00 92.25 314 PRO A N 1
ATOM 2410 C CA . PRO A 1 314 ? 21.173 7.564 -9.153 1.00 92.25 314 PRO A CA 1
ATOM 2411 C C . PRO A 1 314 ? 20.449 6.275 -8.748 1.00 92.25 314 PRO A C 1
ATOM 2413 O O . PRO A 1 314 ? 20.962 5.169 -8.938 1.00 92.25 314 PRO A O 1
ATOM 2416 N N . ARG A 1 315 ? 19.244 6.418 -8.196 1.00 94.31 315 ARG A N 1
ATOM 2417 C CA . ARG A 1 315 ? 18.365 5.318 -7.773 1.00 94.31 315 ARG A CA 1
ATOM 2418 C C . ARG A 1 315 ? 16.911 5.774 -7.722 1.00 94.31 315 ARG A C 1
ATOM 2420 O O . ARG A 1 315 ? 16.642 6.977 -7.738 1.00 94.31 315 ARG A O 1
ATOM 2427 N N . LEU A 1 316 ? 15.981 4.825 -7.641 1.00 95.81 316 LEU A N 1
ATOM 2428 C CA . LEU A 1 316 ? 14.596 5.128 -7.272 1.00 95.81 316 LEU A CA 1
ATOM 2429 C C . LEU A 1 316 ? 14.348 4.751 -5.818 1.00 95.81 316 LEU A C 1
ATOM 2431 O O . LEU A 1 316 ? 14.858 3.738 -5.339 1.00 95.81 316 LEU A O 1
ATOM 2435 N N . LEU A 1 317 ? 13.527 5.540 -5.139 1.00 94.81 317 LEU A N 1
ATOM 2436 C CA . LEU A 1 317 ? 12.938 5.175 -3.857 1.00 94.81 317 LEU A CA 1
ATOM 2437 C C . LEU A 1 317 ? 11.467 4.862 -4.079 1.00 94.81 317 LEU A C 1
ATOM 2439 O O . LEU A 1 317 ? 10.785 5.649 -4.728 1.00 94.81 317 LEU A O 1
ATOM 2443 N N . VAL A 1 318 ? 10.982 3.748 -3.539 1.00 93.19 318 VAL A N 1
ATOM 2444 C CA . VAL A 1 318 ? 9.576 3.335 -3.606 1.00 93.19 318 VAL A CA 1
ATOM 2445 C C . VAL A 1 318 ? 9.036 3.207 -2.190 1.00 93.19 318 VAL A C 1
ATOM 2447 O O . VAL A 1 318 ? 9.642 2.551 -1.339 1.00 93.19 318 VAL A O 1
ATOM 2450 N N . ARG A 1 319 ? 7.892 3.831 -1.913 1.00 87.62 319 ARG A N 1
ATOM 2451 C CA . ARG A 1 319 ? 7.269 3.769 -0.588 1.00 87.62 319 ARG A CA 1
ATOM 2452 C C . ARG A 1 319 ? 6.760 2.355 -0.306 1.00 87.62 319 ARG A C 1
ATOM 2454 O O . ARG A 1 319 ? 6.011 1.801 -1.103 1.00 87.62 319 ARG A O 1
ATOM 2461 N N . LYS A 1 320 ? 7.141 1.781 0.842 1.00 80.38 320 LYS A N 1
ATOM 2462 C CA . LYS A 1 320 ? 6.692 0.439 1.250 1.00 80.38 320 LYS A CA 1
ATOM 2463 C C . LYS A 1 320 ? 5.205 0.417 1.592 1.00 80.38 320 LYS A C 1
ATOM 2465 O O . LYS A 1 320 ? 4.506 -0.523 1.234 1.00 80.38 320 LYS A O 1
ATOM 2470 N N . VAL A 1 321 ? 4.744 1.428 2.329 1.00 69.00 321 VAL A N 1
ATOM 2471 C CA . VAL A 1 321 ? 3.322 1.580 2.648 1.00 69.00 321 VAL A CA 1
ATOM 2472 C C . VAL A 1 321 ? 2.638 2.165 1.421 1.00 69.00 321 VAL A C 1
ATOM 2474 O O . VAL A 1 321 ? 2.883 3.316 1.038 1.00 69.00 321 VAL A O 1
ATOM 2477 N N . LEU A 1 322 ? 1.833 1.334 0.773 1.00 62.03 322 LEU A N 1
ATOM 2478 C CA . LEU A 1 322 ? 1.102 1.709 -0.424 1.00 62.03 322 LEU A CA 1
ATOM 2479 C C . LEU A 1 322 ? -0.001 2.698 -0.047 1.00 62.03 322 LEU A C 1
ATOM 2481 O O . LEU A 1 322 ? -0.646 2.555 0.983 1.00 62.03 322 LEU A O 1
ATOM 2485 N N . GLY A 1 323 ? -0.144 3.749 -0.853 1.00 60.28 323 GLY A N 1
ATOM 2486 C CA . GLY A 1 323 ? -1.354 4.567 -0.832 1.00 60.28 323 GLY A CA 1
ATOM 2487 C C . GLY A 1 323 ? -2.333 4.062 -1.897 1.00 60.28 323 GLY A C 1
ATOM 2488 O O . GLY A 1 323 ? -2.197 2.930 -2.358 1.00 60.28 323 GLY A O 1
ATOM 2489 N N . PRO A 1 324 ? -3.242 4.917 -2.396 1.00 56.50 324 PRO A N 1
ATOM 2490 C CA . PRO A 1 324 ? -4.119 4.551 -3.512 1.00 56.50 324 PRO A CA 1
ATOM 2491 C C . PRO A 1 324 ? -3.336 4.273 -4.807 1.00 56.50 324 PRO A C 1
ATOM 2493 O O . PRO A 1 324 ? -3.859 3.676 -5.741 1.00 56.50 324 PRO A O 1
ATOM 2496 N N . THR A 1 325 ? -2.077 4.715 -4.871 1.00 66.69 325 THR A N 1
ATOM 2497 C CA . THR A 1 325 ? -1.137 4.441 -5.957 1.00 66.69 325 THR A CA 1
ATOM 2498 C C . THR A 1 325 ? 0.249 4.112 -5.403 1.00 66.69 325 THR A C 1
ATOM 2500 O O . THR A 1 325 ? 0.597 4.464 -4.267 1.00 66.69 325 THR A O 1
ATOM 2503 N N . LEU A 1 326 ? 1.051 3.431 -6.227 1.00 79.94 326 LEU A N 1
ATOM 2504 C CA . LEU A 1 326 ? 2.488 3.310 -6.009 1.00 79.94 326 LEU A CA 1
ATOM 2505 C C . LEU A 1 326 ? 3.125 4.702 -6.034 1.00 79.94 326 LEU A C 1
ATOM 2507 O O . LEU A 1 326 ? 2.760 5.563 -6.830 1.00 79.94 326 LEU A O 1
ATOM 2511 N N . CYS A 1 327 ? 4.089 4.909 -5.144 1.00 84.25 327 CYS A N 1
ATOM 2512 C CA . CYS A 1 327 ? 4.788 6.174 -5.014 1.00 84.25 327 CYS A CA 1
ATOM 2513 C C . CYS A 1 327 ? 6.287 5.925 -5.113 1.00 84.25 327 CYS A C 1
ATOM 2515 O O . CYS A 1 327 ? 6.894 5.375 -4.190 1.00 84.25 327 CYS A O 1
ATOM 2517 N N . ALA A 1 328 ? 6.864 6.345 -6.233 1.00 91.81 328 ALA A N 1
ATOM 2518 C CA . ALA A 1 328 ? 8.282 6.277 -6.517 1.00 91.81 328 ALA A CA 1
ATOM 2519 C C . ALA A 1 328 ? 8.868 7.672 -6.791 1.00 91.81 328 ALA A C 1
ATOM 2521 O O . ALA A 1 328 ? 8.203 8.549 -7.348 1.00 91.81 328 ALA A O 1
ATOM 2522 N N . VAL A 1 329 ? 10.131 7.883 -6.429 1.00 90.88 329 VAL A N 1
ATOM 2523 C CA . VAL A 1 329 ? 10.877 9.120 -6.708 1.00 90.88 329 VAL A CA 1
ATOM 2524 C C . VAL A 1 329 ? 12.281 8.793 -7.195 1.00 90.88 329 VAL A C 1
ATOM 2526 O O . VAL A 1 329 ? 12.865 7.795 -6.779 1.00 90.88 329 VAL A O 1
ATOM 2529 N N . PHE A 1 330 ? 12.832 9.634 -8.066 1.00 92.44 330 PHE A N 1
ATOM 2530 C CA . PHE A 1 330 ? 14.243 9.569 -8.436 1.00 92.44 330 PHE A CA 1
ATOM 2531 C C . PHE A 1 330 ? 15.087 10.324 -7.412 1.00 92.44 330 PHE A C 1
ATOM 2533 O O . PHE A 1 330 ? 14.730 11.428 -6.999 1.00 92.44 330 PHE A O 1
ATOM 2540 N N . LEU A 1 331 ? 16.229 9.754 -7.040 1.00 91.00 331 LEU A N 1
ATOM 2541 C CA . LEU A 1 331 ? 17.179 10.389 -6.143 1.00 91.00 331 LEU A CA 1
ATOM 2542 C C . LEU A 1 331 ? 18.610 10.109 -6.602 1.00 91.00 331 LEU A C 1
ATOM 2544 O O . LEU A 1 331 ? 18.992 8.963 -6.806 1.00 91.00 331 LEU A O 1
ATOM 2548 N N . ALA A 1 332 ? 19.412 11.164 -6.727 1.00 88.25 332 ALA A N 1
ATOM 2549 C CA . ALA A 1 332 ? 20.851 11.057 -6.983 1.00 88.25 332 ALA A CA 1
ATOM 2550 C C . ALA A 1 332 ? 21.701 11.452 -5.764 1.00 88.25 332 ALA A C 1
ATOM 2552 O O . ALA A 1 332 ? 22.830 10.990 -5.617 1.00 88.25 332 ALA A O 1
ATOM 2553 N N . ARG A 1 333 ? 21.151 12.283 -4.867 1.00 88.12 333 ARG A N 1
ATOM 2554 C CA . ARG A 1 333 ? 21.834 12.754 -3.653 1.00 88.12 333 ARG A CA 1
ATOM 2555 C C . ARG A 1 333 ? 21.971 11.644 -2.612 1.00 88.12 333 ARG A C 1
ATOM 2557 O O . ARG A 1 333 ? 21.156 10.715 -2.575 1.00 88.12 333 ARG A O 1
ATOM 2564 N N . ARG A 1 334 ? 22.983 11.759 -1.751 1.00 90.62 334 ARG A N 1
ATOM 2565 C CA . ARG A 1 334 ? 23.201 10.820 -0.651 1.00 90.62 334 ARG A CA 1
ATOM 2566 C C . ARG A 1 334 ? 22.180 11.048 0.462 1.00 90.62 334 ARG A C 1
ATOM 2568 O O . ARG A 1 334 ? 22.063 12.157 0.967 1.00 90.62 334 ARG A O 1
ATOM 2575 N N . TYR A 1 335 ? 21.449 9.991 0.792 1.00 91.75 335 TYR A N 1
ATOM 2576 C CA . TYR A 1 335 ? 20.512 9.926 1.913 1.00 91.75 335 TYR A CA 1
ATOM 2577 C C . TYR A 1 335 ? 20.444 8.481 2.380 1.00 91.75 335 TYR A C 1
ATOM 2579 O O . TYR A 1 335 ? 20.291 7.575 1.548 1.00 91.75 335 TYR A O 1
ATOM 2587 N N . VAL A 1 336 ? 20.490 8.283 3.694 1.00 92.94 336 VAL A N 1
ATOM 2588 C CA . VAL A 1 336 ? 20.216 6.980 4.296 1.00 92.94 336 VAL A CA 1
ATOM 2589 C C . VAL A 1 336 ? 18.705 6.784 4.294 1.00 92.94 336 VAL A C 1
ATOM 2591 O O . VAL A 1 336 ? 17.960 7.637 4.761 1.00 92.94 336 VAL A O 1
ATOM 2594 N N . CYS A 1 337 ? 18.227 5.691 3.714 1.00 92.44 337 CYS A N 1
ATOM 2595 C CA . CYS A 1 337 ? 16.790 5.421 3.633 1.00 92.44 337 CYS A CA 1
ATOM 2596 C C . CYS A 1 337 ? 16.382 4.470 4.753 1.00 92.44 337 CYS A C 1
ATOM 2598 O O . CYS A 1 337 ? 17.037 3.444 4.930 1.00 92.44 337 CYS A O 1
ATOM 2600 N N . ASP A 1 338 ? 15.298 4.764 5.466 1.00 89.75 338 ASP A N 1
ATOM 2601 C CA . ASP A 1 338 ? 14.787 3.888 6.516 1.00 89.75 338 ASP A CA 1
ATOM 2602 C C . ASP A 1 338 ? 14.020 2.679 5.949 1.00 89.75 338 ASP A C 1
ATOM 2604 O O . ASP A 1 338 ? 13.696 2.562 4.762 1.00 89.75 338 ASP A O 1
ATOM 2608 N N . GLN A 1 339 ? 13.674 1.757 6.839 1.00 87.38 339 GLN A N 1
ATOM 2609 C CA . GLN A 1 339 ? 12.957 0.532 6.513 1.00 87.38 339 GLN A CA 1
ATOM 2610 C C . GLN A 1 339 ? 11.539 0.715 5.920 1.00 87.38 339 GLN A C 1
ATOM 2612 O O . GLN A 1 339 ? 10.877 -0.285 5.611 1.00 87.38 339 GLN A O 1
ATOM 2617 N N . SER A 1 340 ? 11.019 1.937 5.808 1.00 84.50 340 SER A N 1
ATOM 2618 C CA . SER A 1 340 ? 9.733 2.227 5.160 1.00 84.50 340 SER A CA 1
ATOM 2619 C C . SER A 1 340 ? 9.872 2.560 3.667 1.00 84.50 340 SER A C 1
ATOM 2621 O O . SER A 1 340 ? 8.867 2.782 2.985 1.00 84.50 340 SER A O 1
ATOM 2623 N N . LEU A 1 341 ? 11.098 2.505 3.140 1.00 90.69 341 LEU A N 1
ATOM 2624 C CA . LEU A 1 341 ? 11.425 2.681 1.730 1.00 90.69 341 LEU A CA 1
ATOM 2625 C C . LEU A 1 341 ? 12.080 1.424 1.140 1.00 90.69 341 LEU A C 1
ATOM 2627 O O . LEU A 1 341 ? 12.878 0.740 1.788 1.00 90.69 341 LEU A O 1
ATOM 2631 N N . TYR A 1 342 ? 11.756 1.146 -0.120 1.00 94.62 342 TYR A N 1
ATOM 2632 C CA . TYR A 1 342 ? 12.542 0.286 -0.997 1.00 94.62 342 TYR A CA 1
ATOM 2633 C C . TYR A 1 342 ? 13.456 1.152 -1.860 1.00 94.62 342 TYR A C 1
ATOM 2635 O O . TYR A 1 342 ? 13.026 2.175 -2.389 1.00 94.62 342 TYR A O 1
ATOM 2643 N N . VAL A 1 343 ? 14.703 0.727 -2.026 1.00 95.81 343 VAL A N 1
ATOM 2644 C CA . VAL A 1 343 ? 15.687 1.350 -2.908 1.00 95.81 343 VAL A CA 1
ATOM 2645 C C . VAL A 1 343 ? 15.868 0.461 -4.130 1.00 95.81 343 VAL A C 1
ATOM 2647 O O . VAL A 1 343 ? 16.162 -0.725 -3.994 1.00 95.81 343 VAL A O 1
ATOM 2650 N N . VAL A 1 344 ? 15.705 1.042 -5.316 1.00 95.94 344 VAL A N 1
ATOM 2651 C CA . VAL A 1 344 ? 15.792 0.357 -6.608 1.00 95.94 344 VAL A CA 1
ATOM 2652 C C . VAL A 1 344 ? 16.980 0.911 -7.388 1.00 95.94 344 VAL A C 1
ATOM 2654 O O . VAL A 1 344 ? 17.022 2.104 -7.707 1.00 95.94 344 VAL A O 1
ATOM 2657 N N . LYS A 1 345 ? 17.933 0.040 -7.727 1.00 93.38 345 LYS A N 1
ATOM 2658 C CA . LYS A 1 345 ? 19.066 0.353 -8.608 1.00 93.38 345 LYS A CA 1
ATOM 2659 C C . LYS A 1 345 ? 19.065 -0.572 -9.826 1.00 93.38 345 LYS A C 1
ATOM 2661 O O . LYS A 1 345 ? 18.985 -1.780 -9.632 1.00 93.38 345 LYS A O 1
ATOM 2666 N N . PRO A 1 346 ? 19.158 -0.068 -11.069 1.00 90.00 346 PRO A N 1
ATOM 2667 C CA . PRO A 1 346 ? 19.207 -0.926 -12.246 1.00 90.00 346 PRO A CA 1
ATOM 2668 C C . PRO A 1 346 ? 20.448 -1.812 -12.186 1.00 90.00 346 PRO A C 1
ATOM 2670 O O . PRO A 1 346 ? 21.518 -1.356 -11.774 1.00 90.00 346 PRO A O 1
ATOM 2673 N N . ARG A 1 347 ? 20.317 -3.068 -12.612 1.00 88.00 347 ARG A N 1
ATOM 2674 C CA . ARG A 1 347 ? 21.480 -3.948 -12.738 1.00 88.00 347 ARG A CA 1
ATOM 2675 C C . ARG A 1 347 ? 22.386 -3.432 -13.866 1.00 88.00 347 ARG A C 1
ATOM 2677 O O . ARG A 1 347 ? 21.868 -2.975 -14.891 1.00 88.00 347 ARG A O 1
ATOM 2684 N N . PRO A 1 348 ? 23.720 -3.522 -13.726 1.00 81.06 348 PRO A N 1
ATOM 2685 C CA . PRO A 1 348 ? 24.641 -3.137 -14.790 1.00 81.06 348 PRO A CA 1
ATOM 2686 C C . PRO A 1 348 ? 24.317 -3.836 -16.118 1.00 81.06 348 PRO A C 1
ATOM 2688 O O . PRO A 1 348 ? 24.034 -5.033 -16.143 1.00 81.06 348 PRO A O 1
ATOM 2691 N N . GLY A 1 349 ? 24.355 -3.087 -17.223 1.00 76.75 349 GLY A N 1
ATOM 2692 C CA . GLY A 1 349 ? 24.128 -3.615 -18.575 1.00 76.75 349 GLY A CA 1
ATOM 2693 C C . GLY A 1 349 ? 22.663 -3.839 -18.969 1.00 76.75 349 GLY A C 1
ATOM 2694 O O . GLY A 1 349 ? 22.407 -4.233 -20.104 1.00 76.75 349 GLY A O 1
ATOM 2695 N N . GLN A 1 350 ? 21.700 -3.572 -18.081 1.00 76.94 350 GLN A N 1
ATOM 2696 C CA . GLN A 1 350 ? 20.280 -3.609 -18.432 1.00 76.94 350 GLN A CA 1
ATOM 2697 C C . GLN A 1 350 ? 19.879 -2.365 -19.247 1.00 76.94 350 GLN A C 1
ATOM 2699 O O . GLN A 1 350 ? 20.281 -1.255 -18.894 1.00 76.94 350 GLN A O 1
ATOM 2704 N N . PRO A 1 351 ? 19.043 -2.499 -20.294 1.00 76.88 351 PRO A N 1
ATOM 2705 C CA . PRO A 1 351 ? 18.683 -1.396 -21.191 1.00 76.88 351 PRO A CA 1
ATOM 2706 C C . PRO A 1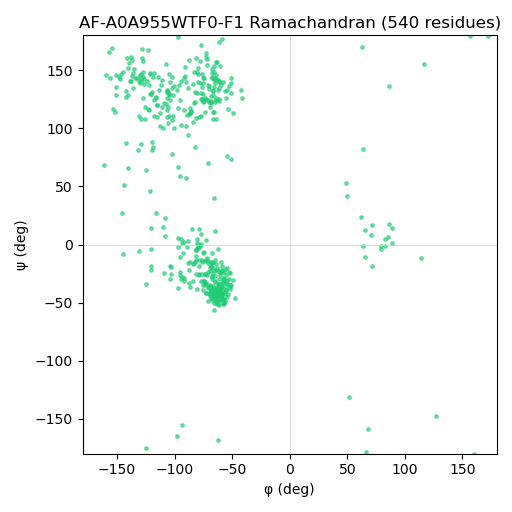 351 ? 17.619 -0.451 -20.604 1.00 76.88 351 PRO A C 1
ATOM 2708 O O . PRO A 1 351 ? 17.028 0.341 -21.334 1.00 76.88 351 PRO A O 1
ATOM 2711 N N . TRP A 1 352 ? 17.330 -0.543 -19.302 1.00 79.56 352 TRP A N 1
ATOM 2712 C CA . TRP A 1 352 ? 16.205 0.136 -18.662 1.00 79.56 352 TRP A CA 1
ATOM 2713 C C . TRP A 1 352 ? 16.664 1.396 -17.920 1.00 79.56 352 TRP A C 1
ATOM 2715 O O . TRP A 1 352 ? 17.166 1.297 -16.795 1.00 79.56 352 TRP A O 1
ATOM 2725 N N . PRO A 1 353 ? 16.489 2.598 -18.500 1.00 84.12 353 PRO A N 1
ATOM 2726 C CA . PRO A 1 353 ? 16.843 3.828 -17.813 1.00 84.12 353 PRO A CA 1
ATOM 2727 C C . PRO A 1 353 ? 15.920 4.058 -16.611 1.00 84.12 353 PRO A C 1
ATOM 2729 O O . PRO A 1 353 ? 14.713 3.807 -16.665 1.00 84.12 353 PRO A O 1
ATOM 2732 N N . LEU A 1 354 ? 16.480 4.620 -15.537 1.00 87.50 354 LEU A N 1
ATOM 2733 C CA . LEU A 1 354 ? 15.757 4.932 -14.296 1.00 87.50 354 LEU A CA 1
ATOM 2734 C C . LEU A 1 354 ? 14.480 5.753 -14.530 1.00 87.50 354 LEU A C 1
ATOM 2736 O O . LEU A 1 354 ? 13.477 5.515 -13.865 1.00 87.50 354 LEU A O 1
ATOM 2740 N N . GLY A 1 355 ? 14.495 6.683 -15.490 1.00 84.69 355 GLY A N 1
ATOM 2741 C CA . GLY A 1 355 ? 13.320 7.485 -15.842 1.00 84.69 355 GLY A CA 1
ATOM 2742 C C . GLY A 1 355 ? 12.161 6.659 -16.410 1.00 84.69 355 GLY A C 1
ATOM 2743 O O . GLY A 1 355 ? 11.011 6.911 -16.058 1.00 84.69 355 GLY A O 1
ATOM 2744 N N . ALA A 1 356 ? 12.448 5.636 -17.223 1.00 83.94 356 ALA A N 1
ATOM 2745 C CA . ALA A 1 356 ? 11.418 4.740 -17.753 1.00 83.94 356 ALA A CA 1
ATOM 2746 C C . ALA A 1 356 ? 10.826 3.867 -16.641 1.00 83.94 356 ALA A C 1
ATOM 2748 O O . ALA A 1 356 ? 9.608 3.762 -16.525 1.00 83.94 356 ALA A O 1
ATOM 2749 N N . LEU A 1 357 ? 11.678 3.319 -15.766 1.00 88.94 357 LEU A N 1
ATOM 2750 C CA . LEU A 1 357 ? 11.225 2.569 -14.592 1.00 88.94 357 LEU A CA 1
ATOM 2751 C C . LEU A 1 357 ? 10.355 3.439 -13.673 1.00 88.94 357 LEU A C 1
ATOM 2753 O O . LEU A 1 357 ? 9.293 3.005 -13.233 1.00 88.94 357 LEU A O 1
ATOM 2757 N N . LEU A 1 358 ? 10.762 4.688 -13.430 1.00 89.75 358 LEU A N 1
ATOM 2758 C CA . LEU A 1 358 ? 10.003 5.644 -12.626 1.00 89.75 358 LEU A CA 1
ATOM 2759 C C . LEU A 1 358 ? 8.634 5.959 -13.244 1.00 89.75 358 LEU A C 1
ATOM 2761 O O . LEU A 1 358 ? 7.640 6.024 -12.523 1.00 89.75 358 LEU A O 1
ATOM 2765 N N . ALA A 1 359 ? 8.566 6.139 -14.565 1.00 83.44 359 ALA A N 1
ATOM 2766 C CA . ALA A 1 359 ? 7.309 6.352 -15.274 1.00 83.44 359 ALA A CA 1
ATOM 2767 C C . ALA A 1 359 ? 6.369 5.147 -15.135 1.00 83.44 359 ALA A C 1
ATOM 2769 O O . ALA A 1 359 ? 5.207 5.333 -14.778 1.00 83.44 359 ALA A O 1
ATOM 2770 N N . CYS A 1 360 ? 6.886 3.929 -15.328 1.00 85.25 360 CYS A N 1
ATOM 2771 C CA . CYS A 1 360 ? 6.119 2.695 -15.157 1.00 85.25 360 CYS A CA 1
ATOM 2772 C C . CYS A 1 360 ? 5.587 2.515 -13.730 1.00 85.25 360 CYS A C 1
ATOM 2774 O O . CYS A 1 360 ? 4.464 2.052 -13.555 1.00 85.25 360 CYS A O 1
ATOM 2776 N N . LEU A 1 361 ? 6.368 2.896 -12.715 1.00 86.38 361 LEU A N 1
ATOM 2777 C CA . LEU A 1 361 ? 5.974 2.760 -11.310 1.00 86.38 361 LEU A CA 1
ATOM 2778 C C . LEU A 1 361 ? 4.903 3.767 -10.875 1.00 86.38 361 LEU A C 1
ATOM 2780 O O . LEU A 1 361 ? 4.083 3.438 -10.025 1.00 86.38 361 LEU A O 1
ATOM 2784 N N . ASN A 1 362 ? 4.909 4.978 -11.431 1.00 86.06 362 ASN A N 1
ATOM 2785 C CA . ASN A 1 362 ? 4.040 6.067 -10.976 1.00 86.06 362 ASN A CA 1
ATOM 2786 C C . ASN A 1 362 ? 2.823 6.332 -11.875 1.00 86.06 362 ASN A C 1
ATOM 2788 O O . ASN A 1 362 ? 1.891 7.002 -11.433 1.00 86.06 362 ASN A O 1
ATOM 2792 N N . SER A 1 363 ? 2.820 5.891 -13.139 1.00 78.56 363 SER A N 1
ATOM 2793 C CA . SER A 1 363 ? 1.751 6.238 -14.082 1.00 78.56 363 SER A CA 1
ATOM 2794 C C . SER A 1 363 ? 1.541 5.177 -15.159 1.00 78.56 363 SER A C 1
ATOM 2796 O O . SER A 1 363 ? 2.356 5.003 -16.065 1.00 78.56 363 SER A O 1
ATOM 2798 N N . SER A 1 364 ? 0.372 4.536 -15.126 1.00 71.88 364 SER A N 1
ATOM 2799 C CA . SER A 1 364 ? -0.077 3.623 -16.183 1.00 71.88 364 SER A CA 1
ATOM 2800 C C . SER A 1 364 ? -0.216 4.325 -17.540 1.00 71.88 364 SER A C 1
ATOM 2802 O O . SER A 1 364 ? 0.083 3.734 -18.576 1.00 71.88 364 SER A O 1
ATOM 2804 N N . LEU A 1 365 ? -0.605 5.606 -17.551 1.00 66.50 365 LEU A N 1
ATOM 2805 C CA . LEU A 1 365 ? -0.684 6.411 -18.770 1.00 66.50 365 LEU A CA 1
ATOM 2806 C C . LEU A 1 365 ? 0.701 6.674 -19.364 1.00 66.50 365 LEU A C 1
ATOM 2808 O O . LEU A 1 365 ? 0.885 6.470 -20.562 1.00 66.50 365 LEU A O 1
ATOM 2812 N N . LEU A 1 366 ? 1.678 7.100 -18.557 1.00 66.69 366 LEU A N 1
ATOM 2813 C CA . LEU A 1 366 ? 3.039 7.315 -19.057 1.00 66.69 366 LEU A CA 1
ATOM 2814 C C . LEU A 1 366 ? 3.685 5.999 -19.485 1.00 66.69 366 LEU A C 1
ATOM 2816 O O . LEU A 1 366 ? 4.346 5.977 -20.517 1.00 66.69 366 LEU A O 1
ATOM 2820 N N . ALA A 1 367 ? 3.436 4.900 -18.768 1.00 62.53 367 ALA A N 1
ATOM 2821 C CA . ALA A 1 367 ? 3.856 3.569 -19.197 1.00 62.53 367 ALA A CA 1
ATOM 2822 C C . ALA A 1 367 ? 3.290 3.226 -20.586 1.00 62.53 367 ALA A C 1
ATOM 2824 O O . ALA A 1 367 ? 4.030 2.810 -21.478 1.00 62.53 367 ALA A O 1
ATOM 2825 N N . ARG A 1 368 ? 1.991 3.477 -20.805 1.00 65.06 368 ARG A N 1
ATOM 2826 C CA . ARG A 1 368 ? 1.323 3.268 -22.097 1.00 65.06 368 ARG A CA 1
ATOM 2827 C C . ARG A 1 368 ? 1.886 4.167 -23.198 1.00 65.06 368 ARG A C 1
ATOM 2829 O O . ARG A 1 368 ? 2.098 3.688 -24.306 1.00 65.06 368 ARG A O 1
ATOM 2836 N N . LEU A 1 369 ? 2.135 5.446 -22.918 1.00 64.75 369 LEU A N 1
ATOM 2837 C CA . LEU A 1 369 ? 2.698 6.385 -23.895 1.00 64.75 369 LEU A CA 1
ATOM 2838 C C . LEU A 1 369 ? 4.151 6.053 -24.246 1.00 64.75 369 LEU A C 1
ATOM 2840 O O . LEU A 1 369 ? 4.524 6.131 -25.413 1.00 64.75 369 LEU A O 1
ATOM 2844 N N . LEU A 1 370 ? 4.962 5.652 -23.265 1.00 64.69 370 LEU A N 1
ATOM 2845 C CA . LEU A 1 370 ? 6.321 5.168 -23.502 1.00 64.69 370 LEU A CA 1
ATOM 2846 C C . LEU A 1 370 ? 6.303 3.904 -24.353 1.00 64.69 370 LEU A C 1
ATOM 2848 O O . LEU A 1 370 ? 7.050 3.828 -25.322 1.00 64.69 370 LEU A O 1
ATOM 2852 N N . ARG A 1 371 ? 5.414 2.953 -24.045 1.00 60.97 371 ARG A N 1
ATOM 2853 C CA . ARG A 1 371 ? 5.212 1.762 -24.871 1.00 60.97 371 ARG A CA 1
ATOM 2854 C C . ARG A 1 371 ? 4.834 2.141 -26.302 1.00 60.97 371 ARG A C 1
ATOM 2856 O O . ARG A 1 371 ? 5.509 1.695 -27.218 1.00 60.97 371 ARG A O 1
ATOM 2863 N N . ALA A 1 372 ? 3.843 3.013 -26.487 1.00 58.78 372 ALA A N 1
ATOM 2864 C CA . ALA A 1 372 ? 3.422 3.465 -27.811 1.00 58.78 372 ALA A CA 1
ATOM 2865 C C . ALA A 1 372 ? 4.576 4.129 -28.584 1.00 58.78 372 ALA A C 1
ATOM 2867 O O . ALA A 1 372 ? 4.793 3.810 -29.745 1.00 58.78 372 ALA A O 1
ATOM 2868 N N . ARG A 1 373 ? 5.376 4.989 -27.936 1.00 63.31 373 ARG A N 1
ATOM 2869 C CA . ARG A 1 373 ? 6.556 5.616 -28.560 1.00 63.31 373 ARG A CA 1
ATOM 2870 C C . ARG A 1 373 ? 7.664 4.617 -28.895 1.00 63.31 373 ARG A C 1
ATOM 2872 O O . ARG A 1 373 ? 8.333 4.757 -29.918 1.00 63.31 373 ARG A O 1
ATOM 2879 N N . LEU A 1 374 ? 7.892 3.621 -28.043 1.00 62.12 374 LEU A N 1
ATOM 2880 C CA . LEU A 1 374 ? 8.856 2.556 -28.320 1.00 62.12 374 LEU A CA 1
ATOM 2881 C C . LEU A 1 374 ? 8.379 1.701 -29.498 1.00 62.12 374 LEU A C 1
ATOM 2883 O O . LEU A 1 374 ? 9.166 1.429 -30.396 1.00 62.12 374 LEU A O 1
ATOM 2887 N N . GLU A 1 375 ? 7.091 1.364 -29.547 1.00 59.19 375 GLU A N 1
ATOM 2888 C CA . GLU A 1 375 ? 6.469 0.621 -30.650 1.00 59.19 375 GLU A CA 1
ATOM 2889 C C . GLU A 1 375 ? 6.486 1.405 -31.973 1.00 59.19 375 GLU A C 1
ATOM 2891 O O . GLU A 1 375 ? 6.634 0.797 -33.029 1.00 59.19 375 GLU A O 1
ATOM 2896 N N . THR A 1 376 ? 6.417 2.743 -31.949 1.00 55.47 376 THR A N 1
ATOM 2897 C CA . THR A 1 376 ? 6.579 3.565 -33.165 1.00 55.47 376 THR A CA 1
ATOM 2898 C C . THR A 1 376 ? 8.033 3.696 -33.616 1.00 55.47 376 THR A C 1
ATOM 2900 O O . THR A 1 376 ? 8.285 3.938 -34.792 1.00 55.47 376 THR A O 1
ATOM 2903 N N . THR A 1 377 ? 8.997 3.562 -32.701 1.00 58.28 377 THR A N 1
ATOM 2904 C CA . THR A 1 377 ? 10.430 3.755 -32.999 1.00 58.28 377 THR A CA 1
ATOM 2905 C C . THR A 1 377 ? 11.131 2.441 -33.353 1.00 58.28 377 THR A C 1
ATOM 2907 O O . THR A 1 377 ? 12.104 2.439 -34.105 1.00 58.28 377 THR A O 1
ATOM 2910 N N . ILE A 1 378 ? 10.643 1.311 -32.831 1.00 62.69 378 ILE A N 1
ATOM 2911 C CA . ILE A 1 378 ? 11.180 -0.028 -33.082 1.00 62.69 378 ILE A CA 1
ATOM 2912 C C . ILE A 1 378 ? 10.275 -0.722 -34.109 1.00 62.69 378 ILE A C 1
ATOM 2914 O O . ILE A 1 378 ? 9.148 -1.085 -33.773 1.00 62.69 378 ILE A O 1
ATOM 2918 N N . PRO A 1 379 ? 10.735 -0.958 -35.353 1.00 64.38 379 PRO A N 1
ATOM 2919 C CA . PRO A 1 379 ? 9.914 -1.619 -36.360 1.00 64.38 379 PRO A CA 1
ATOM 2920 C C . PRO A 1 379 ? 9.448 -3.007 -35.902 1.00 64.38 379 PRO A C 1
ATOM 2922 O O . PRO A 1 379 ? 10.239 -3.790 -35.374 1.00 64.38 379 PRO A O 1
ATOM 2925 N N . ALA A 1 380 ? 8.192 -3.360 -36.192 1.00 62.16 380 ALA A N 1
ATOM 2926 C CA . ALA A 1 380 ? 7.562 -4.616 -35.758 1.00 62.16 380 ALA A CA 1
ATOM 2927 C C . ALA A 1 380 ? 8.335 -5.902 -36.150 1.00 62.16 380 ALA A C 1
ATOM 2929 O O . ALA A 1 380 ? 8.154 -6.954 -35.542 1.00 62.16 380 ALA A O 1
ATOM 2930 N N . GLY A 1 381 ? 9.227 -5.833 -37.147 1.00 69.12 381 GLY A N 1
ATOM 2931 C CA . GLY A 1 381 ? 10.094 -6.942 -37.563 1.00 69.12 381 GLY A CA 1
ATOM 2932 C C . GLY A 1 381 ? 11.294 -7.224 -36.647 1.00 69.12 381 GLY A C 1
ATOM 2933 O O . GLY A 1 381 ? 11.896 -8.287 -36.772 1.00 69.12 381 GLY A O 1
ATOM 2934 N N . TYR A 1 382 ? 11.643 -6.329 -35.713 1.00 74.44 382 TYR A N 1
ATOM 2935 C CA . TYR A 1 382 ? 12.850 -6.473 -34.883 1.00 74.44 382 TYR A CA 1
ATOM 2936 C C . TYR A 1 382 ? 12.774 -7.650 -33.904 1.00 74.44 382 TYR A C 1
ATOM 2938 O O . TYR A 1 382 ? 13.797 -8.270 -33.625 1.00 74.44 382 TYR A O 1
ATOM 2946 N N . GLY A 1 383 ? 11.576 -8.017 -33.434 1.00 72.12 383 GLY A N 1
ATOM 2947 C CA . GLY A 1 383 ? 11.391 -9.228 -32.628 1.00 72.12 383 GLY A CA 1
ATOM 2948 C C . GLY A 1 383 ? 11.742 -10.500 -33.409 1.00 72.12 383 GLY A C 1
ATOM 2949 O O . GLY A 1 383 ? 12.488 -11.347 -32.916 1.00 72.12 383 GLY A O 1
ATOM 2950 N N . ARG A 1 384 ? 11.284 -10.596 -34.668 1.00 83.19 384 ARG A N 1
ATOM 2951 C CA . ARG A 1 384 ? 11.644 -11.707 -35.567 1.00 83.19 384 ARG A CA 1
ATOM 2952 C C . ARG A 1 384 ? 13.130 -11.689 -35.916 1.00 83.19 384 ARG A C 1
ATOM 2954 O O . ARG A 1 384 ? 13.761 -12.739 -35.895 1.00 83.19 384 ARG A O 1
ATOM 2961 N N . LEU A 1 385 ? 13.696 -10.505 -36.152 1.00 80.75 385 LEU A N 1
ATOM 2962 C CA . LEU A 1 385 ? 15.119 -10.328 -36.447 1.00 80.75 385 LEU A CA 1
ATOM 2963 C C . LEU A 1 385 ? 15.997 -10.795 -35.276 1.00 80.75 385 LEU A C 1
ATOM 2965 O O . LEU A 1 385 ? 16.964 -11.519 -35.486 1.00 80.75 385 LEU A O 1
ATOM 2969 N N . ALA A 1 386 ? 15.637 -10.451 -34.036 1.00 78.69 386 ALA A N 1
ATOM 2970 C CA . ALA A 1 386 ? 16.360 -10.889 -32.843 1.00 78.69 386 ALA A CA 1
ATOM 2971 C C . ALA A 1 386 ? 16.285 -12.413 -32.639 1.00 78.69 386 ALA A C 1
ATOM 2973 O O . ALA A 1 386 ? 17.301 -13.043 -32.334 1.00 78.69 386 ALA A O 1
ATOM 2974 N N . ALA A 1 387 ? 15.108 -13.017 -32.843 1.00 77.00 387 ALA A N 1
ATOM 2975 C CA . ALA A 1 387 ? 14.941 -14.470 -32.789 1.00 77.00 387 ALA A CA 1
ATOM 2976 C C . ALA A 1 387 ? 15.783 -15.168 -33.868 1.00 77.00 387 ALA A C 1
ATOM 2978 O O . ALA A 1 387 ? 16.508 -16.118 -33.573 1.00 77.00 387 ALA A O 1
ATOM 2979 N N . TRP A 1 388 ? 15.752 -14.642 -35.094 1.00 88.12 388 TRP A N 1
ATOM 2980 C CA . TRP A 1 388 ? 16.559 -15.102 -36.219 1.00 88.12 388 TRP A CA 1
ATOM 2981 C C . TRP A 1 388 ? 18.061 -15.045 -35.910 1.00 88.12 388 TRP A C 1
ATOM 2983 O O . TRP A 1 388 ? 18.733 -16.073 -35.975 1.00 88.12 388 TRP A O 1
ATOM 2993 N N . MET A 1 389 ? 18.580 -13.906 -35.438 1.00 89.31 389 MET A N 1
ATOM 2994 C CA . MET A 1 389 ? 19.972 -13.786 -34.975 1.00 89.31 389 MET A CA 1
ATOM 2995 C C . MET A 1 389 ? 20.321 -14.812 -33.888 1.00 89.31 389 MET A C 1
ATOM 2997 O O . MET A 1 389 ? 21.426 -15.357 -33.870 1.00 89.31 389 MET A O 1
ATOM 3001 N N . GLY A 1 390 ? 19.388 -15.070 -32.966 1.00 83.75 390 GLY A N 1
ATOM 3002 C CA . GLY A 1 390 ? 19.535 -16.068 -31.911 1.00 83.75 390 GLY A CA 1
ATOM 3003 C C . GLY A 1 390 ? 19.812 -17.470 -32.458 1.00 83.75 390 GLY A C 1
ATOM 3004 O O . GLY A 1 390 ? 20.696 -18.148 -31.937 1.00 83.75 390 GLY A O 1
ATOM 3005 N N . ARG A 1 391 ? 19.136 -17.865 -33.547 1.00 89.56 391 ARG A N 1
ATOM 3006 C CA . ARG A 1 391 ? 19.341 -19.163 -34.220 1.00 89.56 391 ARG A CA 1
ATOM 3007 C C . ARG A 1 391 ? 20.736 -19.294 -34.832 1.00 89.56 391 ARG A C 1
ATOM 3009 O O . ARG A 1 391 ? 21.343 -20.355 -34.739 1.00 89.56 391 ARG A O 1
ATOM 3016 N N . PHE A 1 392 ? 21.266 -18.213 -35.405 1.00 88.94 392 PHE A N 1
ATOM 3017 C CA . PHE A 1 392 ? 22.564 -18.218 -36.093 1.00 88.94 392 PHE A CA 1
ATOM 3018 C C . PHE A 1 392 ? 23.760 -17.929 -35.171 1.00 88.94 392 PHE A C 1
ATOM 3020 O O . PHE A 1 392 ? 24.897 -18.243 -35.520 1.00 88.94 392 PHE A O 1
ATOM 3027 N N . ARG A 1 393 ? 23.544 -17.391 -33.960 1.00 88.06 393 ARG A N 1
ATOM 3028 C CA . ARG A 1 393 ? 24.613 -17.107 -32.977 1.00 88.06 393 ARG A CA 1
ATOM 3029 C C . ARG A 1 393 ? 25.608 -18.261 -32.758 1.00 88.06 393 ARG A C 1
ATOM 3031 O O . ARG A 1 393 ? 26.805 -17.963 -32.735 1.00 88.06 393 ARG A O 1
ATOM 3038 N N . PRO A 1 394 ? 25.187 -19.532 -32.584 1.00 88.62 394 PRO A N 1
ATOM 3039 C CA . PRO A 1 394 ? 26.117 -20.651 -32.419 1.00 88.62 394 PRO A CA 1
ATOM 3040 C C . PRO A 1 394 ? 27.021 -20.861 -33.639 1.00 88.62 394 PRO A C 1
ATOM 3042 O O . PRO A 1 394 ? 28.226 -21.035 -33.473 1.00 88.62 394 PRO A O 1
ATOM 3045 N N . GLN A 1 395 ? 26.466 -20.764 -34.850 1.00 87.81 395 GLN A N 1
ATOM 3046 C CA . GLN A 1 395 ? 27.213 -20.921 -36.102 1.00 87.81 395 GLN A CA 1
ATOM 3047 C C . GLN A 1 395 ? 28.232 -19.788 -36.291 1.00 87.81 395 GLN A C 1
ATOM 3049 O O . GLN A 1 395 ? 29.409 -20.051 -36.529 1.00 87.81 395 GLN A O 1
ATOM 3054 N N . VAL A 1 396 ? 27.829 -18.532 -36.049 1.00 87.44 396 VAL A N 1
ATOM 3055 C CA . VAL A 1 396 ? 28.751 -17.380 -36.075 1.00 87.44 396 VAL A CA 1
ATOM 3056 C C . VAL A 1 396 ? 29.866 -17.535 -35.036 1.00 87.44 396 VAL A C 1
ATOM 3058 O O . VAL A 1 396 ? 31.014 -17.180 -35.291 1.00 87.44 396 VAL A O 1
ATOM 3061 N N . LYS A 1 397 ? 29.558 -18.075 -33.849 1.00 88.00 397 LYS A N 1
ATOM 3062 C CA . LYS A 1 397 ? 30.557 -18.321 -32.798 1.00 88.00 397 LYS A CA 1
ATOM 3063 C C . LYS A 1 397 ? 31.571 -19.397 -33.197 1.00 88.00 397 LYS A C 1
ATOM 3065 O O . LYS A 1 397 ? 32.729 -19.264 -32.811 1.00 88.00 397 LYS A O 1
ATOM 3070 N N . ALA A 1 398 ? 31.140 -20.421 -33.931 1.00 86.88 398 ALA A N 1
ATOM 3071 C CA . ALA A 1 398 ? 32.008 -21.487 -34.420 1.00 86.88 398 ALA A CA 1
ATOM 3072 C C . ALA A 1 398 ? 32.956 -21.005 -35.529 1.00 86.88 398 ALA A C 1
ATOM 3074 O O . ALA A 1 398 ? 34.110 -21.413 -35.554 1.00 86.88 398 ALA A O 1
ATOM 3075 N N . GLN A 1 399 ? 32.490 -20.113 -36.409 1.00 85.69 399 GLN A N 1
ATOM 3076 C CA . GLN A 1 399 ? 33.259 -19.676 -37.580 1.00 85.69 399 GLN A CA 1
ATOM 3077 C C . GLN A 1 399 ? 34.059 -18.382 -37.368 1.00 85.69 399 GLN A C 1
ATOM 3079 O O . GLN A 1 399 ? 35.084 -18.186 -38.012 1.00 85.69 399 GLN A O 1
ATOM 3084 N N . ILE A 1 400 ? 33.635 -17.497 -36.456 1.00 83.38 400 ILE A N 1
ATOM 3085 C CA . ILE A 1 400 ? 34.310 -16.217 -36.192 1.00 83.38 400 ILE A CA 1
ATOM 3086 C C . ILE A 1 400 ? 34.882 -16.194 -34.770 1.00 83.38 400 ILE A C 1
ATOM 3088 O O . ILE A 1 400 ? 34.164 -16.073 -33.762 1.00 83.38 400 ILE A O 1
ATOM 3092 N N . ALA A 1 401 ? 36.212 -16.248 -34.689 1.00 81.00 401 ALA A N 1
ATOM 3093 C CA . ALA A 1 401 ? 36.957 -16.132 -33.442 1.00 81.00 401 ALA A CA 1
ATOM 3094 C C . ALA A 1 401 ? 37.013 -14.674 -32.939 1.00 81.00 401 ALA A C 1
ATOM 3096 O O . ALA A 1 401 ? 37.135 -13.724 -33.708 1.00 81.00 401 ALA A O 1
ATOM 3097 N N . GLY A 1 402 ? 36.946 -14.491 -31.617 1.00 78.38 402 GLY A N 1
ATOM 3098 C CA . GLY A 1 402 ? 37.060 -13.177 -30.969 1.00 78.38 402 GLY A CA 1
ATOM 3099 C C . GLY A 1 402 ? 35.748 -12.382 -30.859 1.00 78.38 402 GLY A C 1
ATOM 3100 O O . GLY A 1 402 ? 34.942 -12.288 -31.783 1.00 78.38 402 GLY A O 1
ATOM 3101 N N . GLY A 1 403 ? 35.518 -11.771 -29.690 1.00 70.94 403 GLY A N 1
ATOM 3102 C CA . GLY A 1 403 ? 34.289 -11.015 -29.403 1.00 70.94 403 GLY A CA 1
ATOM 3103 C C . GLY A 1 403 ? 34.110 -9.763 -30.269 1.00 70.94 403 GLY A C 1
ATOM 3104 O O . GLY A 1 403 ? 33.002 -9.492 -30.730 1.00 70.94 403 GLY A O 1
ATOM 3105 N N . ALA A 1 404 ? 35.197 -9.036 -30.541 1.00 60.22 404 ALA A N 1
ATOM 3106 C CA . ALA A 1 404 ? 35.168 -7.816 -31.349 1.00 60.22 404 ALA A CA 1
ATOM 3107 C C . ALA A 1 404 ? 34.883 -8.089 -32.838 1.00 60.22 404 ALA A C 1
ATOM 3109 O O . ALA A 1 404 ? 34.175 -7.320 -33.484 1.00 60.22 404 ALA A O 1
ATOM 3110 N N . ALA A 1 405 ? 35.395 -9.193 -33.393 1.00 68.12 405 ALA A N 1
ATOM 3111 C CA . ALA A 1 405 ? 35.117 -9.590 -34.775 1.00 68.12 405 ALA A CA 1
ATOM 3112 C C . ALA A 1 405 ? 33.653 -10.022 -34.953 1.00 68.12 405 ALA A C 1
ATOM 3114 O O . ALA A 1 405 ? 32.992 -9.584 -35.892 1.00 68.12 405 ALA A O 1
ATOM 3115 N N . ARG A 1 406 ? 33.106 -10.785 -33.996 1.00 82.06 406 ARG A N 1
ATOM 3116 C CA . ARG A 1 406 ? 31.682 -11.163 -33.992 1.00 82.06 406 ARG A CA 1
ATOM 3117 C C . ARG A 1 406 ? 30.747 -9.964 -33.892 1.00 82.06 406 ARG A C 1
ATOM 3119 O O . ARG A 1 406 ? 29.715 -9.952 -34.551 1.00 82.06 406 ARG A O 1
ATOM 3126 N N . ARG A 1 407 ? 31.097 -8.963 -33.077 1.00 72.19 407 ARG A N 1
ATOM 3127 C CA . ARG A 1 407 ? 30.317 -7.722 -32.972 1.00 72.19 407 ARG A CA 1
ATOM 3128 C C . ARG A 1 407 ? 30.272 -6.986 -34.313 1.00 72.19 407 ARG A C 1
ATOM 3130 O O . ARG A 1 407 ? 29.181 -6.759 -34.816 1.00 72.1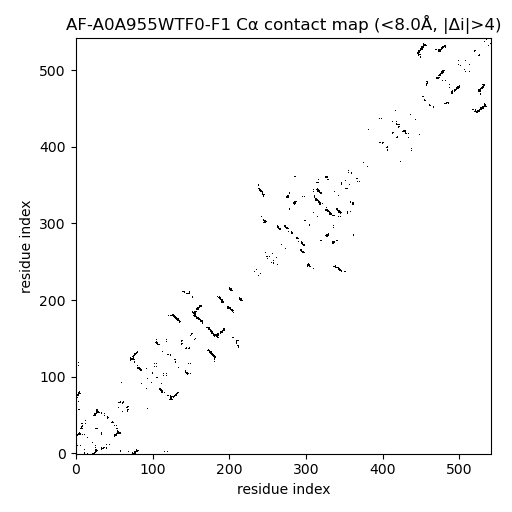9 407 ARG A O 1
ATOM 3137 N N . ARG A 1 408 ? 31.437 -6.746 -34.928 1.00 72.50 408 ARG A N 1
ATOM 3138 C CA . ARG A 1 408 ? 31.548 -6.108 -36.254 1.00 72.50 408 ARG A CA 1
ATOM 3139 C C . ARG A 1 408 ? 30.811 -6.878 -37.350 1.00 72.50 408 ARG A C 1
ATOM 3141 O O . ARG A 1 408 ? 30.261 -6.282 -38.268 1.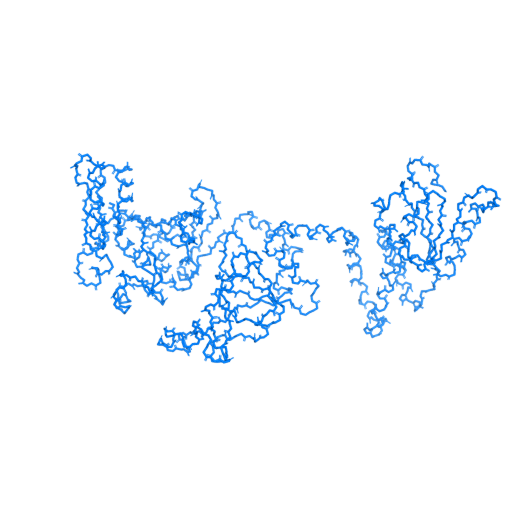00 72.50 408 ARG A O 1
ATOM 3148 N N . PHE A 1 409 ? 30.801 -8.209 -37.286 1.00 82.12 409 PHE A N 1
ATOM 3149 C CA . PHE A 1 409 ? 30.004 -9.029 -38.198 1.00 82.12 409 PHE A CA 1
ATOM 3150 C C . PHE A 1 409 ? 28.504 -8.760 -38.033 1.00 82.12 409 PHE A C 1
ATOM 3152 O O . PHE A 1 409 ? 27.835 -8.459 -39.015 1.00 82.12 409 PHE A O 1
ATOM 3159 N N . TRP A 1 410 ? 27.984 -8.808 -36.802 1.00 84.75 410 TRP A N 1
ATOM 3160 C CA . TRP A 1 410 ? 26.563 -8.558 -36.551 1.00 84.75 410 TRP A CA 1
ATOM 3161 C C . TRP A 1 410 ? 26.138 -7.126 -36.869 1.00 84.75 410 TRP A C 1
ATOM 3163 O O . TRP A 1 410 ? 25.062 -6.948 -37.426 1.00 84.75 410 TRP A O 1
ATOM 3173 N N . GLU A 1 411 ? 26.971 -6.129 -36.572 1.00 74.56 411 GLU A N 1
ATOM 3174 C CA . GLU A 1 411 ? 26.732 -4.737 -36.975 1.00 74.56 411 GLU A CA 1
ATOM 3175 C C . GLU A 1 411 ? 26.578 -4.643 -38.500 1.00 74.56 411 GLU A C 1
ATOM 3177 O O . GLU A 1 411 ? 25.547 -4.177 -38.977 1.00 74.56 411 GLU A O 1
ATOM 3182 N N . ARG A 1 412 ? 27.505 -5.230 -39.274 1.00 76.31 412 ARG A N 1
ATOM 3183 C CA . ARG A 1 412 ? 27.403 -5.275 -40.745 1.00 76.31 412 ARG A CA 1
ATOM 3184 C C . ARG A 1 412 ? 26.153 -6.001 -41.248 1.00 76.31 412 ARG A C 1
ATOM 3186 O O . ARG A 1 412 ? 25.496 -5.514 -42.162 1.00 76.31 412 ARG A O 1
ATOM 3193 N N . VAL A 1 413 ? 25.805 -7.147 -40.660 1.00 84.88 413 VAL A N 1
ATOM 3194 C CA . VAL A 1 413 ? 24.608 -7.917 -41.046 1.00 84.88 413 VAL A CA 1
ATOM 3195 C C . VAL A 1 413 ? 23.333 -7.115 -40.795 1.00 84.88 413 VAL A C 1
ATOM 3197 O O . VAL A 1 413 ? 22.452 -7.091 -41.650 1.00 84.88 413 VAL A O 1
ATOM 3200 N N . LEU A 1 414 ? 23.223 -6.472 -39.630 1.00 82.44 414 LEU A N 1
ATOM 3201 C CA . LEU A 1 414 ? 22.018 -5.744 -39.231 1.00 82.44 414 LEU A CA 1
ATOM 3202 C C . LEU A 1 414 ? 21.865 -4.410 -39.954 1.00 82.44 414 LEU A C 1
ATOM 3204 O O . LEU A 1 414 ? 20.742 -3.993 -40.240 1.00 82.44 414 LEU A O 1
ATOM 3208 N N . GLU A 1 415 ? 22.975 -3.734 -40.229 1.00 75.12 415 GLU A N 1
ATOM 3209 C CA . GLU A 1 415 ? 22.963 -2.420 -40.866 1.00 75.12 415 GLU A CA 1
ATOM 3210 C C . GLU A 1 415 ? 22.954 -2.498 -42.397 1.00 75.12 415 GLU A C 1
ATOM 3212 O O . GLU A 1 415 ? 22.496 -1.542 -43.033 1.00 75.12 415 GLU A O 1
ATOM 3217 N N . GLY A 1 416 ? 23.395 -3.626 -42.964 1.00 74.75 416 GLY A N 1
ATOM 3218 C CA . GLY A 1 416 ? 23.492 -3.880 -44.399 1.00 74.75 416 GLY A CA 1
ATOM 3219 C C . GLY A 1 416 ? 22.325 -4.665 -45.014 1.00 74.75 416 GLY A C 1
ATOM 3220 O O . GLY A 1 416 ? 21.258 -4.846 -44.421 1.00 74.75 416 GLY A O 1
ATOM 3221 N N . GLN A 1 417 ? 22.562 -5.159 -46.231 1.00 80.44 417 GLN A N 1
ATOM 3222 C CA . GLN A 1 417 ? 21.567 -5.781 -47.113 1.00 80.44 417 GLN A CA 1
ATOM 3223 C C . GLN A 1 417 ? 20.808 -6.951 -46.470 1.00 80.44 417 GLN A C 1
ATOM 3225 O O . GLN A 1 417 ? 19.610 -7.131 -46.704 1.00 80.44 417 GLN A O 1
ATOM 3230 N N . ILE A 1 418 ? 21.491 -7.756 -45.652 1.00 85.88 418 ILE A N 1
ATOM 3231 C CA . ILE A 1 418 ? 20.915 -8.952 -45.030 1.00 85.88 418 ILE A CA 1
ATOM 3232 C C . ILE A 1 418 ? 19.800 -8.556 -44.049 1.00 85.88 418 ILE A C 1
ATOM 3234 O O . ILE A 1 418 ? 18.678 -9.060 -44.147 1.00 85.88 418 ILE A O 1
ATOM 3238 N N . GLY A 1 419 ? 20.074 -7.611 -43.145 1.00 84.38 419 GLY A N 1
ATOM 3239 C CA . GLY A 1 419 ? 19.100 -7.093 -42.185 1.00 84.38 419 GLY A CA 1
ATOM 3240 C C . GLY A 1 419 ? 17.921 -6.391 -42.859 1.00 84.38 419 GLY A C 1
ATOM 3241 O O . GLY A 1 419 ? 16.769 -6.600 -42.473 1.00 84.38 419 GLY A O 1
ATOM 3242 N N . GLU A 1 420 ? 18.174 -5.614 -43.914 1.00 81.38 420 GLU A N 1
ATOM 3243 C CA . GLU A 1 420 ? 17.121 -4.950 -44.696 1.00 81.38 420 GLU A CA 1
ATOM 3244 C C . GLU A 1 420 ? 16.229 -5.954 -45.445 1.00 81.38 420 GLU A C 1
ATOM 3246 O O . GLU A 1 420 ? 15.003 -5.817 -45.454 1.00 81.38 420 GLU A O 1
ATOM 3251 N N . THR A 1 421 ? 16.821 -7.002 -46.021 1.00 81.31 421 THR A N 1
ATOM 3252 C CA . THR A 1 421 ? 16.096 -8.083 -46.710 1.00 81.31 421 THR A CA 1
ATOM 3253 C C . THR A 1 421 ? 15.207 -8.858 -45.744 1.00 81.31 421 THR A C 1
ATOM 3255 O O . THR A 1 421 ? 14.041 -9.119 -46.055 1.00 81.31 421 THR A O 1
ATOM 3258 N N . PHE A 1 422 ? 15.712 -9.139 -44.540 1.00 86.62 422 PHE A N 1
ATOM 3259 C CA . PHE A 1 422 ? 14.933 -9.772 -43.481 1.00 86.62 422 PHE A CA 1
ATOM 3260 C C . PHE A 1 422 ? 13.742 -8.897 -43.062 1.00 86.62 422 PHE A C 1
ATOM 3262 O O . PHE A 1 422 ? 12.595 -9.345 -43.059 1.00 86.62 422 PHE A O 1
ATOM 3269 N N . LEU A 1 423 ? 13.985 -7.614 -42.766 1.00 81.00 423 LEU A N 1
ATOM 3270 C CA . LEU A 1 423 ? 12.933 -6.677 -42.354 1.00 81.00 423 LEU A CA 1
ATOM 3271 C C . LEU A 1 423 ? 11.904 -6.397 -43.460 1.00 81.00 423 LEU A C 1
ATOM 3273 O O . LEU A 1 423 ? 10.775 -6.016 -43.155 1.00 81.00 423 LEU A O 1
ATOM 3277 N N . ALA A 1 424 ? 12.260 -6.617 -44.727 1.00 81.00 424 ALA A N 1
ATOM 3278 C CA . ALA A 1 424 ? 11.347 -6.559 -45.865 1.00 81.00 424 ALA A CA 1
ATOM 3279 C C . ALA A 1 424 ? 10.443 -7.803 -46.009 1.00 81.00 424 ALA A C 1
ATOM 3281 O O . ALA A 1 424 ? 9.661 -7.857 -46.956 1.00 81.00 424 ALA A O 1
ATOM 3282 N N . GLY A 1 425 ? 10.551 -8.793 -45.114 1.00 81.69 425 GLY A N 1
ATOM 3283 C CA . GLY A 1 425 ? 9.761 -10.030 -45.140 1.00 81.69 425 GLY A CA 1
ATOM 3284 C C . GLY A 1 425 ? 10.331 -11.133 -46.036 1.00 81.69 425 GLY A C 1
ATOM 3285 O O . GLY A 1 425 ? 9.691 -12.165 -46.210 1.00 81.69 425 GLY A O 1
ATOM 3286 N N . ARG A 1 426 ? 11.534 -10.953 -46.598 1.00 86.19 426 ARG A N 1
ATOM 3287 C CA . ARG A 1 426 ? 12.205 -11.946 -47.454 1.00 86.19 426 ARG A CA 1
ATOM 3288 C C . ARG A 1 426 ? 13.181 -12.797 -46.637 1.00 86.19 426 ARG A C 1
ATOM 3290 O O . ARG A 1 426 ? 14.379 -12.819 -46.898 1.00 86.19 426 ARG A O 1
ATOM 3297 N N . GLU A 1 427 ? 12.664 -13.478 -45.618 1.00 89.75 427 GLU A N 1
ATOM 3298 C CA . GLU A 1 427 ? 13.486 -14.153 -44.599 1.00 89.75 427 GLU A CA 1
ATOM 3299 C C . GLU A 1 427 ? 14.356 -15.282 -45.180 1.00 89.75 427 GLU A C 1
ATOM 3301 O O . GLU A 1 427 ? 15.543 -15.353 -44.870 1.00 89.75 427 GLU A O 1
ATOM 3306 N N . ALA A 1 428 ? 13.812 -16.098 -46.091 1.00 87.50 428 ALA A N 1
ATOM 3307 C CA . ALA A 1 428 ? 14.564 -17.170 -46.752 1.00 87.50 428 ALA A CA 1
ATOM 3308 C C . ALA A 1 428 ? 15.769 -16.638 -47.546 1.00 87.50 428 ALA A C 1
ATOM 3310 O O . ALA A 1 428 ? 16.828 -17.260 -47.572 1.00 87.50 428 ALA A O 1
ATOM 3311 N N . GLU A 1 429 ? 15.630 -15.461 -48.161 1.00 86.25 429 GLU A N 1
ATOM 3312 C CA . GLU A 1 429 ? 16.733 -14.838 -48.889 1.00 86.25 429 GLU A CA 1
ATOM 3313 C C . GLU A 1 429 ? 17.796 -14.280 -47.944 1.00 86.25 429 GLU A C 1
ATOM 3315 O O . GLU A 1 429 ? 18.988 -14.487 -48.158 1.00 86.25 429 GLU A O 1
ATOM 3320 N N . ALA A 1 430 ? 17.375 -13.638 -46.853 1.00 88.50 430 ALA A N 1
ATOM 3321 C CA . ALA A 1 430 ? 18.299 -13.174 -45.825 1.00 88.50 430 ALA A CA 1
ATOM 3322 C C . ALA A 1 430 ? 19.103 -14.335 -45.208 1.00 88.50 430 ALA A C 1
ATOM 3324 O O . ALA A 1 430 ? 20.293 -14.178 -44.943 1.00 88.50 430 ALA A O 1
ATOM 3325 N N . GLU A 1 431 ? 18.494 -15.511 -45.023 1.00 92.12 431 GLU A N 1
ATOM 3326 C CA . GLU A 1 431 ? 19.193 -16.715 -44.550 1.00 92.12 431 GLU A CA 1
ATOM 3327 C C . GLU A 1 431 ? 20.235 -17.231 -45.545 1.00 92.12 431 GLU A C 1
ATOM 3329 O O . GLU A 1 431 ? 21.357 -17.555 -45.138 1.00 92.12 431 GLU A O 1
ATOM 3334 N N . ARG A 1 432 ? 19.911 -17.258 -46.844 1.00 88.38 432 ARG A N 1
ATOM 3335 C CA . ARG A 1 432 ? 20.879 -17.619 -47.892 1.00 88.38 432 ARG A CA 1
ATOM 3336 C C . ARG A 1 432 ? 22.063 -16.658 -47.909 1.00 88.38 432 ARG A C 1
ATOM 3338 O O . ARG A 1 432 ? 23.204 -17.111 -47.871 1.00 88.38 432 ARG A O 1
ATOM 3345 N N . LEU A 1 433 ? 21.798 -15.350 -47.886 1.00 86.06 433 LEU A N 1
ATOM 3346 C CA . LEU A 1 433 ? 22.836 -14.316 -47.877 1.00 86.06 433 LEU A CA 1
ATOM 3347 C C . LEU A 1 433 ? 23.704 -14.377 -46.612 1.00 86.06 433 LEU A C 1
ATOM 3349 O O . LEU A 1 433 ? 24.924 -14.246 -46.699 1.00 86.06 433 LEU A O 1
ATOM 3353 N N . LEU A 1 434 ? 23.108 -14.629 -45.441 1.00 88.38 434 LEU A N 1
ATOM 3354 C CA . LEU A 1 434 ? 23.857 -14.799 -44.194 1.00 88.38 434 LEU A CA 1
ATOM 3355 C C . LEU A 1 434 ? 24.768 -16.030 -44.245 1.00 88.38 434 LEU A C 1
ATOM 3357 O O . LEU A 1 434 ? 25.930 -15.952 -43.855 1.00 88.38 434 LEU A O 1
ATOM 3361 N N . THR A 1 435 ? 24.257 -17.153 -44.746 1.00 87.62 435 THR A N 1
ATOM 3362 C CA . THR A 1 435 ? 25.018 -18.406 -44.850 1.00 87.62 435 THR A CA 1
ATOM 3363 C C . THR A 1 435 ? 26.156 -18.285 -45.866 1.00 87.62 435 THR A C 1
ATOM 3365 O O . THR A 1 435 ? 27.270 -18.739 -45.600 1.00 87.62 435 THR A O 1
ATOM 3368 N N . ALA A 1 436 ? 25.910 -17.613 -46.994 1.00 83.38 436 ALA A N 1
ATOM 3369 C CA . ALA A 1 436 ? 26.931 -17.287 -47.986 1.00 83.38 436 ALA A CA 1
ATOM 3370 C C . ALA A 1 436 ? 28.009 -16.354 -47.405 1.00 83.38 436 ALA A C 1
ATOM 3372 O O . ALA A 1 436 ? 29.198 -16.610 -47.558 1.00 83.38 436 ALA A O 1
ATOM 3373 N N . SER A 1 437 ? 27.608 -15.322 -46.651 1.00 82.38 437 SER A N 1
ATOM 3374 C CA . SER A 1 437 ? 28.529 -14.401 -45.965 1.00 82.38 437 SER A CA 1
ATOM 3375 C C . SER A 1 437 ? 29.443 -15.116 -44.966 1.00 82.38 437 SER A C 1
ATOM 3377 O O . SER A 1 437 ? 30.620 -14.785 -44.835 1.00 82.38 437 SER A O 1
ATOM 3379 N N . LEU A 1 438 ? 28.899 -16.120 -44.282 1.00 82.56 438 LEU A N 1
ATOM 3380 C CA . LEU A 1 438 ? 29.608 -16.952 -43.321 1.00 82.56 438 LEU A CA 1
ATOM 3381 C C . LEU A 1 438 ? 30.595 -17.932 -43.976 1.00 82.56 438 LEU A C 1
ATOM 3383 O O . LEU A 1 438 ? 31.657 -18.192 -43.417 1.00 82.56 438 LEU A O 1
ATOM 3387 N N . THR A 1 439 ? 30.278 -18.442 -45.169 1.00 77.38 439 THR A N 1
ATOM 3388 C CA . THR A 1 439 ? 31.120 -19.406 -45.902 1.00 77.38 439 THR A CA 1
ATOM 3389 C C . THR A 1 439 ? 32.195 -18.750 -46.767 1.00 77.38 439 THR A C 1
ATOM 3391 O O . THR A 1 439 ? 33.300 -19.279 -46.845 1.00 77.38 439 THR A O 1
ATOM 3394 N N . ALA A 1 440 ? 31.911 -17.603 -47.388 1.00 67.56 440 ALA A N 1
ATOM 3395 C CA . ALA A 1 440 ? 32.830 -16.934 -48.311 1.00 67.56 440 ALA A CA 1
ATOM 3396 C C . ALA A 1 440 ? 33.900 -16.064 -47.623 1.00 67.56 440 ALA A C 1
ATOM 3398 O O . ALA A 1 440 ? 34.866 -15.664 -48.264 1.00 67.56 440 ALA A O 1
ATOM 3399 N N . GLY A 1 441 ? 33.752 -15.731 -46.333 1.00 59.66 441 GLY A N 1
ATOM 3400 C CA . GLY A 1 441 ? 34.704 -14.884 -45.590 1.00 59.66 441 GLY A CA 1
ATOM 3401 C C . GLY A 1 441 ? 34.702 -13.397 -45.985 1.00 59.66 441 GLY A C 1
ATOM 3402 O O . GLY A 1 441 ? 35.100 -12.549 -45.185 1.00 59.66 441 GLY A O 1
ATOM 3403 N N . THR A 1 442 ? 34.172 -13.061 -47.158 1.00 54.84 442 THR A N 1
ATOM 3404 C CA . THR A 1 442 ? 33.898 -11.707 -47.646 1.00 54.84 442 THR A CA 1
ATOM 3405 C C . THR A 1 442 ? 32.590 -11.722 -48.429 1.00 54.84 442 THR A C 1
ATOM 3407 O O . THR A 1 442 ? 32.364 -12.596 -49.260 1.00 54.84 442 THR A O 1
ATOM 3410 N N . VAL A 1 443 ? 31.704 -10.766 -48.146 1.00 52.81 443 VAL A N 1
ATOM 3411 C CA . VAL A 1 443 ? 30.563 -10.483 -49.022 1.00 52.81 443 VAL A CA 1
ATOM 3412 C C . VAL A 1 443 ? 31.098 -9.499 -50.048 1.00 52.81 443 VAL A C 1
ATOM 3414 O O . VAL A 1 443 ? 31.485 -8.402 -49.648 1.00 52.81 443 VAL A O 1
ATOM 3417 N N . ASP A 1 444 ? 31.193 -9.891 -51.318 1.00 50.53 444 ASP A N 1
ATOM 3418 C CA . ASP A 1 444 ? 31.510 -8.938 -52.381 1.00 50.53 444 ASP A CA 1
ATOM 3419 C C . ASP A 1 444 ? 30.490 -7.794 -52.331 1.00 50.53 444 ASP A C 1
ATOM 3421 O O . ASP A 1 444 ? 29.277 -8.026 -52.314 1.00 50.53 444 ASP A O 1
ATOM 3425 N N . GLU A 1 445 ? 30.996 -6.561 -52.246 1.00 56.66 445 GLU A N 1
ATOM 3426 C CA . GLU A 1 445 ? 30.217 -5.325 -52.157 1.00 56.66 445 GLU A CA 1
ATOM 3427 C C . GLU A 1 445 ? 29.541 -5.034 -53.502 1.00 56.66 445 GLU A C 1
ATOM 3429 O O . GLU A 1 445 ? 29.895 -4.102 -54.220 1.00 56.66 445 GLU A O 1
ATOM 3434 N N . VAL A 1 446 ? 28.545 -5.835 -53.877 1.00 59.97 446 VAL A N 1
ATOM 3435 C CA . VAL A 1 446 ? 27.543 -5.365 -54.831 1.00 59.97 446 VAL A CA 1
ATOM 3436 C C . VAL A 1 446 ? 26.612 -4.458 -54.037 1.00 59.97 446 VAL A C 1
ATOM 3438 O O . VAL A 1 446 ? 25.893 -4.900 -53.142 1.00 59.97 446 VAL A O 1
ATOM 3441 N N . GLY A 1 447 ? 26.675 -3.166 -54.336 1.00 69.69 447 GLY A N 1
ATOM 3442 C CA . GLY A 1 447 ? 25.792 -2.150 -53.787 1.00 69.69 447 GLY A CA 1
ATOM 3443 C C . GLY A 1 447 ? 24.333 -2.403 -54.162 1.00 69.69 447 GLY A C 1
ATOM 3444 O O . GLY A 1 447 ? 23.987 -3.305 -54.926 1.00 69.69 447 GLY A O 1
ATOM 3445 N N . GLU A 1 448 ? 23.439 -1.594 -53.619 1.00 77.62 448 GLU A N 1
ATOM 3446 C CA . GLU A 1 448 ? 21.998 -1.848 -53.660 1.00 77.62 448 GLU A CA 1
ATOM 3447 C C . GLU A 1 448 ? 21.232 -0.632 -54.170 1.00 77.62 448 GLU A C 1
ATOM 3449 O O . GLU A 1 448 ? 21.625 0.506 -53.925 1.00 77.62 448 GLU A O 1
ATOM 3454 N N . VAL A 1 449 ? 20.127 -0.879 -54.882 1.00 81.69 449 VAL A N 1
ATOM 3455 C CA . VAL A 1 449 ? 19.240 0.172 -55.396 1.00 81.69 449 VAL A CA 1
ATOM 3456 C C . VAL A 1 449 ? 17.917 0.161 -54.637 1.00 81.69 449 VAL A C 1
ATOM 3458 O O . VAL A 1 449 ? 17.177 -0.823 -54.655 1.00 81.69 449 VAL A O 1
ATOM 3461 N N . TYR A 1 450 ? 17.583 1.292 -54.022 1.00 82.94 450 TYR A N 1
ATOM 3462 C CA . TYR A 1 450 ? 16.310 1.537 -53.356 1.00 82.94 450 TYR A CA 1
ATOM 3463 C C . TYR A 1 450 ? 15.420 2.429 -54.215 1.00 82.94 450 TYR A C 1
ATOM 3465 O O . TYR A 1 450 ? 15.800 3.548 -54.541 1.00 82.94 450 TYR A O 1
ATOM 3473 N N . LEU A 1 451 ? 14.207 1.981 -54.536 1.00 84.69 451 LEU A N 1
ATOM 3474 C CA . LEU A 1 451 ? 13.188 2.831 -55.156 1.00 84.69 451 LEU A CA 1
ATOM 3475 C C . LEU A 1 451 ? 12.245 3.345 -54.065 1.00 84.69 451 LEU A C 1
ATOM 3477 O O . LEU A 1 451 ? 11.585 2.552 -53.393 1.00 84.69 451 LEU A O 1
ATOM 3481 N N . VAL A 1 452 ? 12.203 4.663 -53.866 1.00 83.94 452 VAL A N 1
ATOM 3482 C CA . VAL A 1 452 ? 11.460 5.300 -52.772 1.00 83.94 452 VAL A CA 1
ATOM 3483 C C . VAL A 1 452 ? 10.537 6.382 -53.328 1.00 83.94 452 VAL A C 1
ATOM 3485 O O . VAL A 1 452 ? 10.964 7.285 -54.046 1.00 83.94 452 VAL A O 1
ATOM 3488 N N . GLY A 1 453 ? 9.253 6.293 -52.984 1.00 83.50 453 GLY A N 1
ATOM 3489 C CA . GLY A 1 453 ? 8.286 7.356 -53.246 1.00 83.50 453 GLY A CA 1
ATOM 3490 C C . GLY A 1 453 ? 8.400 8.458 -52.195 1.00 83.50 453 GLY A C 1
ATOM 3491 O O . GLY A 1 453 ? 8.392 8.169 -51.001 1.00 83.50 453 GLY A O 1
ATOM 3492 N N . ALA A 1 454 ? 8.488 9.710 -52.641 1.00 79.62 454 ALA A N 1
ATOM 3493 C CA . ALA A 1 454 ? 8.537 10.890 -51.778 1.00 79.62 454 ALA A CA 1
ATOM 3494 C C . ALA A 1 454 ? 7.147 11.340 -51.279 1.00 79.62 454 ALA A C 1
ATOM 3496 O O . ALA A 1 454 ? 7.053 12.268 -50.484 1.00 79.62 454 ALA A O 1
ATOM 3497 N N . GLY A 1 455 ? 6.059 10.708 -51.734 1.00 74.69 455 GLY A N 1
ATOM 3498 C CA . GLY A 1 455 ? 4.701 11.104 -51.354 1.00 74.69 455 GLY A CA 1
ATOM 3499 C C . GLY A 1 455 ? 4.303 12.478 -51.922 1.00 74.69 455 GLY A C 1
ATOM 3500 O O . GLY A 1 455 ? 4.878 12.915 -52.925 1.00 74.69 455 GLY A O 1
ATOM 3501 N N . PRO A 1 456 ? 3.305 13.161 -51.327 1.00 73.31 456 PRO A N 1
ATOM 3502 C CA . PRO A 1 456 ? 2.741 14.406 -51.861 1.00 73.31 456 PRO A CA 1
ATOM 3503 C C . PRO A 1 456 ? 3.604 15.657 -51.611 1.00 73.31 456 PRO A C 1
ATOM 3505 O O . PRO A 1 456 ? 3.230 16.737 -52.059 1.00 73.31 456 PRO A O 1
ATOM 3508 N N . GLY A 1 457 ? 4.751 15.533 -50.931 1.00 69.00 457 GLY A N 1
ATOM 3509 C CA . GLY A 1 457 ? 5.714 16.626 -50.738 1.00 69.00 457 GLY A CA 1
ATOM 3510 C C . GLY A 1 457 ? 5.892 17.106 -49.295 1.00 69.00 457 GLY A C 1
ATOM 3511 O O . GLY A 1 457 ? 6.853 17.826 -49.036 1.00 69.00 457 GLY A O 1
ATOM 3512 N N . ASP A 1 458 ? 5.031 16.686 -48.364 1.00 76.06 458 ASP A N 1
ATOM 3513 C CA . ASP A 1 458 ? 5.202 16.945 -46.928 1.00 76.06 458 ASP A CA 1
ATOM 3514 C C . ASP A 1 458 ? 6.174 15.916 -46.304 1.00 76.06 458 ASP A C 1
ATOM 3516 O O . ASP A 1 458 ? 5.913 14.709 -46.404 1.00 76.06 458 ASP A O 1
ATOM 3520 N N . PRO A 1 459 ? 7.286 16.351 -45.673 1.00 77.44 459 PRO A N 1
ATOM 3521 C CA . PRO A 1 459 ? 8.205 15.478 -44.943 1.00 77.44 459 PRO A CA 1
ATOM 3522 C C . PRO A 1 459 ? 7.542 14.552 -43.917 1.00 77.44 459 PRO A C 1
ATOM 3524 O O . PRO A 1 459 ? 7.984 13.411 -43.770 1.00 77.44 459 PRO A O 1
ATOM 3527 N N . ASP A 1 460 ? 6.474 15.004 -43.254 1.00 75.12 460 ASP A N 1
ATOM 3528 C CA . ASP A 1 460 ? 5.782 14.236 -42.210 1.00 75.12 460 ASP A CA 1
ATOM 3529 C C . ASP A 1 460 ? 4.968 13.060 -42.780 1.00 75.12 460 ASP A C 1
ATOM 3531 O O . ASP A 1 460 ? 4.566 12.154 -42.048 1.00 75.12 460 ASP A O 1
ATOM 3535 N N . LEU A 1 461 ? 4.761 13.029 -44.101 1.00 77.25 461 LEU A N 1
ATOM 3536 C CA . LEU A 1 461 ? 4.078 11.944 -44.810 1.00 77.25 461 LEU A CA 1
ATOM 3537 C C . LEU A 1 461 ? 5.046 10.884 -45.360 1.00 77.25 461 LEU A C 1
ATOM 3539 O O . LEU A 1 461 ? 4.613 9.906 -45.980 1.00 77.25 461 LEU A O 1
ATOM 3543 N N . LEU A 1 462 ? 6.355 11.029 -45.125 1.00 78.88 462 LEU A N 1
ATOM 3544 C CA . LEU A 1 462 ? 7.326 9.988 -45.446 1.00 78.88 462 LEU A CA 1
ATOM 3545 C C . LEU A 1 462 ? 7.167 8.795 -44.506 1.00 78.88 462 LEU A C 1
ATOM 3547 O O . LEU A 1 462 ? 7.132 8.913 -43.283 1.00 78.88 462 LEU A O 1
ATOM 3551 N N . THR A 1 463 ? 7.167 7.593 -45.077 1.00 75.69 463 THR A N 1
ATOM 3552 C CA . THR A 1 463 ? 7.232 6.384 -44.251 1.00 75.69 463 THR A CA 1
ATOM 3553 C C . THR A 1 463 ? 8.561 6.333 -43.490 1.00 75.69 463 THR A C 1
ATOM 3555 O O . THR A 1 463 ? 9.615 6.675 -44.032 1.00 75.69 463 THR A O 1
ATOM 3558 N N . PHE A 1 464 ? 8.555 5.799 -42.265 1.00 73.94 464 PHE A N 1
ATOM 3559 C CA . PHE A 1 464 ? 9.791 5.581 -41.498 1.00 73.94 464 PHE A CA 1
ATOM 3560 C C . PHE A 1 464 ? 10.837 4.755 -42.266 1.00 73.94 464 PHE A C 1
ATOM 3562 O O . PHE A 1 464 ? 12.041 4.956 -42.106 1.00 73.94 464 PHE A O 1
ATOM 3569 N N . ARG A 1 465 ? 10.388 3.847 -43.146 1.00 72.62 465 ARG A N 1
ATOM 3570 C CA . ARG A 1 465 ? 11.271 3.078 -44.030 1.00 72.62 465 ARG A CA 1
ATOM 3571 C C . ARG A 1 465 ? 11.948 3.971 -45.071 1.00 72.62 465 ARG A C 1
ATOM 3573 O O . ARG A 1 465 ? 13.151 3.837 -45.258 1.00 72.62 465 ARG A O 1
ATOM 3580 N N . ALA A 1 466 ? 11.206 4.873 -45.716 1.00 82.44 466 ALA A N 1
ATOM 3581 C CA . ALA A 1 466 ? 11.758 5.827 -46.677 1.00 82.44 466 ALA A CA 1
ATOM 3582 C C . ALA A 1 466 ? 12.840 6.697 -46.024 1.00 82.44 466 ALA A C 1
ATOM 3584 O O . ALA A 1 466 ? 13.968 6.724 -46.509 1.00 82.44 466 ALA A O 1
ATOM 3585 N N . LEU A 1 467 ? 12.533 7.296 -44.868 1.00 83.19 467 LEU A N 1
ATOM 3586 C CA . LEU A 1 467 ? 13.478 8.133 -44.127 1.00 83.19 467 LEU A CA 1
ATOM 3587 C C . LEU A 1 467 ? 14.748 7.364 -43.727 1.00 83.19 467 LEU A C 1
ATOM 3589 O O . LEU A 1 467 ? 15.859 7.856 -43.913 1.00 83.19 467 LEU A O 1
ATOM 3593 N N . ARG A 1 468 ? 14.609 6.123 -43.237 1.00 78.62 468 ARG A N 1
ATOM 3594 C CA . ARG A 1 468 ? 15.762 5.277 -42.889 1.00 78.62 468 ARG A CA 1
ATOM 3595 C C . ARG A 1 468 ? 16.665 5.008 -44.092 1.00 78.62 468 ARG A C 1
ATOM 3597 O O . ARG A 1 468 ? 17.882 5.084 -43.960 1.00 78.62 468 ARG A O 1
ATOM 3604 N N . LEU A 1 469 ? 16.085 4.687 -45.249 1.00 82.25 469 LEU A N 1
ATOM 3605 C CA . LEU A 1 469 ? 16.846 4.434 -46.475 1.00 82.25 469 LEU A CA 1
ATOM 3606 C C . LEU A 1 469 ? 17.525 5.715 -46.987 1.00 82.25 469 LEU A C 1
ATOM 3608 O O . LEU A 1 469 ? 18.686 5.671 -47.383 1.00 82.25 469 LEU A O 1
ATOM 3612 N N . MET A 1 470 ? 16.854 6.867 -46.890 1.00 86.88 470 MET A N 1
ATOM 3613 C CA . MET A 1 470 ? 17.411 8.187 -47.232 1.00 86.88 470 MET A CA 1
ATOM 3614 C C . MET A 1 470 ? 18.612 8.578 -46.366 1.00 86.88 470 MET A C 1
ATOM 3616 O O . MET A 1 470 ? 19.544 9.211 -46.857 1.00 86.88 470 MET A O 1
ATOM 3620 N N . GLN A 1 471 ? 18.623 8.171 -45.097 1.00 84.00 471 GLN A N 1
ATOM 3621 C CA . GLN A 1 471 ? 19.744 8.394 -44.178 1.00 84.00 471 GLN A CA 1
ATOM 3622 C C . GLN A 1 471 ? 20.904 7.404 -44.381 1.00 84.00 471 GLN A C 1
ATOM 3624 O O . GLN A 1 471 ? 22.022 7.667 -43.944 1.00 84.00 471 GLN A O 1
ATOM 3629 N N . LYS A 1 472 ? 20.661 6.270 -45.048 1.00 80.44 472 LYS A N 1
ATOM 3630 C CA . LYS A 1 472 ? 21.688 5.261 -45.350 1.00 80.44 472 LYS A CA 1
ATOM 3631 C C . LYS A 1 472 ? 22.305 5.413 -46.740 1.00 80.44 472 LYS A C 1
ATOM 3633 O O . LYS A 1 472 ? 23.407 4.923 -46.939 1.00 80.44 472 LYS A O 1
ATOM 3638 N N . ALA A 1 473 ? 21.618 6.040 -47.692 1.00 84.94 473 ALA A N 1
ATOM 3639 C CA . ALA A 1 473 ? 22.085 6.131 -49.071 1.00 84.94 473 ALA A CA 1
ATOM 3640 C C . ALA A 1 473 ? 23.439 6.855 -49.186 1.00 84.94 473 ALA A C 1
ATOM 3642 O O . ALA A 1 473 ? 23.681 7.860 -48.518 1.00 84.94 473 ALA A O 1
ATOM 3643 N N . ASP A 1 474 ? 24.307 6.342 -50.056 1.00 85.44 474 ASP A N 1
ATOM 3644 C CA . ASP A 1 474 ? 25.579 6.971 -50.424 1.00 85.44 474 ASP A CA 1
ATOM 3645 C C . ASP A 1 474 ? 25.400 7.873 -51.658 1.00 85.44 474 ASP A C 1
ATOM 3647 O O . ASP A 1 474 ? 26.087 8.883 -51.794 1.00 85.44 474 ASP A O 1
ATOM 3651 N N . VAL A 1 475 ? 24.434 7.545 -52.529 1.00 90.25 475 VAL A N 1
ATOM 3652 C CA . VAL A 1 475 ? 24.036 8.361 -53.688 1.00 90.25 475 VAL A CA 1
ATOM 3653 C C . VAL A 1 475 ? 22.514 8.412 -53.784 1.00 90.25 475 VAL A C 1
ATOM 3655 O O . VAL A 1 475 ? 21.853 7.377 -53.693 1.00 90.25 475 VAL A O 1
ATOM 3658 N N . VAL A 1 476 ? 21.943 9.595 -54.007 1.00 91.56 476 VAL A N 1
ATOM 3659 C CA . VAL A 1 476 ? 20.501 9.800 -54.178 1.00 91.56 476 VAL A CA 1
ATOM 3660 C C . VAL A 1 476 ? 20.188 10.444 -55.522 1.00 91.56 476 VAL A C 1
ATOM 3662 O O . VAL A 1 476 ? 20.527 11.599 -55.763 1.00 91.56 476 VAL A O 1
ATOM 3665 N N . LEU A 1 477 ? 19.476 9.711 -56.380 1.00 91.31 477 LEU A N 1
ATOM 3666 C CA . LEU A 1 477 ? 18.901 10.214 -57.623 1.00 91.31 477 LEU A CA 1
ATOM 3667 C C . LEU A 1 477 ? 17.478 10.700 -57.350 1.00 91.31 477 LEU A C 1
ATOM 3669 O O . LEU A 1 477 ? 16.605 9.885 -57.053 1.00 91.31 477 LEU A O 1
ATOM 3673 N N . TYR A 1 478 ? 17.193 11.990 -57.496 1.00 89.06 478 TYR A N 1
ATOM 3674 C CA . TYR A 1 478 ? 15.863 12.536 -57.196 1.00 89.06 478 TYR A CA 1
ATOM 3675 C C . TYR A 1 478 ? 15.213 13.222 -58.399 1.00 89.06 478 TYR A C 1
ATOM 3677 O O . TYR A 1 478 ? 15.881 13.766 -59.282 1.00 89.06 478 TYR A O 1
ATOM 3685 N N . ASP A 1 479 ? 13.886 13.119 -58.457 1.00 83.19 479 ASP A N 1
ATOM 3686 C CA . ASP A 1 479 ? 13.059 13.742 -59.488 1.00 83.19 479 ASP A CA 1
ATOM 3687 C C . ASP A 1 479 ? 12.648 15.169 -59.143 1.00 83.19 479 ASP A C 1
ATOM 3689 O O . ASP A 1 479 ? 12.536 15.540 -57.980 1.00 83.19 479 ASP A O 1
ATOM 3693 N N . ARG A 1 480 ? 12.294 15.935 -60.180 1.00 75.56 480 ARG A N 1
ATOM 3694 C CA . ARG A 1 480 ? 11.803 17.318 -60.063 1.00 75.56 480 ARG A CA 1
ATOM 3695 C C . ARG A 1 480 ? 10.613 17.470 -59.108 1.00 75.56 480 ARG A C 1
ATOM 3697 O O . ARG A 1 480 ? 10.442 18.518 -58.504 1.00 75.56 480 ARG A O 1
ATOM 3704 N N . LEU A 1 481 ? 9.739 16.464 -59.038 1.00 75.62 481 LEU A N 1
ATOM 3705 C CA . LEU A 1 481 ? 8.522 16.511 -58.218 1.00 75.62 481 LEU A CA 1
ATOM 3706 C C . LEU A 1 481 ? 8.781 16.230 -56.729 1.00 75.62 481 LEU A C 1
ATOM 3708 O O . LEU A 1 481 ? 7.837 16.219 -55.946 1.00 75.62 481 LEU A O 1
ATOM 3712 N N . VAL A 1 482 ? 10.028 15.969 -56.333 1.00 82.12 482 VAL A N 1
ATOM 3713 C CA . VAL A 1 482 ? 10.398 15.787 -54.928 1.00 82.12 482 VAL A CA 1
ATOM 3714 C C . VAL A 1 482 ? 10.614 17.164 -54.303 1.00 82.12 482 VAL A C 1
ATOM 3716 O O . VAL A 1 482 ? 11.435 17.944 -54.780 1.00 82.12 482 VAL A O 1
ATOM 3719 N N . ALA A 1 483 ? 9.869 17.473 -53.243 1.00 82.44 483 ALA A N 1
ATOM 3720 C CA . ALA A 1 483 ? 9.985 18.748 -52.544 1.00 82.44 483 ALA A CA 1
ATOM 3721 C C . ALA A 1 483 ? 11.364 18.897 -51.871 1.00 82.44 483 ALA A C 1
ATOM 3723 O O . ALA A 1 483 ? 11.899 17.930 -51.326 1.00 82.44 483 ALA A O 1
ATOM 3724 N N . ALA A 1 484 ? 11.919 20.114 -51.863 1.00 84.56 484 ALA A N 1
ATOM 3725 C CA . ALA A 1 484 ? 13.231 20.394 -51.267 1.00 84.56 484 ALA A CA 1
ATOM 3726 C C . ALA A 1 484 ? 13.360 19.935 -49.796 1.00 84.56 484 ALA A C 1
ATOM 3728 O O . ALA A 1 484 ? 14.343 19.257 -49.498 1.00 84.56 484 ALA A O 1
ATOM 3729 N N . PRO A 1 485 ? 12.353 20.137 -48.915 1.00 84.44 485 PRO A N 1
ATOM 3730 C CA . PRO A 1 485 ? 12.414 19.636 -47.541 1.00 84.44 485 PRO A CA 1
ATOM 3731 C C . PRO A 1 485 ? 12.597 18.114 -47.428 1.00 84.44 485 PRO A C 1
ATOM 3733 O O . PRO A 1 485 ? 13.197 17.636 -46.473 1.00 84.44 485 PRO A O 1
ATOM 3736 N N . ILE A 1 486 ? 12.121 17.336 -48.408 1.00 85.44 486 ILE A N 1
ATOM 3737 C CA . ILE A 1 486 ? 12.330 15.880 -48.457 1.00 85.44 486 ILE A CA 1
ATOM 3738 C C . ILE A 1 486 ? 13.762 15.552 -48.885 1.00 85.44 486 ILE A C 1
ATOM 3740 O O . ILE A 1 486 ? 14.378 14.642 -48.336 1.00 85.44 486 ILE A O 1
ATOM 3744 N N . VAL A 1 487 ? 14.324 16.294 -49.842 1.00 86.19 487 VAL A N 1
ATOM 3745 C CA . VAL A 1 487 ? 15.730 16.124 -50.247 1.00 86.19 487 VAL A CA 1
ATOM 3746 C C . VAL A 1 487 ? 16.679 16.489 -49.098 1.00 86.19 487 VAL A C 1
ATOM 3748 O O . VAL A 1 487 ? 17.715 15.848 -48.933 1.00 86.19 487 VAL A O 1
ATOM 3751 N N . ASP A 1 488 ? 16.306 17.448 -48.251 1.00 87.56 488 ASP A N 1
ATOM 3752 C CA . ASP A 1 488 ? 17.087 17.850 -47.074 1.00 87.56 488 ASP A CA 1
ATOM 3753 C C . ASP A 1 488 ? 17.131 16.787 -45.968 1.00 87.56 488 ASP A C 1
ATOM 3755 O O . ASP A 1 488 ? 18.065 16.767 -45.165 1.00 87.56 488 ASP A O 1
ATOM 3759 N N . LEU A 1 489 ? 16.178 15.851 -45.970 1.00 86.12 489 LEU A N 1
ATOM 3760 C CA . LEU A 1 489 ? 16.174 14.675 -45.098 1.00 86.12 489 LEU A CA 1
ATOM 3761 C C . LEU A 1 489 ? 17.073 13.538 -45.596 1.00 86.12 489 LEU A C 1
ATOM 3763 O O . LEU A 1 489 ? 17.119 12.478 -44.972 1.00 86.12 489 LEU A O 1
ATOM 3767 N N . VAL A 1 490 ? 17.772 13.704 -46.715 1.00 88.81 490 VAL A N 1
ATOM 3768 C CA . VAL A 1 490 ? 18.806 12.761 -47.152 1.00 88.81 490 VAL A CA 1
ATOM 3769 C C . VAL A 1 490 ? 20.070 12.971 -46.321 1.00 88.81 490 VAL A C 1
ATOM 3771 O O . VAL A 1 490 ? 20.398 14.099 -45.945 1.00 88.81 490 VAL A O 1
ATOM 3774 N N . ARG A 1 491 ? 20.813 11.886 -46.070 1.00 85.25 491 ARG A N 1
ATOM 3775 C CA . ARG A 1 491 ? 22.146 11.931 -45.452 1.00 85.25 491 ARG A CA 1
ATOM 3776 C C . ARG A 1 491 ? 22.990 13.079 -46.028 1.00 85.25 491 ARG A C 1
ATOM 3778 O O . ARG A 1 491 ? 23.066 13.257 -47.244 1.00 85.25 491 ARG A O 1
ATOM 3785 N N . LYS A 1 492 ? 23.628 13.862 -45.154 1.00 83.56 492 LYS A N 1
ATOM 3786 C CA . LYS A 1 492 ? 24.349 15.086 -45.546 1.00 83.56 492 LYS A CA 1
ATOM 3787 C C . LYS A 1 492 ? 25.512 14.816 -46.501 1.00 83.56 492 LYS A C 1
ATOM 3789 O O . LYS A 1 492 ? 25.764 15.632 -47.376 1.00 83.56 492 LYS A O 1
ATOM 3794 N N . GLU A 1 493 ? 26.180 13.676 -46.351 1.00 83.94 493 GLU A N 1
ATOM 3795 C CA . GLU A 1 493 ? 27.342 13.290 -47.161 1.00 83.94 493 GLU A CA 1
ATOM 3796 C C . GLU A 1 493 ? 26.966 12.516 -48.433 1.00 83.94 493 GLU A C 1
ATOM 3798 O O . GLU A 1 493 ? 27.854 12.145 -49.196 1.00 83.94 493 GLU A O 1
ATOM 3803 N N . ALA A 1 494 ? 25.678 12.228 -48.657 1.00 88.81 494 ALA A N 1
ATOM 3804 C CA . ALA A 1 494 ? 25.255 11.507 -49.850 1.00 88.81 494 ALA A CA 1
ATOM 3805 C C . ALA A 1 494 ? 25.396 12.386 -51.098 1.00 88.81 494 ALA A C 1
ATOM 3807 O O . ALA A 1 494 ? 24.989 13.550 -51.105 1.00 88.81 494 ALA A O 1
ATOM 3808 N N . GLU A 1 495 ? 25.906 11.806 -52.181 1.00 91.19 495 GLU A N 1
ATOM 3809 C CA . GLU A 1 495 ? 25.958 12.457 -53.488 1.00 91.19 495 GLU A CA 1
ATOM 3810 C C . GLU A 1 495 ? 24.530 12.610 -54.037 1.00 91.19 495 GLU A C 1
ATOM 3812 O O . GLU A 1 495 ? 23.799 11.630 -54.173 1.00 91.19 495 GLU A O 1
ATOM 3817 N N . ARG A 1 496 ? 24.094 13.837 -54.340 1.00 91.25 496 ARG A N 1
ATOM 3818 C CA . ARG A 1 496 ? 22.719 14.127 -54.784 1.00 91.25 496 ARG A CA 1
ATOM 3819 C C . ARG A 1 496 ? 22.707 14.409 -56.283 1.00 91.25 496 ARG A C 1
ATOM 3821 O O . ARG A 1 496 ? 23.175 15.456 -56.718 1.00 91.25 496 ARG A O 1
ATOM 3828 N N . ILE A 1 497 ? 22.129 13.506 -57.068 1.00 88.81 497 ILE A N 1
ATOM 3829 C CA . ILE A 1 497 ? 22.055 13.606 -58.529 1.00 88.81 497 ILE A CA 1
ATOM 3830 C C . ILE A 1 497 ? 20.618 13.955 -58.929 1.00 88.81 497 ILE A C 1
ATOM 3832 O O . ILE A 1 497 ? 19.701 13.139 -58.818 1.00 88.81 497 ILE A O 1
ATOM 3836 N N . HIS A 1 498 ? 20.395 15.178 -59.408 1.00 85.44 498 HIS A N 1
ATOM 3837 C CA . HIS A 1 498 ? 19.093 15.560 -59.954 1.00 85.44 498 HIS A CA 1
ATOM 3838 C C . HIS A 1 498 ? 18.914 14.945 -61.347 1.00 85.44 498 HIS A C 1
ATOM 3840 O O . HIS A 1 498 ? 19.712 15.194 -62.248 1.00 85.44 498 HIS A O 1
ATOM 3846 N N . VAL A 1 499 ? 17.853 14.158 -61.541 1.00 81.69 499 VAL A N 1
ATOM 3847 C CA . VAL A 1 499 ? 17.544 13.518 -62.838 1.00 81.69 499 VAL A CA 1
ATOM 3848 C C . VAL A 1 499 ? 16.170 13.928 -63.390 1.00 81.69 499 VAL A C 1
ATOM 3850 O O . VAL A 1 499 ? 15.643 13.302 -64.310 1.00 81.69 499 VAL A O 1
ATOM 3853 N N . GLY A 1 500 ? 15.577 14.988 -62.827 1.00 66.31 500 GLY A N 1
ATOM 3854 C CA . GLY A 1 500 ? 14.340 15.609 -63.304 1.00 66.31 500 GLY A CA 1
ATOM 3855 C C . GLY A 1 500 ? 14.551 16.585 -64.473 1.00 66.31 500 GLY A C 1
ATOM 3856 O O . GLY A 1 500 ? 15.649 17.082 -64.696 1.00 66.31 500 GLY A O 1
ATOM 3857 N N . LYS A 1 501 ? 13.479 16.887 -65.221 1.00 68.31 501 LYS A N 1
ATOM 3858 C CA . LYS A 1 501 ? 13.499 17.806 -66.379 1.00 68.31 501 LYS A CA 1
ATOM 3859 C C . LYS A 1 501 ? 13.752 19.264 -65.957 1.00 68.31 501 LYS A C 1
ATOM 3861 O O . LYS A 1 501 ? 12.920 19.816 -65.243 1.00 68.31 501 LYS A O 1
ATOM 3866 N N . GLU A 1 502 ? 14.783 19.913 -66.487 1.00 48.19 502 GLU A N 1
ATOM 3867 C CA . GLU A 1 502 ? 14.814 21.376 -66.648 1.00 48.19 502 GLU A CA 1
ATOM 3868 C C . GLU A 1 502 ? 14.252 21.733 -68.035 1.00 48.19 502 GLU A C 1
ATOM 3870 O O . GLU A 1 502 ? 14.424 20.971 -68.991 1.00 48.19 502 GLU A O 1
ATOM 3875 N N . ARG A 1 503 ? 13.542 22.863 -68.164 1.00 40.38 503 ARG A N 1
ATOM 3876 C CA . ARG A 1 503 ? 13.267 23.434 -69.494 1.00 40.38 503 ARG A CA 1
ATOM 3877 C C . ARG A 1 503 ? 14.634 23.834 -70.083 1.00 40.38 503 ARG A C 1
ATOM 3879 O O . ARG A 1 503 ? 15.371 24.547 -69.418 1.00 40.38 503 ARG A O 1
ATOM 3886 N N . ASP A 1 504 ? 14.957 23.321 -71.273 1.00 43.19 504 ASP A N 1
ATOM 3887 C CA . ASP A 1 504 ? 16.138 23.635 -72.110 1.00 43.19 504 ASP A CA 1
ATOM 3888 C C . ASP A 1 504 ? 17.488 22.902 -71.912 1.00 43.19 504 ASP A C 1
ATOM 3890 O O . ASP A 1 504 ? 18.486 23.319 -72.500 1.00 43.19 504 ASP A O 1
ATOM 3894 N N . ARG A 1 505 ? 17.566 21.741 -71.237 1.00 45.38 505 ARG A N 1
ATOM 3895 C CA . ARG A 1 505 ? 18.764 20.860 -71.332 1.00 45.38 505 ARG A CA 1
ATOM 3896 C C . ARG A 1 505 ? 18.439 19.376 -71.537 1.00 45.38 505 ARG A C 1
ATOM 3898 O O . ARG A 1 505 ? 17.453 18.855 -71.022 1.00 45.38 505 ARG A O 1
ATOM 3905 N N . HIS A 1 506 ? 19.280 18.714 -72.343 1.00 47.19 506 HIS A N 1
ATOM 3906 C CA . HIS A 1 506 ? 19.149 17.334 -72.831 1.00 47.19 506 HIS A CA 1
ATOM 3907 C C . HIS A 1 506 ? 18.657 16.335 -71.768 1.00 47.19 506 HIS A C 1
ATOM 3909 O O . HIS A 1 506 ? 19.244 16.171 -70.703 1.00 47.19 506 HIS A O 1
ATOM 3915 N N . THR A 1 507 ? 17.580 15.622 -72.102 1.00 53.69 507 THR A N 1
ATOM 3916 C CA . THR A 1 507 ? 16.952 14.594 -71.262 1.00 53.69 507 THR A CA 1
ATOM 3917 C C . THR A 1 507 ? 17.882 13.390 -71.090 1.00 53.69 507 THR A C 1
ATOM 3919 O O . THR A 1 507 ? 18.311 12.823 -72.092 1.00 53.69 507 THR A O 1
ATOM 3922 N N . LEU A 1 508 ? 18.139 12.936 -69.856 1.00 61.38 508 LEU A N 1
ATOM 3923 C CA . LEU A 1 508 ? 18.587 11.557 -69.627 1.00 61.38 508 LEU A CA 1
ATOM 3924 C C . LEU A 1 508 ? 17.373 10.635 -69.841 1.00 61.38 508 LEU A C 1
ATOM 3926 O O . LEU A 1 508 ? 16.410 10.725 -69.078 1.00 61.38 508 LEU A O 1
ATOM 3930 N N . PRO A 1 509 ? 17.359 9.770 -70.872 1.00 73.06 509 PRO A N 1
ATOM 3931 C CA . PRO A 1 509 ? 16.281 8.806 -71.059 1.00 73.06 509 PRO A CA 1
ATOM 3932 C C . PRO A 1 509 ? 16.186 7.864 -69.853 1.00 73.06 509 PRO A C 1
ATOM 3934 O O . PRO A 1 509 ? 17.197 7.581 -69.208 1.00 73.06 509 PRO A O 1
ATOM 3937 N N . GLN A 1 510 ? 14.998 7.313 -69.585 1.00 70.44 510 GLN A N 1
ATOM 3938 C CA . GLN A 1 510 ? 14.782 6.359 -68.486 1.00 70.44 510 GLN A CA 1
ATOM 3939 C C . GLN A 1 510 ? 15.782 5.187 -68.523 1.00 70.44 510 GLN A C 1
ATOM 3941 O O . GLN A 1 510 ? 16.252 4.747 -67.479 1.00 70.44 510 GLN A O 1
ATOM 3946 N N . SER A 1 511 ? 16.171 4.734 -69.720 1.00 76.25 511 SER A N 1
ATOM 3947 C CA . SER A 1 511 ? 17.200 3.704 -69.905 1.00 76.25 511 SER A CA 1
ATOM 3948 C C . SER A 1 511 ? 18.571 4.117 -69.363 1.00 76.25 511 SER A C 1
ATOM 3950 O O . SER A 1 511 ? 19.245 3.300 -68.745 1.00 76.25 511 SER A O 1
ATOM 3952 N N . ARG A 1 512 ? 18.969 5.388 -69.511 1.00 80.19 512 ARG A N 1
ATOM 3953 C CA . ARG A 1 512 ? 20.226 5.908 -68.948 1.00 80.19 512 ARG A CA 1
ATOM 3954 C C . ARG A 1 512 ? 20.154 6.100 -67.437 1.00 80.19 512 ARG A C 1
ATOM 3956 O O . ARG A 1 512 ? 21.151 5.867 -66.769 1.00 80.19 512 ARG A O 1
ATOM 3963 N N . ILE A 1 513 ? 18.994 6.481 -66.893 1.00 83.12 513 ILE A N 1
ATOM 3964 C CA . ILE A 1 513 ? 18.790 6.546 -65.434 1.00 83.12 513 ILE A CA 1
ATOM 3965 C C . ILE A 1 513 ? 18.910 5.142 -64.834 1.00 83.12 513 ILE A C 1
ATOM 3967 O O . ILE A 1 513 ? 19.617 4.956 -63.850 1.00 83.12 513 ILE A O 1
ATOM 3971 N N . ASN A 1 514 ? 18.269 4.148 -65.452 1.00 84.00 514 ASN A N 1
ATOM 3972 C CA . ASN A 1 514 ? 18.358 2.759 -65.009 1.00 84.00 514 ASN A CA 1
ATOM 3973 C C . AS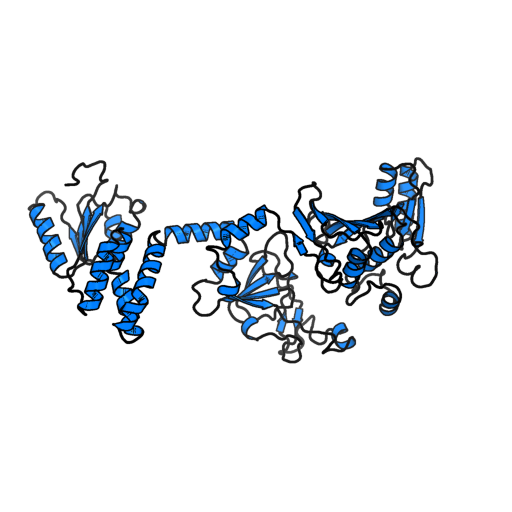N A 1 514 ? 19.798 2.230 -65.104 1.00 84.00 514 ASN A C 1
ATOM 3975 O O . ASN A 1 514 ? 20.266 1.597 -64.163 1.00 84.00 514 ASN A O 1
ATOM 3979 N N . GLN A 1 515 ? 20.516 2.537 -66.189 1.00 86.25 515 GLN A N 1
ATOM 3980 C CA . GLN A 1 515 ? 21.923 2.160 -66.329 1.00 86.25 515 GLN A CA 1
ATOM 3981 C C . GLN A 1 515 ? 22.797 2.812 -65.249 1.00 86.25 515 GLN A C 1
ATOM 3983 O O . GLN A 1 515 ? 23.571 2.122 -64.598 1.00 86.25 515 GLN A O 1
ATOM 3988 N N . LEU A 1 516 ? 22.597 4.105 -64.974 1.00 87.69 516 LEU A N 1
ATOM 3989 C CA . LEU A 1 516 ? 23.315 4.827 -63.922 1.00 87.69 516 LEU A CA 1
ATOM 3990 C C . LEU A 1 516 ? 23.070 4.224 -62.529 1.00 87.69 516 LEU A C 1
ATOM 3992 O O . LEU A 1 516 ? 24.008 4.082 -61.750 1.00 87.69 516 LEU A O 1
ATOM 3996 N N . LEU A 1 517 ? 21.828 3.838 -62.215 1.00 86.81 517 LEU A N 1
ATOM 3997 C CA . LEU A 1 517 ? 21.506 3.144 -60.963 1.00 86.81 517 LEU A CA 1
ATOM 3998 C C . LEU A 1 517 ? 22.273 1.818 -60.842 1.00 86.81 517 LEU A C 1
ATOM 4000 O O . LEU A 1 517 ? 22.812 1.520 -59.777 1.00 86.81 517 LEU A O 1
ATOM 4004 N N . ILE A 1 518 ? 22.332 1.043 -61.930 1.00 85.81 518 ILE A N 1
ATOM 4005 C CA . ILE A 1 518 ? 23.029 -0.249 -61.980 1.00 85.81 518 ILE A CA 1
ATOM 4006 C C . ILE A 1 518 ? 24.540 -0.060 -61.829 1.00 85.81 518 ILE A C 1
ATOM 4008 O O . ILE A 1 518 ? 25.160 -0.778 -61.049 1.00 85.81 518 ILE A O 1
ATOM 4012 N N . ASP A 1 519 ? 25.132 0.897 -62.539 1.00 87.06 519 ASP A N 1
ATOM 4013 C CA . ASP A 1 519 ? 26.576 1.144 -62.509 1.00 87.06 519 ASP A CA 1
ATOM 4014 C C . ASP A 1 519 ? 27.029 1.614 -61.119 1.00 87.06 519 ASP A C 1
ATOM 4016 O O . ASP A 1 519 ? 28.012 1.108 -60.574 1.00 87.06 519 ASP A O 1
ATOM 4020 N N . LEU A 1 520 ? 26.264 2.517 -60.494 1.00 86.25 520 LEU A N 1
ATOM 4021 C CA . LEU A 1 520 ? 26.526 2.979 -59.131 1.00 86.25 520 LEU A CA 1
ATOM 4022 C C . LEU A 1 520 ? 26.403 1.840 -58.108 1.00 86.25 520 LEU A C 1
ATOM 4024 O O . LEU A 1 520 ? 27.272 1.702 -57.245 1.00 86.25 520 LEU A O 1
ATOM 4028 N N . ALA A 1 521 ? 25.383 0.987 -58.225 1.00 82.19 521 ALA A N 1
ATOM 4029 C CA . ALA A 1 521 ? 25.242 -0.183 -57.360 1.00 82.19 521 ALA A CA 1
ATOM 4030 C C . ALA A 1 521 ? 26.385 -1.189 -57.572 1.00 82.19 521 ALA A C 1
ATOM 4032 O O . ALA A 1 521 ? 26.963 -1.677 -56.609 1.00 82.19 521 ALA A O 1
ATOM 4033 N N . ARG A 1 522 ? 26.808 -1.442 -58.816 1.00 80.75 522 ARG A N 1
ATOM 4034 C CA . ARG A 1 522 ? 27.963 -2.310 -59.113 1.00 80.75 522 ARG A CA 1
ATOM 4035 C C . ARG A 1 522 ? 29.285 -1.784 -58.553 1.00 80.75 522 ARG A C 1
ATOM 4037 O O . ARG A 1 522 ? 30.200 -2.575 -58.367 1.00 80.75 522 ARG A O 1
ATOM 4044 N N . SER A 1 523 ? 29.375 -0.491 -58.242 1.00 79.38 523 SER A N 1
ATOM 4045 C CA . SER A 1 523 ? 30.520 0.098 -57.533 1.00 79.38 523 SER A CA 1
ATOM 4046 C C . SER A 1 523 ? 30.450 -0.005 -55.999 1.00 79.38 523 SER A C 1
ATOM 4048 O O . SER A 1 523 ? 31.187 0.695 -55.311 1.00 79.38 523 SER A O 1
ATOM 4050 N N . GLY A 1 524 ? 29.544 -0.822 -55.448 1.00 76.12 524 GLY A N 1
ATOM 4051 C CA . GLY A 1 524 ? 29.394 -1.027 -54.000 1.00 76.12 524 GLY A CA 1
ATOM 4052 C C . GLY A 1 524 ? 28.554 0.023 -53.272 1.00 76.12 524 GLY A C 1
ATOM 4053 O O . GLY A 1 524 ? 28.326 -0.092 -52.070 1.00 76.12 524 GLY A O 1
ATOM 4054 N N . LYS A 1 525 ? 28.042 1.042 -53.974 1.00 82.62 525 LYS A N 1
ATOM 4055 C CA . LYS A 1 525 ? 27.298 2.146 -53.349 1.00 82.62 525 LYS A CA 1
ATOM 4056 C C . LYS A 1 525 ? 25.849 1.764 -53.034 1.00 82.62 525 LYS A C 1
ATOM 4058 O O . LYS A 1 525 ? 25.193 1.067 -53.809 1.00 82.62 525 LYS A O 1
ATOM 4063 N N . ARG A 1 526 ? 25.295 2.308 -51.945 1.00 85.12 526 ARG A N 1
ATOM 4064 C CA . ARG A 1 526 ? 23.848 2.277 -51.672 1.00 85.12 526 ARG A CA 1
ATOM 4065 C C . ARG A 1 526 ? 23.178 3.425 -52.409 1.00 85.12 526 ARG A C 1
ATOM 4067 O O . ARG A 1 526 ? 23.305 4.589 -52.026 1.00 85.12 526 ARG A O 1
ATOM 4074 N N . VAL A 1 527 ? 22.481 3.096 -53.482 1.00 88.81 527 VAL A N 1
ATOM 4075 C CA . VAL A 1 527 ? 21.874 4.050 -54.404 1.00 88.81 527 VAL A CA 1
ATOM 4076 C C . VAL A 1 527 ? 20.389 4.158 -54.107 1.00 88.81 527 VAL A C 1
ATOM 4078 O O . VAL A 1 527 ? 19.680 3.158 -54.059 1.00 88.81 527 VAL A O 1
ATOM 4081 N N . LEU A 1 528 ? 19.879 5.369 -53.927 1.00 90.31 528 LEU A N 1
ATOM 4082 C CA . LEU A 1 528 ? 18.465 5.600 -53.666 1.00 90.31 528 LEU A CA 1
ATOM 4083 C C . LEU A 1 528 ? 17.849 6.469 -54.754 1.00 90.31 528 LEU A C 1
ATOM 4085 O O . LEU A 1 528 ? 18.360 7.524 -55.103 1.00 90.31 528 LEU A O 1
ATOM 4089 N N . ARG A 1 529 ? 16.709 6.035 -55.279 1.00 90.81 529 ARG A N 1
ATOM 4090 C CA . ARG A 1 529 ? 15.927 6.737 -56.287 1.00 90.81 529 ARG A CA 1
ATOM 4091 C C . ARG A 1 529 ? 14.679 7.336 -55.641 1.00 90.81 529 ARG A C 1
ATOM 4093 O O . ARG A 1 529 ? 13.729 6.603 -55.372 1.00 90.81 529 ARG A O 1
ATOM 4100 N N . LEU A 1 530 ? 14.675 8.652 -55.416 1.00 87.31 530 LEU A N 1
ATOM 4101 C CA . LEU A 1 530 ? 13.504 9.401 -54.945 1.00 87.31 530 LEU A CA 1
ATOM 4102 C C . LEU A 1 530 ? 12.627 9.811 -56.127 1.00 87.31 530 LEU A C 1
ATOM 4104 O O . LEU A 1 530 ? 13.026 10.627 -56.962 1.00 87.31 530 LEU A O 1
ATOM 4108 N N . LYS A 1 531 ? 11.411 9.271 -56.171 1.00 84.62 531 LYS A N 1
ATOM 4109 C CA . LYS A 1 531 ? 10.390 9.628 -57.158 1.00 84.62 531 LYS A CA 1
ATOM 4110 C C . LYS A 1 531 ? 9.313 10.487 -56.500 1.00 84.62 531 LYS A C 1
ATOM 4112 O O . LYS A 1 531 ? 8.810 10.132 -55.437 1.00 84.62 531 LYS A O 1
ATOM 4117 N N . GLY A 1 532 ? 8.958 11.608 -57.125 1.00 69.19 532 GLY A N 1
ATOM 4118 C CA . GLY A 1 532 ? 7.860 12.455 -56.649 1.00 69.19 532 GLY A CA 1
ATOM 4119 C C . GLY A 1 532 ? 6.492 11.906 -57.063 1.00 69.19 532 GLY A C 1
ATOM 4120 O O . GLY A 1 532 ? 6.339 11.450 -58.199 1.00 69.19 532 GLY A O 1
ATOM 4121 N N . GLY A 1 533 ? 5.515 11.975 -56.153 1.00 61.03 533 GLY A N 1
ATOM 4122 C CA . GLY A 1 533 ? 4.125 11.567 -56.374 1.00 61.03 533 GLY A CA 1
ATOM 4123 C C . GLY A 1 533 ? 3.653 10.398 -55.501 1.00 61.03 533 GLY A C 1
ATOM 4124 O O . GLY A 1 533 ? 4.444 9.575 -55.039 1.00 61.03 533 GLY A O 1
ATOM 4125 N N . ASP A 1 534 ? 2.335 10.336 -55.300 1.00 51.19 534 ASP A N 1
ATOM 4126 C CA . ASP A 1 534 ? 1.619 9.187 -54.740 1.00 51.19 534 ASP A CA 1
ATOM 4127 C C . ASP A 1 534 ? 1.511 8.080 -55.816 1.00 51.19 534 ASP A C 1
ATOM 4129 O O . ASP A 1 534 ? 1.082 8.385 -56.941 1.00 51.19 534 ASP A O 1
ATOM 4133 N N . PRO A 1 535 ? 1.884 6.813 -55.528 1.00 42.94 535 PRO A N 1
ATOM 4134 C CA . PRO A 1 535 ? 1.723 5.695 -56.461 1.00 42.94 535 PRO A CA 1
ATOM 4135 C C . PRO A 1 535 ? 0.301 5.549 -57.029 1.00 42.94 535 PRO A C 1
ATOM 4137 O O . PRO A 1 535 ? 0.151 5.002 -58.120 1.00 42.94 535 PRO A O 1
ATOM 4140 N N . PHE A 1 536 ? -0.723 6.048 -56.325 1.00 41.34 536 PHE A N 1
ATOM 4141 C CA . PHE A 1 536 ? -2.129 5.917 -56.711 1.00 41.34 536 PHE A CA 1
ATOM 4142 C C . PHE A 1 536 ? -2.704 7.077 -57.542 1.00 41.34 536 PHE A C 1
ATOM 4144 O O . PHE A 1 536 ? -3.807 6.934 -58.062 1.00 41.34 536 PHE A O 1
ATOM 4151 N N . ILE A 1 537 ? -1.981 8.188 -57.743 1.00 43.81 537 ILE A N 1
ATOM 4152 C CA . ILE A 1 537 ? -2.463 9.311 -58.584 1.00 43.81 537 ILE A CA 1
ATOM 4153 C C . ILE A 1 537 ? -1.780 9.356 -59.959 1.00 43.81 537 ILE A C 1
ATOM 4155 O O . ILE A 1 537 ? -2.394 9.758 -60.947 1.00 43.81 537 ILE A O 1
ATOM 4159 N N . PHE A 1 538 ? -0.535 8.893 -60.076 1.00 49.00 538 PHE A N 1
ATOM 4160 C CA . PHE A 1 538 ? 0.206 8.924 -61.340 1.00 49.00 538 PHE A CA 1
ATOM 4161 C C . PHE A 1 538 ? 0.576 7.505 -61.773 1.00 49.00 538 PHE A C 1
ATOM 4163 O O . PHE A 1 538 ? 1.703 7.069 -61.552 1.00 49.00 538 PHE A O 1
ATOM 4170 N N . GLY A 1 539 ? -0.372 6.791 -62.391 1.00 39.53 539 GLY A N 1
ATOM 4171 C CA . GLY A 1 539 ? -0.245 5.409 -62.879 1.00 39.53 539 GLY A CA 1
ATOM 4172 C C . GLY A 1 539 ? 0.929 5.158 -63.839 1.00 39.53 539 GLY A C 1
ATOM 4173 O O . GLY A 1 539 ? 0.751 5.029 -65.046 1.00 39.53 539 GLY A O 1
ATOM 4174 N N . ARG A 1 540 ? 2.147 5.086 -63.296 1.00 51.47 540 ARG A N 1
ATOM 4175 C CA . ARG A 1 540 ? 3.406 4.719 -63.967 1.00 51.47 540 ARG A CA 1
ATOM 4176 C C . ARG A 1 540 ? 4.302 3.924 -63.011 1.00 51.47 540 ARG A C 1
ATOM 4178 O O . ARG A 1 540 ? 5.460 4.285 -62.785 1.00 51.47 540 ARG A O 1
ATOM 4185 N N . GLY A 1 541 ? 3.724 2.886 -62.410 1.00 35.22 541 GLY A N 1
ATOM 4186 C CA . GLY A 1 541 ? 4.434 1.831 -61.684 1.00 35.22 541 GLY A CA 1
ATOM 4187 C C . GLY A 1 541 ? 4.814 0.681 -62.618 1.00 35.22 541 GLY A C 1
ATOM 4188 O O . GLY A 1 541 ? 4.375 -0.442 -62.398 1.00 35.22 541 GLY A O 1
ATOM 4189 N N . GLY A 1 542 ? 5.562 0.997 -63.677 1.00 30.22 542 GLY A N 1
ATOM 4190 C CA . GLY A 1 542 ? 6.178 0.050 -64.606 1.00 30.22 542 GLY A CA 1
ATOM 4191 C C . GLY A 1 542 ? 7.653 0.367 -64.766 1.00 30.22 542 GLY A C 1
ATOM 4192 O O . GLY A 1 542 ? 7.982 1.580 -64.726 1.00 30.22 542 GLY A O 1
#

Mean predicted aligned error: 17.56 Å

Foldseek 3Di:
DEEAAQFLNPVVLVVCVVPVQDQYEYEHLDPVRLVNNQVVVCVSNVNDRSYHGDNDLLQVQQLPVHDHQAFQADQEYEEEWDWDQPDDDPSPPDDLVSSVVRDVQSFDRDTRVLVVLSSRNRNHHAFHKYKYKAFPCLLADLRRLSSLLCQQQQKAFAEWEWEPLVPDPVSGGIITTMITRHRDGDQWYWYAYPVRHTDAIWGQDNVRSSHRTDGHDDPVRVVVVVVQPVPDDDLVVFKDKDFFFAQDDVVQDPPVCVVVVVFKFQDDPDPQKFAEDELVQLVFAQHGNRVSGIIGRQDPSGPGSDDQVLQAAWWKKWFQDDDVATHIHIDHDGHRYHRRIMIIGTDPPRPDDRVLVSCVRHDPVSVVVVVVVVPLVDDPLVVVVVVVCVVCVVVLPVQDDDPVRSVVLVCCCCLDDLVVCSSVVNPVVSVVQNVCCSVVVDDPLQADEAEAELAQADPVPGDPVRLSLQQQFQEEEEEPQHHPVSNVSGHPNHHYHYQYDDPPDDHDPPVNVVVVRNVCSRVNGHYYYYYYYDCVPDVDPD